Protein AF-A0A550BVY4-F1 (afdb_monomer)

Foldseek 3Di:
DDDDDDDDDDPPPDPDDDDDDDDDDDDDDDDDDDDPPPDDDDDFWPLVQFWDFPLVVDCCPAAHVVLVVVLCVDPLNQCVLQVVDDLLRSLVVSCVVSVHDSVSSVRSVLNRVLRIGGDVLSVVLVVVLVVQVDDDDDDPGSDDDDDDDDDPDPPPDPPPDPPDDDDDGGRRADDVVVLVVVQPDPPPDPAAAEDETQDPVSQVSSVVSVHNGDHPDDPVVVSVVSCVRRHDPVVVVVVVLQVCAQNPFDADPVGHTFAFAQVLLVVCVVPVDNRSHDHDDDLAADAGGPQADDPDHRPGFGWLQSRLSCCVGPPPHDPVRLVVNLVLQQVQADPQLATATGSDPVDRHHDLLSLLSNLLSCLVSVNNVSSVSNVVVNQVCQVVVVCPCHTPVGRHSLSSLLSNLSNVLRDVPDDHDDDPPDDDDPVSVVSRVVSVVSVVPDPPDDDPDPDDQDDDDDDPDDRDRDDDDDPDDPDDD

Radius of gyration: 32.65 Å; Cα contacts (8 Å, |Δi|>4): 492; chains: 1; bounding box: 69×61×94 Å

Organism: NCBI:txid97359

Nearest PDB structures (foldseek):
  7pkq-assembly1_P  TM=5.052E-01  e=8.723E-01  Chlamydomonas reinhardtii
  8iwd-assembly1_A  TM=4.712E-01  e=9.711E-01  Aspergillus niger
  3qwt-assembly1_A  TM=3.888E-01  e=5.101E-01  Salmonella enterica subsp. enterica serovar Paratyphi A

Solvent-accessible surface area (backbone atoms only — not comparable to full-atom values): 30159 Å² total; per-residue (Å²): 132,90,80,93,86,84,90,89,89,88,82,87,85,82,87,84,89,88,84,88,82,89,80,93,79,85,84,84,88,83,92,81,92,70,89,82,79,79,74,92,84,85,88,50,78,61,48,66,70,51,25,44,64,50,60,94,78,49,64,72,86,68,52,46,69,70,55,57,56,53,50,67,72,32,70,63,41,44,36,29,37,33,65,75,37,54,71,66,60,36,30,46,57,49,13,67,74,69,78,47,54,39,65,40,51,48,51,52,54,47,46,47,57,73,37,55,38,76,38,64,72,52,56,50,50,52,52,51,44,40,73,65,72,34,82,86,74,85,74,91,60,80,72,77,86,73,78,90,86,83,78,78,79,76,70,93,83,65,89,86,64,81,84,73,89,68,98,66,89,52,63,45,65,87,49,78,68,63,66,49,76,74,60,89,60,77,96,78,68,95,68,74,53,76,44,78,28,67,45,62,70,59,21,50,53,42,37,75,74,65,29,50,48,38,62,56,82,47,71,70,59,44,51,53,51,47,48,55,72,60,43,59,60,64,62,51,50,53,49,52,47,61,80,39,39,51,61,79,68,48,64,50,101,83,70,50,75,44,61,47,26,50,68,30,48,52,50,32,71,74,67,72,44,71,76,43,42,58,63,81,87,63,100,54,71,26,43,46,41,59,73,61,32,77,102,57,56,57,84,58,64,37,26,41,41,35,19,20,53,42,70,70,67,52,84,89,71,51,69,70,48,49,54,52,44,52,59,55,50,66,71,38,35,47,98,76,49,35,50,34,41,38,79,40,86,92,50,89,39,72,48,66,50,41,43,34,34,34,46,30,37,30,38,74,71,77,45,39,75,84,39,47,52,34,50,54,48,45,51,48,35,61,76,70,48,62,42,71,77,19,57,96,89,40,70,54,37,41,54,47,53,30,41,45,41,58,29,45,74,73,36,91,85,66,86,89,86,83,87,79,92,66,91,69,57,72,64,47,47,50,35,48,55,53,38,55,52,58,57,73,73,50,82,86,78,85,70,99,66,100,72,83,85,78,76,92,77,93,58,81,102,60,94,77,87,84,82,80,83,79,82,77,81,84,74,91,128

Sequence (477 aa):
SRTNVGTLCWRALRSHWKKRPFLNAQPKVLKDLSPKHKLPSHPFSSRGIMCSTNIDALIFDLVPPKTLHAILQTPTWFDYERGRLTEDEAYEAVASKFDLGAQDVAVAFQGARDSLSSRPFMVDLIRDLKRDGGRCLPCPTSLHQTGPSSAPSPPTGTSSMPCTRRRRRASASPTLASSGTSSRRPASTRHTPAFVDDKFDNVLAARSFGMKGVVYDEFSNVQRTLRNICGNPVARGFAFMHEHAGRHVSFTSTGHVIQENFAQLLILEALGDPALVDYTKYDGPFNFFRGGGQFTTRNFPFDADTSSIGLTIAEGITEETKHRVMDEMLRLRNTDGILQVYFDPSRPRVDPIVCVNALCFFYFNGRGDELSETLDWVEAVLRHRAYLHGTRYYEPAEAFLYFLCRLLAISERARAAWRVNMPGDALALAMRVISCRALVSMPLQICSGSWRCNRLTVAGTRMVLQIRLKRGLIANR

Mean predicted aligned error: 16.5 Å

pLDDT: mean 70.73, std 27.83, range [19.7, 98.56]

Secondary structure (DSSP, 8-state):
--------SS-SSSSS---------PPP----------------TTTTTTEE--GGGS-TTTS-HHHHHHHTTSHHHHHHHTTSS-HHHHHHHHHHHHT--HHHHHHHHHHHHHT-EE-HHHHHHHHHHHHTT---PPP--S-PPP-S--SPPPPTT-TT-----------SS--HHHHHTT--S-TT---PPEEEESSHHHHHHHHHTT-EEEE-S-HHHHHHHHHHHHS-HHHHHHHHHHHTTT---EE-TTS-EE-BSHHHHHHHHHH--GGG------SSSPPSBSSS-SSS-SSPPPBHHHHHHHHHH-TT--HHHHHHHHHHHHTTB-TTSPBPSBS-TT-----HHHHHHHHHHHHHTT-GGGGHHHHHHHHHHHHTTGGGG--SS---HHHHHHHHHHHHTT-TT-------S----HHHHHHHHHHHHHHHTS-----SSS---------TT----------------

Structure (mmCIF, N/CA/C/O backbone):
data_AF-A0A550BVY4-F1
#
_entry.id   AF-A0A550BVY4-F1
#
loop_
_atom_site.group_PDB
_atom_site.id
_atom_site.type_symbol
_atom_site.label_atom_id
_atom_site.label_alt_id
_atom_site.label_comp_id
_atom_site.label_asym_id
_atom_site.label_entity_id
_atom_site.label_seq_id
_atom_site.pdbx_PDB_ins_code
_atom_site.Cartn_x
_atom_site.Cartn_y
_atom_site.Cartn_z
_atom_site.occupancy
_atom_site.B_iso_or_equiv
_atom_site.auth_seq_id
_atom_site.auth_comp_id
_atom_site.auth_asym_id
_atom_site.auth_atom_id
_atom_site.pdbx_PDB_model_num
ATOM 1 N N . SER A 1 1 ? -32.177 -31.252 30.870 1.00 27.20 1 SER A N 1
ATOM 2 C CA . SER A 1 1 ? -31.039 -32.178 31.043 1.00 27.20 1 SER A CA 1
ATOM 3 C C . SER A 1 1 ? -30.477 -32.511 29.667 1.00 27.20 1 SER A C 1
ATOM 5 O O . SER A 1 1 ? -31.267 -32.832 28.798 1.00 27.20 1 SER A O 1
ATOM 7 N N . ARG A 1 2 ? -29.157 -32.314 29.478 1.00 22.20 2 ARG A N 1
ATOM 8 C CA . ARG A 1 2 ? -28.181 -33.109 28.679 1.00 22.20 2 ARG A CA 1
ATOM 9 C C . ARG A 1 2 ? -28.736 -33.932 27.486 1.00 22.20 2 ARG A C 1
ATOM 11 O O . ARG A 1 2 ? -29.654 -34.704 27.686 1.00 22.20 2 ARG A O 1
ATOM 18 N N . THR A 1 3 ? -28.194 -33.962 26.265 1.00 24.12 3 THR A N 1
ATOM 19 C CA . THR A 1 3 ? -26.861 -33.625 25.726 1.00 24.12 3 THR A CA 1
ATOM 20 C C . THR A 1 3 ? -26.874 -33.840 24.197 1.00 24.12 3 THR A C 1
ATOM 22 O O . THR A 1 3 ? -27.490 -34.786 23.724 1.00 24.12 3 THR A O 1
ATOM 25 N N . ASN A 1 4 ? -26.168 -32.963 23.476 1.00 21.67 4 ASN A N 1
ATOM 26 C CA . ASN A 1 4 ? -25.266 -33.160 22.321 1.00 21.67 4 ASN A CA 1
ATOM 27 C C . ASN A 1 4 ? -25.119 -34.535 21.617 1.00 21.67 4 ASN A C 1
ATOM 29 O O . ASN A 1 4 ? -24.937 -35.544 22.289 1.00 21.67 4 ASN A O 1
ATOM 33 N N . VAL A 1 5 ? -25.007 -34.470 20.271 1.00 22.42 5 VAL A N 1
ATOM 34 C CA . VAL A 1 5 ? -24.061 -35.106 19.294 1.00 22.42 5 VAL A CA 1
ATOM 35 C C . VAL A 1 5 ? -24.808 -35.167 17.937 1.00 22.42 5 VAL A C 1
ATOM 37 O O . VAL A 1 5 ? -25.896 -35.712 17.872 1.00 22.42 5 VAL A O 1
ATOM 40 N N . GLY A 1 6 ? -24.394 -34.596 16.802 1.00 19.70 6 GLY A N 1
ATOM 41 C CA . GLY A 1 6 ? -23.058 -34.305 16.296 1.00 19.70 6 GLY A CA 1
ATOM 42 C C . GLY A 1 6 ? -22.685 -35.307 15.191 1.00 19.70 6 GLY A C 1
ATOM 43 O O . GLY A 1 6 ? -22.454 -36.473 15.478 1.00 19.70 6 GLY A O 1
ATOM 44 N N . THR A 1 7 ? -22.481 -34.815 13.963 1.00 23.69 7 THR A N 1
ATOM 45 C CA . THR A 1 7 ? -21.581 -35.416 12.947 1.00 23.69 7 THR A CA 1
ATOM 46 C C . THR A 1 7 ? -22.113 -36.576 12.089 1.00 23.69 7 THR A C 1
ATOM 48 O O . THR A 1 7 ? -21.814 -37.724 12.377 1.00 23.69 7 THR A O 1
ATOM 51 N N . LEU A 1 8 ? -22.755 -36.298 10.941 1.00 23.33 8 LEU A N 1
ATOM 52 C CA . LEU A 1 8 ? -22.777 -37.222 9.782 1.00 23.33 8 LEU A CA 1
ATOM 53 C C . LEU A 1 8 ? -23.417 -36.572 8.538 1.00 23.33 8 LEU A C 1
ATOM 55 O O . LEU A 1 8 ? -24.593 -36.781 8.290 1.00 23.33 8 LEU A O 1
ATOM 59 N N . CYS A 1 9 ? -22.663 -35.779 7.754 1.00 23.94 9 CYS A N 1
ATOM 60 C CA . CYS A 1 9 ? -22.896 -35.677 6.292 1.00 23.94 9 CYS A CA 1
ATOM 61 C C . CYS A 1 9 ? -21.825 -34.909 5.479 1.00 23.94 9 CYS A C 1
ATOM 63 O O . CYS A 1 9 ? -22.145 -34.240 4.504 1.00 23.94 9 CYS A O 1
ATOM 65 N N . TRP A 1 10 ? -20.535 -35.002 5.827 1.00 23.66 10 TRP A N 1
ATOM 66 C CA . TRP A 1 10 ? -19.453 -34.433 4.988 1.00 23.66 10 TRP A CA 1
ATOM 67 C C . TRP A 1 10 ? -18.288 -35.408 4.742 1.00 23.66 10 TRP A C 1
ATOM 69 O O . TRP A 1 10 ? -17.129 -35.020 4.605 1.00 23.66 10 TRP A O 1
ATOM 79 N N . ARG A 1 11 ? -18.599 -36.712 4.671 1.00 23.84 11 ARG A N 1
ATOM 80 C CA . ARG A 1 11 ? -17.634 -37.799 4.404 1.00 23.84 11 ARG A CA 1
ATOM 81 C C . ARG A 1 11 ? -17.790 -38.502 3.044 1.00 23.84 11 ARG A C 1
ATOM 83 O O . ARG A 1 11 ? -17.105 -39.489 2.815 1.00 23.84 11 ARG A O 1
ATOM 90 N N . ALA A 1 12 ? -18.594 -37.976 2.115 1.00 25.41 12 ALA A N 1
ATOM 91 C CA . ALA A 1 12 ? -18.860 -38.639 0.828 1.00 25.41 12 ALA A CA 1
ATOM 92 C C . ALA A 1 12 ? -18.129 -38.070 -0.412 1.00 25.41 12 ALA A C 1
ATOM 94 O O . ALA A 1 12 ? -18.300 -38.612 -1.494 1.00 25.41 12 ALA A O 1
ATOM 95 N N . LEU A 1 13 ? -17.280 -37.036 -0.307 1.00 25.19 13 LEU A N 1
ATOM 96 C CA . LEU A 1 13 ? -16.656 -36.410 -1.498 1.00 25.19 13 LEU A CA 1
ATOM 97 C C . LEU A 1 13 ? -15.137 -36.171 -1.379 1.00 25.19 13 LEU A C 1
ATOM 99 O O . LEU A 1 13 ? -14.597 -35.217 -1.932 1.00 25.19 13 LEU A O 1
ATOM 103 N N . ARG A 1 14 ? -14.415 -37.042 -0.655 1.00 24.03 14 ARG A N 1
ATOM 104 C CA . ARG A 1 14 ? -12.946 -36.929 -0.490 1.00 24.03 14 ARG A CA 1
ATOM 105 C C . ARG A 1 14 ? -12.133 -38.210 -0.735 1.00 24.03 14 ARG A C 1
ATOM 107 O O . ARG A 1 14 ? -10.956 -38.230 -0.386 1.00 24.03 14 ARG A O 1
ATOM 114 N N . SER A 1 15 ? -12.705 -39.261 -1.333 1.00 25.41 15 SER A N 1
ATOM 115 C CA . SER A 1 15 ? -12.011 -40.557 -1.512 1.00 25.41 15 SER A CA 1
ATOM 116 C C . SER A 1 15 ? -11.623 -40.935 -2.946 1.00 25.41 15 SER A C 1
ATOM 118 O O . SER A 1 15 ? -11.041 -41.999 -3.152 1.00 25.41 15 SER A O 1
ATOM 120 N N . HIS A 1 16 ? -11.811 -40.068 -3.937 1.00 25.55 16 HIS A N 1
ATOM 121 C CA . HIS A 1 16 ? -11.241 -40.284 -5.265 1.00 25.55 16 HIS A CA 1
ATOM 122 C C . HIS A 1 16 ? -10.515 -39.029 -5.715 1.00 25.55 16 HIS A C 1
ATOM 124 O O . HIS A 1 16 ? -11.158 -38.057 -6.076 1.00 25.55 16 HIS A O 1
ATOM 130 N N . TRP A 1 17 ? -9.180 -39.063 -5.616 1.00 24.66 17 TRP A N 1
ATOM 131 C CA . TRP A 1 17 ? -8.205 -38.484 -6.559 1.00 24.66 17 TRP A CA 1
ATOM 132 C C . TRP A 1 17 ? -6.813 -38.403 -5.911 1.00 24.66 17 TRP A C 1
ATOM 134 O O . TRP A 1 17 ? -6.279 -37.336 -5.633 1.00 24.66 17 TRP A O 1
ATOM 144 N N . LYS A 1 18 ? -6.200 -39.565 -5.666 1.00 24.08 18 LYS A N 1
ATOM 145 C CA . LYS A 1 18 ? -4.738 -39.731 -5.644 1.00 24.08 18 LYS A CA 1
ATOM 146 C C . LYS A 1 18 ? -4.417 -41.168 -6.043 1.00 24.08 18 LYS A C 1
ATOM 148 O O . LYS A 1 18 ? -4.482 -42.046 -5.188 1.00 24.08 18 LYS A O 1
ATOM 153 N N . LYS A 1 19 ? -4.069 -41.384 -7.318 1.00 23.33 19 LYS A N 1
ATOM 154 C CA . LYS A 1 19 ? -2.972 -42.259 -7.792 1.00 23.33 19 LYS A CA 1
ATOM 155 C C . LYS A 1 19 ? -3.019 -42.426 -9.326 1.00 23.33 19 LYS A C 1
ATOM 157 O O . LYS A 1 19 ? -3.931 -43.056 -9.838 1.00 23.33 19 LYS A O 1
ATOM 162 N N . ARG A 1 20 ? -1.916 -41.995 -9.962 1.00 22.81 20 ARG A N 1
ATOM 163 C CA . ARG A 1 20 ? -1.284 -42.515 -11.203 1.00 22.81 20 ARG A CA 1
ATOM 164 C C . ARG A 1 20 ? -1.723 -41.949 -12.583 1.00 22.81 20 ARG A C 1
ATOM 166 O O . ARG A 1 20 ? -2.755 -41.299 -12.655 1.00 22.81 20 ARG A O 1
ATOM 173 N N . PRO A 1 21 ? -0.820 -42.013 -13.598 1.00 29.36 21 PRO A N 1
ATOM 174 C CA . PRO A 1 21 ? -0.331 -40.829 -14.323 1.00 29.36 21 PRO A CA 1
ATOM 175 C C . PRO A 1 21 ? -0.671 -40.797 -15.830 1.00 29.36 21 PRO A C 1
ATOM 177 O O . PRO A 1 21 ? -1.121 -41.797 -16.368 1.00 29.36 21 PRO A O 1
ATOM 180 N N . PHE A 1 22 ? -0.337 -39.667 -16.478 1.00 23.70 22 PHE A N 1
ATOM 181 C CA . PHE A 1 22 ? -0.217 -39.430 -17.932 1.00 23.70 22 PHE A CA 1
ATOM 182 C C . PHE A 1 22 ? -1.404 -39.845 -18.820 1.00 23.70 22 PHE A C 1
ATOM 184 O O . PHE A 1 22 ? -1.585 -41.023 -19.082 1.00 23.70 22 PHE A O 1
ATOM 191 N N . LEU A 1 23 ? -2.105 -38.865 -19.411 1.00 22.98 23 LEU A N 1
ATOM 192 C CA . LEU A 1 23 ? -2.301 -38.719 -20.868 1.00 22.98 23 LEU A CA 1
ATOM 193 C C . LEU A 1 23 ? -3.345 -37.640 -21.196 1.00 22.98 23 LEU A C 1
ATOM 195 O O . LEU A 1 23 ? -4.303 -37.409 -20.465 1.00 22.98 23 LEU A O 1
ATOM 199 N N . ASN A 1 24 ? -3.088 -36.973 -22.319 1.00 27.77 24 ASN A N 1
ATOM 200 C CA . ASN A 1 24 ? -3.888 -35.953 -22.987 1.00 27.77 24 ASN A CA 1
ATOM 201 C C . ASN A 1 24 ? -5.401 -36.227 -23.006 1.00 27.77 24 ASN A C 1
ATOM 203 O O . ASN A 1 24 ? -5.831 -37.218 -23.587 1.00 27.77 24 ASN A O 1
ATOM 207 N N . ALA A 1 25 ? -6.198 -35.260 -22.543 1.00 22.98 25 ALA A N 1
ATOM 208 C CA . ALA A 1 25 ? -7.537 -35.000 -23.072 1.00 22.98 25 ALA A CA 1
ATOM 209 C C . ALA A 1 25 ? -7.973 -33.562 -22.729 1.00 22.98 25 ALA A C 1
ATOM 211 O O . ALA A 1 25 ? -8.124 -33.194 -21.567 1.00 22.98 25 ALA A O 1
ATOM 212 N N . GLN A 1 26 ? -8.144 -32.740 -23.762 1.00 23.67 26 GLN A N 1
ATOM 213 C CA . GLN A 1 26 ? -8.767 -31.414 -23.715 1.00 23.67 26 GLN A CA 1
ATOM 214 C C . GLN A 1 26 ? -10.299 -31.542 -23.650 1.00 23.67 26 GLN A C 1
ATOM 216 O O . GLN A 1 26 ? -10.837 -32.371 -24.388 1.00 23.67 26 GLN A O 1
ATOM 221 N N . PRO A 1 27 ? -11.029 -30.665 -22.936 1.00 23.97 27 PRO A N 1
ATOM 222 C CA . PRO A 1 27 ? -12.423 -30.388 -23.249 1.00 23.97 27 PRO A CA 1
ATOM 223 C C . PRO A 1 27 ? -12.521 -29.181 -24.195 1.00 23.97 27 PRO A C 1
ATOM 225 O O . PRO A 1 27 ? -12.053 -28.083 -23.897 1.00 23.97 27 PRO A O 1
ATOM 228 N N . LYS A 1 28 ? -13.142 -29.418 -25.355 1.00 23.72 28 LYS A N 1
ATOM 229 C CA . LYS A 1 28 ? -13.679 -28.398 -26.269 1.00 23.72 28 LYS A CA 1
ATOM 230 C C . LYS A 1 28 ? -14.865 -27.664 -25.620 1.00 23.72 28 LYS A C 1
ATOM 232 O O . LYS A 1 28 ? -15.464 -28.201 -24.694 1.00 23.72 28 LYS A O 1
ATOM 237 N N . VAL A 1 29 ? -15.255 -26.551 -26.267 1.00 23.77 29 VAL A N 1
ATOM 238 C CA . VAL A 1 29 ? -16.454 -25.688 -26.090 1.00 23.77 29 VAL A CA 1
ATOM 239 C C . VAL A 1 29 ? -16.121 -24.408 -25.290 1.00 23.77 29 VAL A C 1
ATOM 241 O O . VAL A 1 29 ? -15.626 -24.507 -24.181 1.00 23.77 29 VAL A O 1
ATOM 244 N N . LEU A 1 30 ? -16.294 -23.166 -25.765 1.00 22.86 30 LEU A N 1
ATOM 245 C CA . LEU A 1 30 ? -16.989 -22.594 -26.926 1.00 22.86 30 LEU A CA 1
ATOM 246 C C . LEU A 1 30 ? -16.177 -21.383 -27.442 1.00 22.86 30 LEU A C 1
ATOM 248 O O . LEU A 1 30 ? -15.606 -20.623 -26.663 1.00 22.86 30 LEU A O 1
ATOM 252 N N . LYS A 1 31 ? -16.080 -21.274 -28.770 1.00 26.77 31 LYS A N 1
ATOM 253 C CA . LYS A 1 31 ? -15.386 -20.221 -29.516 1.00 26.77 31 LYS A CA 1
ATOM 254 C C . LYS A 1 31 ? -16.204 -18.933 -29.464 1.00 26.77 31 LYS A C 1
ATOM 256 O O . LYS A 1 31 ? -17.353 -18.969 -29.880 1.00 26.77 31 LYS A O 1
ATOM 261 N N . ASP A 1 32 ? -15.563 -17.832 -29.091 1.00 23.09 32 ASP A N 1
ATOM 262 C CA . ASP A 1 32 ? -15.871 -16.521 -29.654 1.00 23.09 32 ASP A CA 1
ATOM 263 C C . ASP A 1 32 ? -14.585 -15.718 -29.870 1.00 23.09 32 ASP A C 1
ATOM 265 O O . ASP A 1 32 ? -13.596 -15.839 -29.140 1.00 23.09 32 ASP A O 1
ATOM 269 N N . LEU A 1 33 ? -14.575 -15.020 -30.998 1.00 26.97 33 LEU A N 1
ATOM 270 C CA . LEU A 1 33 ? -13.409 -14.602 -31.764 1.00 26.97 33 LEU A CA 1
ATOM 271 C C . LEU A 1 33 ? -12.754 -13.337 -31.193 1.00 26.97 33 LEU A C 1
ATOM 273 O O . LEU A 1 33 ? -13.338 -12.261 -31.196 1.00 26.97 33 LEU A O 1
ATOM 277 N N . SER A 1 34 ? -11.482 -13.443 -30.812 1.00 23.06 34 SER A N 1
ATOM 278 C CA . SER A 1 34 ? -10.536 -12.321 -30.863 1.00 23.06 34 SER A CA 1
ATOM 279 C C . SER A 1 34 ? -9.158 -12.866 -31.265 1.00 23.06 34 SER A C 1
ATOM 281 O O . SER A 1 34 ? -8.708 -13.870 -30.697 1.00 23.06 34 SER A O 1
ATOM 283 N N . PRO A 1 35 ? -8.482 -12.300 -32.282 1.00 23.94 35 PRO A N 1
ATOM 284 C CA . PRO A 1 35 ? -7.235 -12.863 -32.774 1.00 23.94 35 PRO A CA 1
ATOM 285 C C . PRO A 1 35 ? -6.113 -12.575 -31.77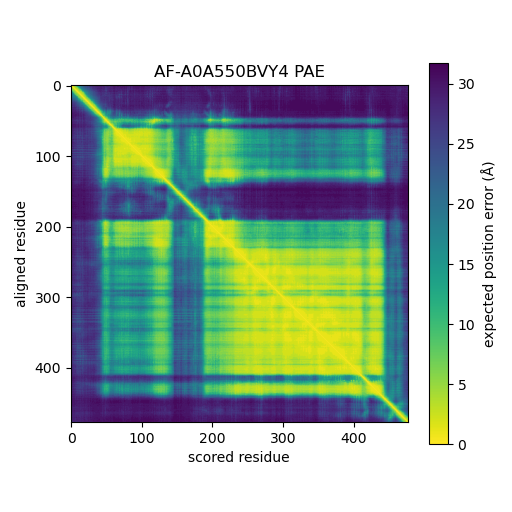3 1.00 23.94 35 PRO A C 1
ATOM 287 O O . PRO A 1 35 ? -5.536 -11.491 -31.728 1.00 23.94 35 PRO A O 1
ATOM 290 N N . LYS A 1 36 ? -5.772 -13.582 -30.962 1.00 24.34 36 LYS A N 1
ATOM 291 C 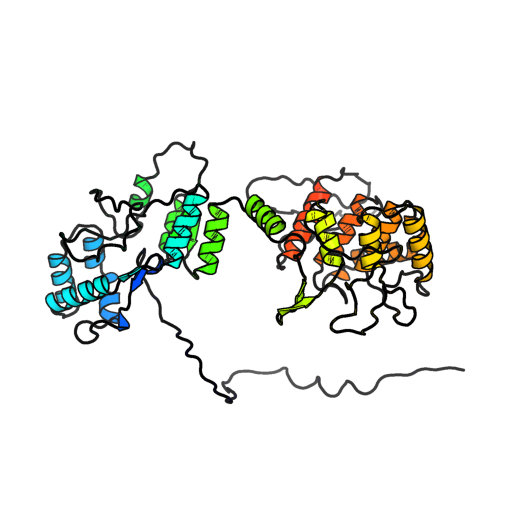CA . LYS A 1 36 ? -4.501 -13.629 -30.234 1.00 24.34 36 LYS A CA 1
ATOM 292 C C . LYS A 1 36 ? -3.374 -13.810 -31.250 1.00 24.34 36 LYS A C 1
ATOM 294 O O . LYS A 1 36 ? -2.967 -14.936 -31.533 1.00 24.34 36 LYS A O 1
ATOM 299 N N . HIS A 1 37 ? -2.857 -12.709 -31.784 1.00 25.08 37 HIS A N 1
ATOM 300 C CA . HIS A 1 37 ? -1.586 -12.710 -32.500 1.00 25.08 37 HIS A CA 1
ATOM 301 C C . HIS A 1 37 ? -0.450 -12.993 -31.506 1.00 25.08 37 HIS A C 1
ATOM 303 O O . HIS A 1 37 ? 0.125 -12.092 -30.904 1.00 25.08 37 HIS A O 1
ATOM 309 N N . LYS A 1 38 ? -0.124 -14.276 -31.320 1.00 24.00 38 LYS A N 1
ATOM 310 C CA . LYS A 1 38 ? 1.215 -14.682 -30.886 1.00 24.00 38 LYS A CA 1
ATOM 311 C C . LYS A 1 38 ? 2.142 -14.507 -32.086 1.00 24.00 38 LYS A C 1
ATOM 313 O O . LYS A 1 38 ? 2.183 -15.372 -32.955 1.00 24.00 38 LYS A O 1
ATOM 318 N N . LEU A 1 39 ? 2.846 -13.382 -32.144 1.00 25.00 39 LEU A N 1
ATOM 319 C CA . LEU A 1 39 ? 3.939 -13.183 -33.094 1.00 25.00 39 LEU A CA 1
ATOM 320 C C . LEU A 1 39 ? 5.186 -13.939 -32.598 1.00 25.00 39 LEU A C 1
ATOM 322 O O . LEU A 1 39 ? 5.543 -13.796 -31.426 1.00 25.00 39 LEU A O 1
ATOM 326 N N . PRO A 1 40 ? 5.856 -14.741 -33.441 1.00 22.67 40 PRO A N 1
ATOM 327 C CA . PRO A 1 40 ? 7.163 -15.296 -33.120 1.00 22.67 40 PRO A CA 1
ATOM 328 C C . PRO A 1 40 ? 8.224 -14.203 -33.318 1.00 22.67 40 PRO A C 1
ATOM 330 O O . PRO A 1 40 ? 8.506 -13.799 -34.439 1.00 22.67 40 PRO A O 1
ATOM 333 N N . SER A 1 41 ? 8.806 -13.689 -32.233 1.00 26.19 41 SER A N 1
ATOM 334 C CA . SER A 1 41 ? 9.795 -12.605 -32.286 1.00 26.19 41 SER A CA 1
ATOM 335 C C . SER A 1 41 ? 11.199 -13.076 -31.889 1.00 26.19 41 SER A C 1
ATOM 337 O O . SER A 1 41 ? 11.440 -13.363 -30.719 1.00 26.19 41 SER A O 1
ATOM 339 N N . HIS A 1 42 ? 12.135 -13.075 -32.842 1.00 23.52 42 HIS A N 1
ATOM 340 C CA . HIS A 1 42 ? 13.597 -13.080 -32.650 1.00 23.52 42 HIS A CA 1
ATOM 341 C C . HIS A 1 42 ? 14.254 -12.388 -33.874 1.00 23.52 42 HIS A C 1
ATOM 343 O O . HIS A 1 42 ? 13.692 -12.473 -34.962 1.00 23.52 42 HIS A O 1
ATOM 349 N N . PRO A 1 43 ? 15.491 -11.854 -33.818 1.00 30.77 43 PRO A N 1
ATOM 350 C CA . PRO A 1 43 ? 16.060 -10.936 -32.834 1.00 30.77 43 PRO A CA 1
ATOM 351 C C . PRO A 1 43 ? 16.824 -9.770 -33.524 1.00 30.77 43 PRO A C 1
ATOM 353 O O . PRO A 1 43 ? 17.645 -10.018 -34.403 1.00 30.77 43 PRO A O 1
ATOM 356 N N . PHE A 1 44 ? 16.676 -8.510 -33.095 1.00 33.44 44 PHE A N 1
ATOM 357 C CA . PHE A 1 44 ? 17.527 -7.417 -33.606 1.00 33.44 44 PHE A CA 1
ATOM 358 C C . PHE A 1 44 ? 17.676 -6.264 -32.603 1.00 33.44 44 PHE A C 1
ATOM 360 O O . PHE A 1 44 ? 16.737 -5.510 -32.340 1.00 33.44 44 PHE A O 1
ATOM 367 N N . SER A 1 45 ? 18.917 -6.064 -32.153 1.00 41.53 45 SER A N 1
ATOM 368 C CA . SER A 1 45 ? 19.328 -4.974 -31.265 1.00 41.53 45 SER A CA 1
ATOM 369 C C . SER A 1 45 ? 19.086 -3.614 -31.941 1.00 41.53 45 SER A C 1
ATOM 371 O O . SER A 1 45 ? 19.379 -3.413 -33.122 1.00 41.53 45 SER A O 1
ATOM 373 N N . SER A 1 46 ? 18.466 -2.695 -31.195 1.00 38.16 46 SER A N 1
ATOM 374 C CA . SER A 1 46 ? 17.774 -1.447 -31.591 1.00 38.16 46 SER A CA 1
ATOM 375 C C . SER A 1 46 ? 16.516 -1.566 -32.453 1.00 38.16 46 SER A C 1
ATOM 377 O O . SER A 1 46 ? 15.535 -0.883 -32.143 1.00 38.16 46 SER A O 1
ATOM 379 N N . ARG A 1 47 ? 16.495 -2.431 -33.479 1.00 48.53 47 ARG A N 1
ATOM 380 C CA . ARG A 1 47 ? 15.334 -2.565 -34.378 1.00 48.53 47 ARG A CA 1
ATOM 381 C C . ARG A 1 47 ? 14.129 -3.213 -33.709 1.00 48.53 47 ARG A C 1
ATOM 383 O O . ARG A 1 47 ? 13.034 -2.940 -34.162 1.00 48.53 47 ARG A O 1
ATOM 390 N N . GLY A 1 48 ? 14.308 -4.025 -32.665 1.00 53.50 48 GLY A N 1
ATOM 391 C CA . GLY A 1 48 ? 13.216 -4.608 -31.874 1.00 53.50 48 GLY A CA 1
ATOM 392 C C . GLY A 1 48 ? 12.705 -3.707 -30.743 1.00 53.50 48 GLY A C 1
ATOM 393 O O . GLY A 1 48 ? 11.615 -3.937 -30.224 1.00 53.50 48 GLY A O 1
ATOM 394 N N . ILE A 1 49 ? 13.472 -2.673 -30.372 1.00 60.59 49 ILE A N 1
ATOM 395 C CA . ILE A 1 49 ? 13.157 -1.772 -29.251 1.00 60.59 49 ILE A CA 1
ATOM 396 C C . ILE A 1 49 ? 12.546 -0.465 -29.742 1.00 60.59 49 ILE A C 1
ATOM 398 O O . ILE A 1 49 ? 11.486 -0.076 -29.268 1.00 60.59 49 ILE A O 1
ATOM 402 N N . MET A 1 50 ? 13.223 0.230 -30.661 1.00 61.66 50 MET A N 1
ATOM 403 C CA . MET A 1 50 ? 12.808 1.554 -31.147 1.00 61.66 50 MET A CA 1
ATOM 404 C C . MET A 1 50 ? 11.930 1.480 -32.391 1.00 61.66 50 MET A C 1
ATOM 406 O O . MET A 1 50 ? 11.159 2.406 -32.655 1.00 61.66 50 MET A O 1
ATOM 410 N N . CYS A 1 51 ? 12.041 0.382 -33.133 1.00 59.00 51 CYS A N 1
ATOM 411 C CA . CYS A 1 51 ? 11.299 0.156 -34.357 1.00 59.00 51 CYS A CA 1
ATOM 412 C C . CYS A 1 51 ? 10.558 -1.191 -34.309 1.00 59.00 51 CYS A C 1
ATOM 414 O O . CYS A 1 51 ? 10.692 -1.985 -33.379 1.00 59.00 51 CYS A O 1
ATOM 416 N N . SER A 1 52 ? 9.712 -1.433 -35.292 1.00 63.59 52 SER A N 1
ATOM 417 C CA . SER A 1 52 ? 9.222 -2.751 -35.678 1.00 63.59 52 SER A CA 1
ATOM 418 C C . SER A 1 52 ? 9.591 -2.975 -37.133 1.00 63.59 52 SER A C 1
ATOM 420 O O . SER A 1 52 ? 9.686 -2.027 -37.906 1.00 63.59 52 SER A O 1
ATOM 422 N N . THR A 1 53 ? 9.810 -4.231 -37.495 1.00 57.72 53 THR A N 1
ATOM 423 C CA . THR A 1 53 ? 9.929 -4.653 -38.892 1.00 57.72 53 THR A CA 1
ATOM 424 C C . THR A 1 53 ? 8.747 -5.547 -39.202 1.00 57.72 53 THR A C 1
ATOM 426 O O . THR A 1 53 ? 8.304 -6.298 -38.331 1.00 57.72 53 THR A O 1
ATOM 429 N N . ASN A 1 54 ? 8.232 -5.458 -40.421 1.00 55.50 54 ASN A N 1
ATOM 430 C CA . ASN A 1 54 ? 7.218 -6.376 -40.918 1.00 55.50 54 ASN A CA 1
ATOM 431 C C . ASN A 1 54 ? 7.852 -7.263 -41.990 1.00 55.50 54 ASN A C 1
ATOM 433 O O . ASN A 1 54 ? 7.582 -7.116 -43.178 1.00 55.50 54 ASN A O 1
ATOM 437 N N . ILE A 1 55 ? 8.771 -8.130 -41.557 1.00 50.03 55 ILE A N 1
ATOM 438 C CA . ILE A 1 55 ? 9.479 -9.055 -42.456 1.00 50.03 55 ILE A CA 1
ATOM 439 C C . ILE A 1 55 ? 8.489 -10.050 -43.081 1.00 50.03 55 ILE A C 1
ATOM 441 O O . ILE A 1 55 ? 8.682 -10.467 -44.214 1.00 50.03 55 ILE A O 1
ATOM 445 N N . ASP A 1 56 ? 7.378 -10.337 -42.398 1.00 48.41 56 ASP A N 1
ATOM 446 C CA . ASP A 1 56 ? 6.317 -11.206 -42.912 1.00 48.41 56 ASP A CA 1
ATOM 447 C C . ASP A 1 56 ? 5.451 -10.542 -44.002 1.00 48.41 56 ASP A C 1
ATOM 449 O O . ASP A 1 56 ? 4.595 -11.199 -44.584 1.00 48.41 56 ASP A O 1
ATOM 453 N N . ALA A 1 57 ? 5.633 -9.250 -44.294 1.00 48.94 57 ALA A N 1
ATOM 454 C CA . ALA A 1 57 ? 4.906 -8.558 -45.363 1.00 48.94 57 ALA A CA 1
ATOM 455 C C . ALA A 1 57 ? 5.760 -8.286 -46.611 1.00 48.94 57 ALA A C 1
ATOM 457 O O . ALA A 1 57 ? 5.249 -7.725 -47.579 1.00 48.94 57 ALA A O 1
ATOM 458 N N . LEU A 1 58 ? 7.043 -8.662 -46.610 1.00 49.81 58 LEU A N 1
ATOM 459 C CA . LEU A 1 58 ? 7.978 -8.334 -47.683 1.00 49.81 58 LEU A CA 1
ATOM 460 C C . LEU A 1 58 ? 8.625 -9.590 -48.263 1.00 49.81 58 LEU A C 1
ATOM 462 O O . LEU A 1 58 ? 9.503 -10.194 -47.661 1.00 49.81 58 LEU A O 1
ATOM 466 N N . ILE A 1 59 ? 8.172 -9.915 -49.476 1.00 55.12 59 ILE A N 1
ATOM 467 C CA . ILE A 1 59 ? 8.839 -10.743 -50.487 1.00 55.12 59 ILE A CA 1
ATOM 468 C C . ILE A 1 59 ? 9.349 -12.089 -49.939 1.00 55.12 59 ILE A C 1
ATOM 470 O O . ILE A 1 59 ? 10.549 -12.353 -49.880 1.00 55.12 59 ILE A O 1
ATOM 474 N N . PHE A 1 60 ? 8.414 -12.982 -49.590 1.00 57.34 60 PHE A N 1
ATOM 475 C CA . PHE A 1 60 ? 8.723 -14.393 -49.308 1.00 57.34 60 PHE A CA 1
ATOM 476 C C . PHE A 1 60 ? 9.280 -15.152 -50.522 1.00 57.34 60 PHE A C 1
ATOM 478 O O . PHE A 1 60 ? 9.824 -16.241 -50.352 1.00 57.34 60 PHE A O 1
ATOM 485 N N . ASP A 1 61 ? 9.149 -14.583 -51.721 1.00 60.53 61 ASP A N 1
ATOM 486 C CA . ASP A 1 61 ? 9.431 -15.281 -52.974 1.00 60.53 61 ASP A CA 1
ATOM 487 C C . ASP A 1 61 ? 10.926 -15.315 -53.339 1.00 60.53 61 ASP A C 1
ATOM 489 O O . ASP A 1 61 ? 11.326 -16.163 -54.129 1.00 60.53 61 ASP A O 1
ATOM 493 N N . LEU A 1 62 ? 11.762 -14.438 -52.758 1.00 73.56 62 LEU A N 1
ATOM 494 C CA . LEU A 1 62 ? 13.189 -14.325 -53.114 1.00 73.56 62 LEU A CA 1
ATOM 495 C C . LEU A 1 62 ? 14.135 -14.933 -52.070 1.00 73.56 62 LEU A C 1
ATOM 497 O O . LEU A 1 62 ? 15.032 -15.699 -52.412 1.00 73.56 62 LEU A O 1
ATOM 501 N N . VAL A 1 63 ? 13.948 -14.618 -50.782 1.00 81.06 63 VAL A N 1
ATOM 502 C CA . VAL A 1 63 ? 14.772 -15.170 -49.694 1.00 81.06 63 VAL A CA 1
ATOM 503 C C . VAL A 1 63 ? 13.876 -15.523 -48.506 1.00 81.06 63 VAL A C 1
ATOM 505 O O . VAL A 1 63 ? 13.308 -14.625 -47.881 1.00 81.06 63 VAL A O 1
ATOM 508 N N . PRO A 1 64 ? 13.769 -16.808 -48.119 1.00 82.38 64 PRO A N 1
A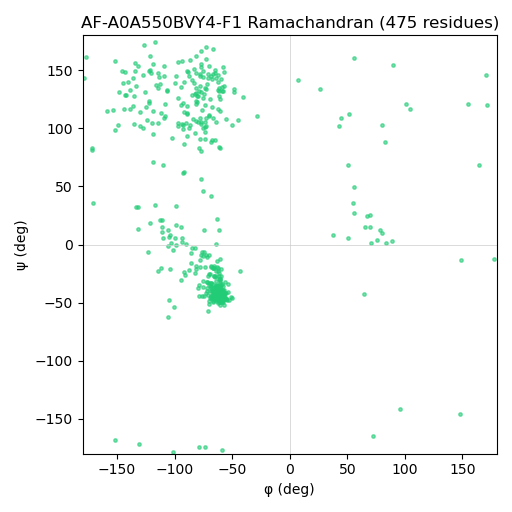TOM 509 C CA . PRO A 1 64 ? 12.956 -17.199 -46.975 1.00 82.38 64 PRO A CA 1
ATOM 510 C C . PRO A 1 64 ? 13.426 -16.520 -45.673 1.00 82.38 64 PRO A C 1
ATOM 512 O O . PRO A 1 64 ? 14.634 -16.463 -45.416 1.00 82.38 64 PRO A O 1
ATOM 515 N N . PRO A 1 65 ? 12.519 -16.109 -44.764 1.00 77.69 65 PRO A N 1
ATOM 516 C CA . PRO A 1 65 ? 12.892 -15.448 -43.507 1.00 77.69 65 PRO A CA 1
ATOM 517 C C . PRO A 1 65 ? 13.853 -16.259 -42.632 1.00 77.69 65 PRO A C 1
ATOM 519 O O . PRO A 1 65 ? 14.709 -15.700 -41.949 1.00 77.69 65 PRO A O 1
ATOM 522 N N . LYS A 1 66 ? 13.748 -17.595 -42.666 1.00 81.31 66 LYS A N 1
ATOM 523 C CA . LYS A 1 66 ? 14.682 -18.491 -41.965 1.00 81.31 66 LYS A CA 1
ATOM 524 C C . LYS A 1 66 ? 16.101 -18.387 -42.525 1.00 81.31 66 LYS A C 1
ATOM 526 O O . LYS A 1 66 ? 17.056 -18.408 -41.755 1.00 81.31 66 LYS A O 1
ATOM 531 N N . THR A 1 67 ? 16.228 -18.247 -43.840 1.00 84.44 67 THR A N 1
ATOM 532 C CA . THR A 1 67 ? 17.511 -18.070 -44.524 1.00 84.44 67 THR A CA 1
ATOM 533 C C . THR A 1 67 ? 18.085 -16.693 -44.223 1.00 84.44 67 THR A C 1
ATOM 535 O O . THR A 1 67 ? 19.243 -16.598 -43.830 1.00 84.44 67 THR A O 1
ATOM 538 N N . LEU A 1 68 ? 17.259 -15.642 -44.262 1.00 82.38 68 LEU A N 1
ATOM 539 C CA . LEU A 1 68 ? 17.663 -14.300 -43.835 1.00 82.38 68 LEU A CA 1
ATOM 540 C C . LEU A 1 68 ? 18.160 -14.303 -42.380 1.00 82.38 68 LEU A C 1
ATOM 542 O O . LEU A 1 68 ? 19.193 -13.718 -42.068 1.00 82.38 68 LEU A O 1
ATOM 546 N N . HIS A 1 69 ? 17.472 -15.028 -41.494 1.00 80.00 69 HIS A N 1
ATOM 547 C CA . HIS A 1 69 ? 17.893 -15.195 -40.107 1.00 80.00 69 HIS A CA 1
ATOM 548 C C . HIS A 1 69 ? 19.240 -15.922 -39.977 1.00 80.00 69 HIS A C 1
ATOM 550 O O . HIS A 1 69 ? 20.088 -15.508 -39.185 1.00 80.00 69 HIS A O 1
ATOM 556 N N . ALA A 1 70 ? 19.457 -16.973 -40.768 1.00 83.31 70 ALA A N 1
ATOM 557 C CA . ALA A 1 70 ? 20.710 -17.718 -40.789 1.00 83.31 70 ALA A CA 1
ATOM 558 C C . ALA A 1 70 ? 21.881 -16.881 -41.334 1.00 83.31 70 ALA A C 1
ATOM 560 O O . ALA A 1 70 ? 22.984 -16.960 -40.791 1.00 83.31 70 ALA A O 1
ATOM 561 N N . ILE A 1 71 ? 21.645 -16.035 -42.347 1.00 86.94 71 ILE A N 1
ATOM 562 C CA . ILE A 1 71 ? 22.648 -15.116 -42.909 1.00 86.94 71 ILE A CA 1
ATOM 563 C C . ILE A 1 71 ? 23.237 -14.218 -41.813 1.00 86.94 71 ILE A C 1
ATOM 565 O O . ILE A 1 71 ? 24.458 -14.122 -41.684 1.00 86.94 71 ILE A O 1
ATOM 569 N N . LEU A 1 72 ? 22.387 -13.635 -40.963 1.00 82.75 72 LEU A N 1
ATOM 570 C CA . LEU A 1 72 ? 22.788 -12.720 -39.882 1.00 82.75 72 LEU A CA 1
ATOM 571 C C . LEU A 1 72 ? 23.672 -13.359 -38.807 1.00 82.75 72 LEU A C 1
ATOM 573 O O . LEU A 1 72 ? 24.317 -12.654 -38.036 1.00 82.75 72 LEU A O 1
ATOM 577 N N . GLN A 1 73 ? 23.660 -14.687 -38.712 1.00 83.38 73 GLN A N 1
ATOM 578 C CA . GLN A 1 73 ? 24.449 -15.445 -37.744 1.00 83.38 73 GLN A CA 1
ATOM 579 C C . GLN A 1 73 ? 25.797 -15.896 -38.318 1.00 83.38 73 GLN A C 1
ATOM 581 O O . GLN A 1 73 ? 26.553 -16.603 -37.649 1.00 83.38 73 GLN A O 1
ATOM 586 N N . THR A 1 74 ? 26.115 -15.525 -39.562 1.00 87.62 74 THR A N 1
ATOM 587 C CA . THR A 1 74 ? 27.357 -15.953 -40.206 1.00 87.62 74 THR A CA 1
ATOM 588 C C . THR A 1 74 ? 28.560 -15.081 -39.839 1.00 87.62 74 THR A C 1
ATOM 590 O O . THR A 1 74 ? 28.417 -13.875 -39.634 1.00 87.62 74 THR A O 1
ATOM 593 N N . PRO A 1 75 ? 29.781 -15.655 -39.842 1.00 86.69 75 PRO A N 1
ATOM 594 C CA . PRO A 1 75 ? 31.023 -14.888 -39.723 1.00 86.69 75 PRO A CA 1
ATOM 595 C C . PRO A 1 75 ? 31.137 -13.759 -40.751 1.00 86.69 75 PRO A C 1
ATOM 597 O O . PRO A 1 75 ? 31.518 -12.653 -40.386 1.00 86.69 75 PRO A O 1
AT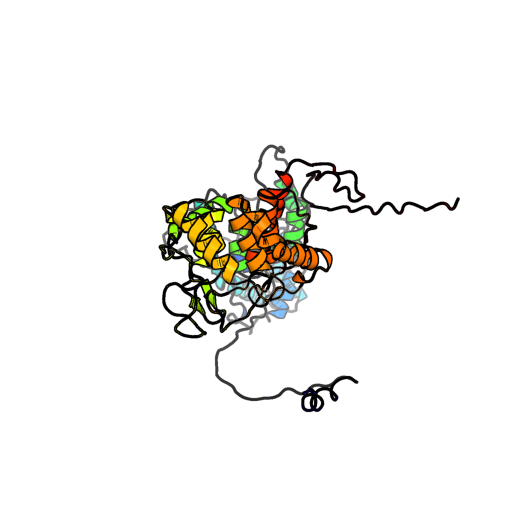OM 600 N N . THR A 1 76 ? 30.727 -14.020 -41.997 1.00 88.69 76 THR A N 1
ATOM 601 C CA . THR A 1 76 ? 30.664 -13.031 -43.081 1.00 88.69 76 THR A CA 1
ATOM 602 C C . THR A 1 76 ? 29.844 -11.813 -42.671 1.00 88.69 76 THR A C 1
ATOM 604 O O . THR A 1 76 ? 30.304 -10.680 -42.790 1.00 88.69 76 THR A O 1
ATOM 607 N N . TRP A 1 77 ? 28.656 -12.040 -42.105 1.00 86.88 77 TRP A N 1
ATOM 608 C CA . TRP A 1 77 ? 27.799 -10.954 -41.650 1.00 86.88 77 TRP A CA 1
ATOM 609 C C . TRP A 1 77 ? 28.378 -10.212 -40.441 1.00 86.88 77 TRP A C 1
ATOM 611 O O . TRP A 1 77 ? 28.321 -8.987 -40.383 1.00 86.88 77 TRP A O 1
ATOM 621 N N . PHE A 1 78 ? 29.017 -10.918 -39.503 1.00 81.69 78 PHE A N 1
ATOM 622 C CA . PHE A 1 78 ? 29.722 -10.271 -38.392 1.00 81.69 78 PHE A CA 1
ATOM 623 C C . PHE A 1 78 ? 30.912 -9.421 -38.854 1.00 81.69 78 PHE A C 1
ATOM 625 O O . PHE A 1 78 ? 31.198 -8.388 -38.247 1.00 81.69 78 PHE A O 1
ATOM 632 N N . ASP A 1 79 ? 31.626 -9.834 -39.901 1.00 81.06 79 ASP A N 1
ATOM 633 C CA . ASP A 1 79 ? 32.723 -9.058 -40.477 1.00 81.06 79 ASP A CA 1
ATOM 634 C C . ASP A 1 79 ? 32.210 -7.829 -41.239 1.00 81.06 79 ASP A C 1
ATOM 636 O O . ASP A 1 79 ? 32.780 -6.744 -41.082 1.00 81.06 79 ASP A O 1
ATOM 640 N N . TYR A 1 80 ? 31.079 -7.946 -41.939 1.00 82.44 80 TYR A N 1
ATOM 641 C CA . TYR A 1 80 ? 30.337 -6.799 -42.469 1.00 82.44 80 TYR A CA 1
ATOM 642 C C . TYR A 1 80 ? 29.912 -5.823 -41.358 1.00 82.44 80 TYR A C 1
ATOM 644 O O . TYR A 1 80 ? 30.238 -4.638 -41.415 1.00 82.44 80 TYR A O 1
ATOM 652 N N . GLU A 1 81 ? 29.297 -6.300 -40.271 1.00 76.94 81 GLU A N 1
ATOM 653 C CA . GLU A 1 81 ? 28.896 -5.450 -39.138 1.00 76.94 81 GLU A CA 1
ATOM 654 C C . GLU A 1 81 ? 30.097 -4.808 -38.402 1.00 76.94 81 GLU A C 1
ATOM 656 O O . GLU A 1 81 ? 29.949 -3.784 -37.730 1.00 76.94 81 GLU A O 1
ATOM 661 N N . ARG A 1 82 ? 31.302 -5.388 -38.513 1.00 77.81 82 ARG A N 1
ATOM 662 C CA . ARG A 1 82 ? 32.573 -4.808 -38.024 1.00 77.81 82 ARG A CA 1
ATOM 663 C C . ARG A 1 82 ? 33.186 -3.799 -39.001 1.00 77.81 82 ARG A C 1
ATOM 665 O O . ARG A 1 82 ? 34.229 -3.223 -38.686 1.00 77.81 82 ARG A O 1
ATOM 672 N N . GLY A 1 83 ? 32.582 -3.603 -40.173 1.00 80.38 83 GLY A N 1
ATOM 673 C CA . GLY A 1 83 ? 33.092 -2.753 -41.246 1.00 80.38 83 GLY A CA 1
ATOM 674 C C . GLY A 1 83 ? 34.348 -3.308 -41.923 1.00 80.38 83 GLY A C 1
ATOM 675 O O . GLY A 1 83 ? 35.167 -2.528 -42.401 1.00 80.38 83 GLY A O 1
ATOM 676 N N . ARG A 1 84 ? 34.548 -4.633 -41.894 1.00 83.25 84 ARG A N 1
ATOM 677 C CA . ARG A 1 84 ? 35.651 -5.316 -42.596 1.00 83.25 84 ARG A CA 1
ATOM 678 C C . ARG A 1 84 ? 35.297 -5.678 -44.035 1.00 83.25 84 ARG A C 1
ATOM 680 O O . ARG A 1 84 ? 36.211 -5.880 -44.820 1.00 83.25 84 ARG A O 1
ATOM 687 N N . LEU A 1 85 ? 34.004 -5.763 -44.336 1.00 86.25 85 LEU A N 1
ATOM 688 C CA . LEU A 1 85 ? 33.454 -5.973 -45.671 1.00 86.25 85 LEU A CA 1
ATOM 689 C C . LEU A 1 85 ? 32.552 -4.790 -46.026 1.00 86.25 85 LEU A C 1
ATOM 691 O O . LEU A 1 85 ? 31.904 -4.210 -45.147 1.00 86.25 85 LEU A O 1
ATOM 695 N N . THR A 1 86 ? 32.510 -4.444 -47.305 1.00 88.56 86 THR A N 1
ATOM 696 C CA . THR A 1 86 ? 31.481 -3.579 -47.887 1.00 88.56 86 THR A CA 1
ATOM 697 C C . THR A 1 86 ? 30.143 -4.317 -47.987 1.00 88.56 86 THR A C 1
ATOM 699 O O . THR A 1 86 ? 30.053 -5.517 -47.731 1.00 88.56 86 THR A O 1
ATOM 702 N N . GLU A 1 87 ? 29.074 -3.586 -48.305 1.00 84.62 87 GLU A N 1
ATOM 703 C CA . GLU A 1 87 ? 27.733 -4.161 -48.458 1.00 84.62 87 GLU A CA 1
ATOM 704 C C . GLU A 1 87 ? 27.659 -5.153 -49.622 1.00 84.62 87 GLU A C 1
ATOM 706 O O . GLU A 1 87 ? 27.178 -6.268 -49.431 1.00 84.62 87 GLU A O 1
ATOM 711 N N . ASP A 1 88 ? 28.229 -4.794 -50.771 1.00 88.44 88 ASP A N 1
ATOM 712 C CA . ASP A 1 88 ? 28.238 -5.648 -51.959 1.00 88.44 88 ASP A CA 1
ATOM 713 C C . ASP A 1 88 ? 29.080 -6.913 -51.726 1.00 88.44 88 ASP A C 1
ATOM 715 O O . ASP A 1 88 ? 28.605 -8.022 -51.963 1.00 88.44 88 ASP A O 1
ATOM 719 N N . GLU A 1 89 ? 30.274 -6.777 -51.130 1.00 90.62 89 GLU A N 1
ATOM 720 C CA . GLU A 1 89 ? 31.122 -7.922 -50.753 1.00 90.62 89 GLU A CA 1
ATOM 721 C C . GLU A 1 89 ? 30.420 -8.854 -49.754 1.00 90.62 89 GLU A C 1
ATOM 723 O O . GLU A 1 89 ? 30.560 -10.077 -49.819 1.00 90.62 89 GLU A O 1
ATOM 728 N N . ALA A 1 90 ? 29.655 -8.291 -48.814 1.00 89.75 90 ALA A N 1
ATOM 729 C CA . ALA A 1 90 ? 28.883 -9.077 -47.864 1.00 89.75 90 ALA A CA 1
ATOM 730 C C . ALA A 1 90 ? 27.740 -9.823 -48.558 1.00 89.75 90 ALA A C 1
ATOM 732 O O . ALA A 1 90 ? 27.544 -11.005 -48.273 1.00 89.75 90 ALA A O 1
ATOM 733 N N . TYR A 1 91 ? 27.010 -9.162 -49.464 1.00 92.31 91 TYR A N 1
ATOM 734 C CA . TYR A 1 91 ? 25.918 -9.760 -50.230 1.00 92.31 91 TYR A CA 1
ATOM 735 C C . TYR A 1 91 ? 26.401 -10.874 -51.150 1.00 92.31 91 TYR A C 1
ATOM 737 O O . TYR A 1 91 ? 25.824 -11.956 -51.107 1.00 92.31 91 TYR A O 1
ATOM 745 N N . GLU A 1 92 ? 27.486 -10.677 -51.894 1.00 91.62 92 GLU A N 1
ATOM 746 C CA . GLU A 1 92 ? 28.079 -11.717 -52.742 1.00 91.62 92 GLU A CA 1
ATOM 747 C C . GLU A 1 92 ? 28.548 -12.926 -51.921 1.00 91.62 92 GLU A C 1
ATOM 749 O O . GLU A 1 92 ? 28.242 -14.076 -52.251 1.00 91.62 92 GLU A O 1
ATOM 754 N N . ALA A 1 93 ? 29.234 -12.681 -50.801 1.00 90.31 93 ALA A N 1
ATOM 755 C CA . ALA A 1 93 ? 29.770 -13.747 -49.964 1.00 90.31 93 ALA A CA 1
ATOM 756 C C . ALA A 1 93 ? 28.676 -14.567 -49.259 1.00 90.31 93 ALA A C 1
ATOM 758 O O . ALA A 1 93 ? 28.828 -15.781 -49.090 1.00 90.31 93 ALA A O 1
ATOM 759 N N . VAL A 1 94 ? 27.566 -13.946 -48.840 1.00 92.25 94 VAL A N 1
ATOM 760 C CA . VAL A 1 94 ? 26.431 -14.696 -48.275 1.00 92.25 94 VAL A CA 1
ATOM 761 C C . VAL A 1 94 ? 25.580 -15.339 -49.368 1.00 92.25 94 VAL A C 1
ATOM 763 O O . VAL A 1 94 ? 25.132 -16.463 -49.177 1.00 92.25 94 VAL A O 1
ATOM 766 N N . ALA A 1 95 ? 25.418 -14.701 -50.527 1.00 91.12 95 ALA A N 1
ATOM 767 C CA . ALA A 1 95 ? 24.705 -15.264 -51.670 1.00 91.12 95 ALA A CA 1
ATOM 768 C C . ALA A 1 95 ? 25.343 -16.577 -52.138 1.00 91.12 95 ALA A C 1
ATOM 770 O O . ALA A 1 95 ? 24.666 -17.600 -52.199 1.00 91.12 95 ALA A O 1
ATOM 771 N N . SER A 1 96 ? 26.669 -16.591 -52.317 1.00 91.38 96 SER A N 1
ATOM 772 C CA . SER A 1 96 ? 27.418 -17.810 -52.648 1.00 91.38 96 SER A CA 1
ATOM 773 C C . SER A 1 96 ? 27.286 -18.897 -51.573 1.00 91.38 96 SER A C 1
ATOM 775 O O . SER A 1 96 ? 27.153 -20.076 -51.892 1.00 91.38 96 SER A O 1
ATOM 777 N N . LYS A 1 97 ? 27.278 -18.522 -50.287 1.00 91.75 97 LYS A N 1
ATOM 778 C CA . LYS A 1 97 ? 27.188 -19.476 -49.169 1.00 91.75 97 LYS A CA 1
ATOM 779 C C . LYS A 1 97 ? 25.806 -20.118 -49.010 1.00 91.75 97 LYS A C 1
ATOM 781 O O . LYS A 1 97 ? 25.722 -21.239 -48.511 1.00 91.75 97 LYS A O 1
ATOM 786 N N . PHE A 1 98 ? 24.744 -19.395 -49.350 1.00 89.88 98 PHE A N 1
ATOM 787 C CA . PHE A 1 98 ? 23.358 -19.840 -49.181 1.00 89.88 98 PHE A CA 1
ATOM 788 C C . PHE A 1 98 ? 22.687 -20.255 -50.496 1.00 89.88 98 PHE A C 1
ATOM 790 O O . PHE A 1 98 ? 21.500 -20.563 -50.466 1.00 89.88 98 PHE A O 1
ATOM 797 N N . ASP A 1 99 ? 23.442 -20.295 -51.600 1.00 90.38 99 ASP A N 1
ATOM 798 C CA . ASP A 1 99 ? 22.952 -20.615 -52.948 1.00 90.38 99 ASP A CA 1
ATOM 799 C C . ASP A 1 99 ? 21.799 -19.690 -53.385 1.00 90.38 99 ASP A C 1
ATOM 801 O O . ASP A 1 99 ? 20.717 -20.119 -53.776 1.00 90.38 99 ASP A O 1
ATOM 805 N N . LEU A 1 100 ? 22.021 -18.381 -53.230 1.00 90.06 100 LEU A N 1
ATOM 806 C CA . LEU A 1 100 ? 21.073 -17.313 -53.563 1.00 90.06 100 LEU A CA 1
ATOM 807 C C . LEU A 1 100 ? 21.679 -16.354 -54.595 1.00 90.06 100 LEU A C 1
ATOM 809 O O . LEU A 1 100 ? 22.899 -16.268 -54.733 1.00 90.06 100 LEU A O 1
ATOM 813 N N . GLY A 1 101 ? 20.843 -15.559 -55.267 1.00 90.19 101 GLY A N 1
ATOM 814 C CA . GLY A 1 101 ? 21.308 -14.405 -56.034 1.00 90.19 101 GLY A CA 1
ATOM 815 C C . GLY A 1 101 ? 21.739 -13.256 -55.114 1.00 90.19 101 GLY A C 1
ATOM 816 O O . GLY A 1 101 ? 21.014 -12.889 -54.190 1.00 90.19 101 GLY A O 1
ATOM 817 N N . ALA A 1 102 ? 22.894 -12.629 -55.372 1.00 88.94 102 ALA A N 1
ATOM 818 C CA . ALA A 1 102 ? 23.339 -11.448 -54.612 1.00 88.94 102 ALA A CA 1
ATOM 819 C C . ALA A 1 102 ? 22.322 -10.294 -54.687 1.00 88.94 102 ALA A C 1
ATOM 821 O O . ALA A 1 102 ? 22.073 -9.613 -53.691 1.00 88.94 102 ALA A O 1
ATOM 822 N N . GLN A 1 103 ? 21.662 -10.143 -55.840 1.00 88.00 103 GLN A N 1
ATOM 823 C CA . GLN A 1 103 ? 20.575 -9.186 -56.031 1.00 88.00 103 GLN A CA 1
ATOM 824 C C . GLN A 1 103 ? 19.352 -9.514 -55.160 1.00 88.00 103 GLN A C 1
ATOM 826 O O . GLN A 1 103 ? 18.756 -8.608 -54.581 1.00 88.00 103 GLN A O 1
ATOM 831 N N . ASP A 1 104 ? 19.007 -10.794 -55.013 1.00 87.19 104 ASP A N 1
ATOM 832 C CA . ASP A 1 104 ? 17.874 -11.240 -54.193 1.00 87.19 104 ASP A CA 1
ATOM 833 C C . ASP A 1 104 ? 18.133 -10.975 -52.708 1.00 87.19 104 ASP A C 1
ATOM 835 O O . ASP A 1 104 ? 17.255 -10.497 -51.987 1.00 87.19 104 ASP A O 1
ATOM 839 N N . VAL A 1 105 ? 19.373 -11.203 -52.261 1.00 86.94 105 VAL A N 1
ATOM 840 C CA . VAL A 1 105 ? 19.834 -10.849 -50.912 1.00 86.94 105 VAL A CA 1
ATOM 841 C C . VAL A 1 105 ? 19.740 -9.336 -50.692 1.00 86.94 105 VAL A C 1
ATOM 843 O O . VAL A 1 105 ? 19.187 -8.903 -49.678 1.00 86.94 105 VAL A O 1
ATOM 846 N N . ALA A 1 106 ? 20.224 -8.525 -51.636 1.00 86.25 106 ALA A N 1
ATOM 847 C CA . ALA A 1 106 ? 20.165 -7.067 -51.547 1.00 86.25 106 ALA A CA 1
ATOM 848 C C . ALA A 1 106 ? 18.717 -6.556 -51.455 1.00 86.25 106 ALA A C 1
ATOM 850 O O . ALA A 1 106 ? 18.392 -5.763 -50.568 1.00 86.25 106 ALA A O 1
ATOM 851 N N . VAL A 1 107 ? 17.824 -7.061 -52.314 1.00 84.75 107 VAL A N 1
ATOM 852 C CA . VAL A 1 107 ? 16.393 -6.719 -52.312 1.00 84.75 107 VAL A CA 1
ATOM 853 C C . VAL A 1 107 ? 15.729 -7.134 -50.998 1.00 84.75 107 VAL A C 1
ATOM 855 O O . VAL A 1 107 ? 14.995 -6.338 -50.414 1.00 84.75 107 VAL A O 1
ATOM 858 N N . ALA A 1 108 ? 16.021 -8.330 -50.479 1.00 83.81 108 ALA A N 1
ATOM 859 C CA . ALA A 1 108 ? 15.470 -8.799 -49.209 1.00 83.81 108 ALA A CA 1
ATOM 860 C C . ALA A 1 108 ? 15.909 -7.919 -48.022 1.00 83.81 108 ALA A C 1
ATOM 862 O O . ALA A 1 108 ? 15.088 -7.537 -47.181 1.00 83.81 108 ALA A O 1
ATOM 863 N N . PHE A 1 109 ? 17.190 -7.540 -47.954 1.00 83.06 109 PHE A N 1
ATOM 864 C CA . PHE A 1 109 ? 17.687 -6.646 -46.905 1.00 83.06 109 PHE A CA 1
ATOM 865 C C . PHE A 1 109 ? 17.181 -5.210 -47.056 1.00 83.06 109 PHE A C 1
ATOM 867 O O . PHE A 1 109 ? 16.913 -4.567 -46.035 1.00 83.06 109 PHE A O 1
ATOM 874 N N . GLN A 1 110 ? 17.015 -4.715 -48.285 1.00 82.06 110 GLN A N 1
ATOM 875 C CA . GLN A 1 110 ? 16.416 -3.408 -48.540 1.00 82.06 110 GLN A CA 1
ATOM 876 C C . GLN A 1 110 ? 14.940 -3.390 -48.139 1.00 82.06 110 GLN A C 1
ATOM 878 O O . GLN A 1 110 ? 14.546 -2.529 -47.359 1.00 82.06 110 GLN A O 1
ATOM 883 N N . GLY A 1 111 ? 14.161 -4.407 -48.517 1.00 76.75 111 GLY A N 1
ATOM 884 C CA . GLY A 1 111 ? 12.784 -4.571 -48.050 1.00 76.75 111 GLY A CA 1
ATOM 885 C C . GLY A 1 111 ? 12.705 -4.594 -46.521 1.00 76.75 111 GLY A C 1
ATOM 886 O O . GLY A 1 111 ? 11.937 -3.848 -45.917 1.00 76.75 111 GLY A O 1
ATOM 887 N N . ALA A 1 112 ? 13.578 -5.356 -45.853 1.00 76.06 112 ALA A N 1
ATOM 888 C CA . ALA A 1 112 ? 13.637 -5.367 -44.392 1.00 76.06 112 ALA A CA 1
ATOM 889 C C . ALA A 1 112 ? 13.937 -3.978 -43.787 1.00 76.06 112 ALA A C 1
ATOM 891 O O . ALA A 1 112 ? 13.409 -3.663 -42.715 1.00 76.06 112 ALA A O 1
ATOM 892 N N . ARG A 1 113 ? 14.758 -3.143 -44.445 1.00 78.50 113 ARG A N 1
ATOM 893 C CA . ARG A 1 113 ? 15.013 -1.745 -44.042 1.00 78.50 113 ARG A CA 1
ATOM 894 C C . ARG A 1 113 ? 13.785 -0.868 -44.261 1.00 78.50 113 ARG A C 1
ATOM 896 O O . ARG A 1 113 ? 13.414 -0.142 -43.345 1.00 78.50 113 ARG A O 1
ATOM 903 N N . ASP A 1 114 ? 13.140 -0.980 -45.413 1.00 76.62 114 ASP A N 1
ATOM 904 C CA . ASP A 1 114 ? 11.962 -0.185 -45.772 1.00 76.62 114 ASP A CA 1
ATOM 905 C C . ASP A 1 114 ? 10.758 -0.513 -44.871 1.00 76.62 114 ASP A C 1
ATOM 907 O O . ASP A 1 114 ? 9.928 0.345 -44.581 1.00 76.62 114 ASP A O 1
ATOM 911 N N . SER A 1 115 ? 10.709 -1.734 -44.327 1.00 75.19 115 SER A N 1
ATOM 912 C CA . SER A 1 115 ? 9.698 -2.178 -43.355 1.00 75.19 115 SER A CA 1
ATOM 913 C C . SER A 1 115 ? 9.810 -1.538 -41.964 1.00 75.19 115 SER A C 1
ATOM 915 O O . SER A 1 115 ? 8.952 -1.775 -41.104 1.00 75.19 115 SER A O 1
ATOM 917 N N . LEU A 1 116 ? 10.889 -0.791 -41.697 1.00 74.56 116 LEU A N 1
ATOM 918 C CA . LEU A 1 116 ? 11.159 -0.232 -40.378 1.00 74.56 116 LEU A CA 1
ATOM 919 C C . LEU A 1 116 ? 10.165 0.879 -40.040 1.00 74.56 116 LEU A C 1
ATOM 921 O O . LEU A 1 116 ? 10.229 1.991 -40.553 1.00 74.56 116 LEU A O 1
ATOM 925 N N . SER A 1 117 ? 9.299 0.598 -39.075 1.00 73.06 117 SER A N 1
ATOM 926 C CA . SER A 1 117 ? 8.368 1.562 -38.491 1.00 73.06 117 SER A CA 1
ATOM 927 C C . SER A 1 117 ? 8.830 1.951 -37.092 1.00 73.06 117 SER A C 1
ATOM 929 O O . SER A 1 117 ? 9.168 1.087 -36.289 1.00 73.06 117 SER A O 1
ATOM 931 N N . SER A 1 118 ? 8.859 3.246 -36.769 1.00 77.69 118 SER A N 1
ATOM 932 C CA . SER A 1 118 ? 9.148 3.693 -35.399 1.00 77.69 118 SER A CA 1
ATOM 933 C C . SER A 1 118 ? 8.009 3.308 -34.451 1.00 77.69 118 SER A C 1
ATOM 935 O O . SER A 1 118 ? 6.845 3.350 -34.839 1.00 77.69 118 SER A O 1
ATOM 937 N N . ARG A 1 119 ? 8.334 2.971 -33.196 1.00 79.50 119 ARG A N 1
ATOM 938 C CA . ARG A 1 119 ? 7.358 2.736 -32.121 1.00 79.50 119 ARG A CA 1
ATOM 939 C C . ARG A 1 119 ? 7.071 4.049 -31.375 1.00 79.50 119 ARG A C 1
ATOM 941 O O . ARG A 1 119 ? 7.905 4.447 -30.554 1.00 79.50 119 ARG A O 1
ATOM 948 N N . PRO A 1 120 ? 5.911 4.710 -31.580 1.00 83.44 120 PRO A N 1
ATOM 949 C CA . PRO A 1 120 ? 5.652 6.041 -31.014 1.00 83.44 120 PRO A CA 1
ATOM 950 C C . PRO A 1 120 ? 5.752 6.069 -29.485 1.00 83.44 120 PRO A C 1
ATOM 952 O O . PRO A 1 120 ? 6.408 6.936 -28.918 1.00 83.44 120 PRO A O 1
ATOM 955 N N . PHE A 1 121 ? 5.233 5.035 -28.819 1.00 85.56 121 PHE A N 1
ATOM 956 C CA . PHE A 1 121 ? 5.245 4.915 -27.360 1.00 85.56 121 PHE A CA 1
ATOM 957 C C . PHE A 1 121 ? 6.659 4.883 -26.743 1.00 85.56 121 PHE A C 1
ATOM 959 O O . PHE A 1 121 ? 6.864 5.374 -25.632 1.00 85.56 121 PHE A O 1
ATOM 966 N N . MET A 1 122 ? 7.662 4.348 -27.452 1.00 84.19 122 MET A N 1
ATOM 967 C CA . MET A 1 122 ? 9.061 4.373 -26.996 1.00 84.19 122 MET A CA 1
ATOM 968 C C . MET A 1 122 ? 9.686 5.752 -27.174 1.00 84.19 122 MET A C 1
ATOM 970 O O . MET A 1 122 ? 10.471 6.193 -26.332 1.00 84.19 122 MET A O 1
ATOM 974 N N . VAL A 1 123 ? 9.327 6.444 -28.256 1.00 84.50 123 VAL A N 1
ATOM 975 C CA . VAL A 1 123 ? 9.753 7.824 -28.503 1.00 84.50 123 VAL A CA 1
ATOM 976 C C . VAL A 1 123 ? 9.175 8.752 -27.436 1.00 84.50 123 VAL A C 1
ATOM 978 O O . VAL A 1 123 ? 9.914 9.570 -26.883 1.00 84.50 123 VAL A O 1
ATOM 981 N N . ASP A 1 124 ? 7.898 8.583 -27.096 1.00 86.31 124 ASP A N 1
ATOM 982 C CA . ASP A 1 124 ? 7.231 9.341 -26.037 1.00 86.31 124 ASP A CA 1
ATOM 983 C C . ASP A 1 124 ? 7.872 9.072 -24.674 1.00 86.31 124 ASP A C 1
ATOM 985 O O . ASP A 1 124 ? 8.240 10.015 -23.976 1.00 86.31 124 ASP A O 1
ATOM 989 N N . LEU A 1 125 ? 8.152 7.806 -24.343 1.00 86.00 125 LEU A N 1
ATOM 990 C CA . LEU A 1 125 ? 8.882 7.461 -23.123 1.00 86.00 125 LEU A CA 1
ATOM 991 C C . LEU A 1 125 ? 10.257 8.144 -23.052 1.00 86.00 125 LEU A C 1
ATOM 993 O O . LEU A 1 125 ? 10.629 8.678 -22.012 1.00 86.00 125 LEU A O 1
ATOM 997 N N . ILE A 1 126 ? 11.029 8.151 -24.140 1.00 84.19 126 ILE A N 1
ATOM 998 C CA . ILE A 1 126 ? 12.334 8.829 -24.163 1.00 84.19 126 ILE A CA 1
ATOM 999 C C . ILE A 1 126 ? 12.170 10.340 -23.981 1.00 84.19 126 ILE A C 1
ATOM 1001 O O . ILE A 1 126 ? 12.993 10.967 -23.310 1.00 84.19 126 ILE A O 1
ATOM 1005 N N . ARG A 1 127 ? 11.127 10.936 -24.568 1.00 85.00 127 ARG A N 1
ATOM 1006 C CA . ARG A 1 127 ? 10.825 12.363 -24.410 1.00 85.00 127 ARG A CA 1
ATOM 1007 C C . ARG A 1 127 ? 10.502 12.694 -22.952 1.00 85.00 127 ARG A C 1
ATOM 1009 O O . ARG A 1 127 ? 11.064 13.655 -22.429 1.00 85.00 127 ARG A O 1
ATOM 1016 N N . ASP A 1 128 ? 9.688 11.873 -22.296 1.00 84.38 128 ASP A N 1
ATOM 1017 C CA . ASP A 1 128 ? 9.356 12.008 -20.875 1.00 84.38 128 ASP A CA 1
ATOM 1018 C C . ASP A 1 128 ? 10.600 11.872 -19.995 1.00 84.38 128 ASP A C 1
ATOM 1020 O O . ASP A 1 128 ? 10.890 12.744 -19.182 1.00 84.38 128 ASP A O 1
ATOM 1024 N N . LEU A 1 129 ? 11.405 10.827 -20.213 1.00 83.50 129 LEU A N 1
ATOM 1025 C CA . LEU A 1 129 ? 12.634 10.603 -19.446 1.00 83.50 129 LEU A CA 1
ATOM 1026 C C . LEU A 1 129 ? 13.633 11.756 -19.601 1.00 83.50 129 LEU A C 1
ATOM 1028 O O . LEU A 1 129 ? 14.357 12.060 -18.655 1.00 83.50 129 LEU A O 1
ATOM 1032 N N . LYS A 1 130 ? 13.679 12.405 -20.772 1.00 81.62 130 LYS A N 1
ATOM 1033 C CA . LYS A 1 130 ? 14.489 13.612 -20.992 1.00 81.62 130 LYS A CA 1
ATOM 1034 C C . LYS A 1 130 ? 13.946 14.824 -20.235 1.00 81.62 130 LYS A C 1
ATOM 1036 O O . LYS A 1 130 ? 14.739 15.590 -19.694 1.00 81.62 130 LYS A O 1
ATOM 1041 N N . ARG A 1 131 ? 12.620 14.997 -20.193 1.00 79.88 131 ARG A N 1
ATOM 1042 C CA . ARG A 1 131 ? 11.959 16.076 -19.440 1.00 79.88 131 ARG A CA 1
ATOM 1043 C C . ARG A 1 131 ? 12.228 15.954 -17.941 1.00 79.88 131 ARG A C 1
ATOM 1045 O O . ARG A 1 131 ? 12.525 16.956 -17.303 1.00 79.88 131 ARG A O 1
ATOM 1052 N N . ASP A 1 132 ? 12.247 14.728 -17.426 1.00 71.81 132 ASP A N 1
ATOM 1053 C CA . ASP A 1 132 ? 12.513 14.413 -16.017 1.00 71.81 132 ASP A CA 1
ATOM 1054 C C . ASP A 1 132 ? 14.007 14.551 -15.624 1.00 71.81 132 ASP A C 1
ATOM 1056 O O . ASP A 1 132 ? 14.427 14.095 -14.560 1.00 71.81 132 ASP A O 1
ATOM 1060 N N . GLY A 1 133 ? 14.841 15.158 -16.480 1.00 68.25 133 GLY A N 1
ATOM 1061 C CA . GLY A 1 133 ? 16.271 15.390 -16.238 1.00 68.25 133 GLY A CA 1
ATOM 1062 C C . GLY A 1 133 ? 17.195 14.249 -16.681 1.00 68.25 133 GLY A C 1
ATOM 1063 O O . GLY A 1 133 ? 18.415 14.322 -16.497 1.00 68.25 133 GLY A O 1
ATOM 1064 N N . GLY A 1 134 ? 16.649 13.194 -17.293 1.00 66.56 134 GLY A N 1
ATOM 1065 C CA . GLY A 1 134 ? 17.420 12.101 -17.873 1.00 66.56 134 GLY A CA 1
ATOM 1066 C C . GLY A 1 134 ? 18.166 12.516 -19.143 1.00 66.56 134 GLY A C 1
ATOM 1067 O O . GLY A 1 134 ? 17.702 13.315 -19.954 1.00 66.56 134 GLY A O 1
ATOM 1068 N N . ARG A 1 135 ? 19.345 11.932 -19.368 1.00 66.19 135 ARG A N 1
ATOM 1069 C CA . ARG A 1 135 ? 20.057 12.045 -20.649 1.00 66.19 135 ARG A CA 1
ATOM 1070 C C . ARG A 1 135 ? 20.002 10.709 -21.371 1.00 66.19 135 ARG A C 1
ATOM 1072 O O . ARG A 1 135 ? 20.654 9.757 -20.956 1.00 66.19 135 ARG A O 1
ATOM 1079 N N . CYS A 1 136 ? 19.254 10.654 -22.467 1.00 64.38 136 CYS A N 1
ATOM 1080 C CA . CYS A 1 136 ? 19.262 9.508 -23.371 1.00 64.38 136 CYS A CA 1
ATOM 1081 C C . CYS A 1 136 ? 20.306 9.744 -24.462 1.00 64.38 136 CYS A C 1
ATOM 1083 O O . CYS A 1 136 ? 20.158 10.660 -25.274 1.00 64.38 136 CYS A O 1
ATOM 1085 N N . LEU A 1 137 ? 21.354 8.925 -24.469 1.00 58.34 137 LEU A N 1
ATOM 1086 C CA . LEU A 1 137 ? 22.329 8.887 -25.552 1.00 58.34 137 LEU A CA 1
ATOM 1087 C C . LEU A 1 137 ? 21.928 7.781 -26.537 1.00 58.34 137 LEU A C 1
ATOM 1089 O O . LEU A 1 137 ? 21.596 6.683 -26.085 1.00 58.34 137 LEU A O 1
ATOM 1093 N N . PRO A 1 138 ? 21.967 8.034 -27.856 1.00 53.75 138 PRO A N 1
ATOM 1094 C CA . PRO A 1 138 ? 21.858 6.967 -28.840 1.00 53.75 138 PRO A CA 1
ATOM 1095 C C . PRO A 1 138 ? 22.981 5.951 -28.612 1.00 53.75 138 PRO A C 1
ATOM 1097 O O . PRO A 1 138 ? 24.143 6.335 -28.455 1.00 53.75 138 PRO A O 1
ATOM 1100 N N . CYS A 1 139 ? 22.647 4.662 -28.583 1.00 52.03 139 CYS A N 1
ATOM 1101 C CA . CYS A 1 139 ? 23.665 3.621 -28.604 1.00 52.03 139 CYS A CA 1
ATOM 1102 C C . CYS A 1 139 ? 24.182 3.470 -30.046 1.00 52.03 139 CYS A C 1
ATOM 1104 O O . CYS A 1 139 ? 23.358 3.480 -30.963 1.00 52.03 139 CYS A O 1
ATOM 1106 N N . PRO A 1 140 ? 25.501 3.340 -30.284 1.00 45.12 140 PRO A N 1
ATOM 1107 C CA . PRO A 1 140 ? 26.012 2.948 -31.589 1.00 45.12 140 PRO A CA 1
ATOM 1108 C C . PRO A 1 140 ? 25.525 1.531 -31.886 1.00 45.12 140 PRO A C 1
ATOM 1110 O O . PRO A 1 140 ? 25.979 0.555 -31.298 1.00 45.12 140 PRO A O 1
ATOM 1113 N N . THR A 1 141 ? 24.548 1.435 -32.765 1.00 46.94 141 THR A N 1
ATOM 1114 C CA . THR A 1 141 ? 24.039 0.180 -33.311 1.00 46.94 141 THR A CA 1
ATOM 1115 C C . THR A 1 141 ? 24.944 -0.284 -34.444 1.00 46.94 141 THR A C 1
ATOM 1117 O O . THR A 1 141 ? 25.663 0.538 -35.015 1.00 46.94 141 THR A O 1
ATOM 1120 N N . SER A 1 142 ? 24.880 -1.560 -34.833 1.00 41.56 142 SER A N 1
ATOM 1121 C CA . SER A 1 142 ? 25.521 -2.100 -36.048 1.00 41.56 142 SER A CA 1
ATOM 1122 C C . SER A 1 142 ? 24.880 -1.568 -37.348 1.00 41.56 142 SER A C 1
ATOM 1124 O O . SER A 1 142 ? 24.653 -2.291 -38.309 1.00 41.56 142 SER A O 1
ATOM 1126 N N . LEU A 1 143 ? 24.557 -0.274 -37.385 1.00 39.00 143 LEU A N 1
ATOM 1127 C CA . LEU A 1 143 ? 24.088 0.453 -38.555 1.00 39.00 143 LEU A CA 1
ATOM 1128 C C . LEU A 1 143 ? 25.295 1.158 -39.177 1.00 39.00 143 LEU A C 1
ATOM 1130 O O . LEU A 1 143 ? 25.738 2.199 -38.687 1.00 39.00 143 LEU A O 1
ATOM 1134 N N . HIS A 1 144 ? 25.827 0.586 -40.256 1.00 39.19 144 HIS A N 1
ATOM 1135 C CA . HIS A 1 144 ? 26.743 1.297 -41.139 1.00 39.19 144 HIS A CA 1
ATOM 1136 C C . HIS A 1 144 ? 25.985 2.055 -42.235 1.00 39.19 144 HIS A C 1
ATOM 1138 O O . HIS A 1 144 ? 24.882 1.691 -42.631 1.00 39.19 144 HIS A O 1
ATOM 1144 N N . GLN A 1 145 ? 26.580 3.180 -42.639 1.00 29.81 145 GLN A N 1
ATOM 1145 C CA . GLN A 1 145 ? 26.047 4.155 -43.588 1.00 29.81 145 GLN A CA 1
ATOM 1146 C C . GLN A 1 145 ? 25.960 3.559 -44.993 1.00 29.81 145 GLN A C 1
ATOM 1148 O O . GLN A 1 145 ? 26.997 3.298 -45.597 1.00 29.81 145 GLN A O 1
ATOM 1153 N N . THR A 1 146 ? 24.755 3.469 -45.542 1.00 31.17 146 THR A N 1
ATOM 1154 C CA . THR A 1 146 ? 24.552 3.571 -46.989 1.00 31.17 146 THR A CA 1
ATOM 1155 C C . THR A 1 146 ? 24.403 5.058 -47.367 1.00 31.17 146 THR A C 1
ATOM 1157 O O . THR A 1 146 ? 24.198 5.916 -46.498 1.00 31.17 146 THR A O 1
ATOM 1160 N N . GLY A 1 147 ? 24.647 5.397 -48.637 1.00 25.72 147 GLY A N 1
ATOM 1161 C CA . GLY A 1 147 ? 24.652 6.764 -49.189 1.00 25.72 147 GLY A CA 1
ATOM 1162 C C . GLY A 1 147 ? 23.329 7.541 -49.029 1.00 25.72 147 GLY A C 1
ATOM 1163 O O . GLY A 1 147 ? 22.407 7.079 -48.360 1.00 25.72 147 GLY A O 1
ATOM 1164 N N . PRO A 1 148 ? 23.225 8.779 -49.557 1.00 29.17 148 PRO A N 1
ATOM 1165 C CA . PRO A 1 148 ? 22.058 9.626 -49.324 1.00 29.17 148 PRO A CA 1
ATOM 1166 C C . PRO A 1 148 ? 20.811 8.999 -49.964 1.00 29.17 148 PRO A C 1
ATOM 1168 O O . PRO A 1 148 ? 20.920 8.404 -51.027 1.00 29.17 148 PRO A O 1
ATOM 1171 N N . SER A 1 149 ? 19.646 9.209 -49.341 1.00 30.02 149 SER A N 1
ATOM 1172 C CA . SER A 1 149 ? 18.284 8.800 -49.751 1.00 30.02 149 SER A CA 1
ATOM 1173 C C . SER A 1 149 ? 17.867 7.344 -49.470 1.00 30.02 149 SER A C 1
ATOM 1175 O O . SER A 1 149 ? 18.249 6.423 -50.176 1.00 30.02 149 SER A O 1
ATOM 1177 N N . SER A 1 150 ? 17.054 7.146 -48.419 1.00 33.53 150 SER A N 1
ATOM 1178 C CA . SER A 1 150 ? 16.052 6.051 -48.311 1.00 33.53 150 SER A CA 1
ATOM 1179 C C . SER A 1 150 ? 15.297 6.023 -46.971 1.00 33.53 150 SER A C 1
ATOM 1181 O O . SER A 1 150 ? 14.262 5.378 -46.882 1.00 33.53 150 SER A O 1
ATOM 1183 N N . ALA A 1 151 ? 15.719 6.754 -45.931 1.00 30.55 151 ALA A N 1
ATOM 1184 C CA . ALA A 1 151 ? 14.861 6.955 -44.757 1.00 30.55 151 ALA A CA 1
ATOM 1185 C C . ALA A 1 151 ? 13.818 8.058 -45.046 1.00 30.55 151 ALA A C 1
ATOM 1187 O O . ALA A 1 151 ? 14.229 9.157 -45.436 1.00 30.55 151 ALA A O 1
ATOM 1188 N N . PRO A 1 152 ? 12.505 7.826 -44.840 1.00 28.05 152 PRO A N 1
ATOM 1189 C CA . PRO A 1 152 ? 11.509 8.887 -44.917 1.00 28.05 152 PRO A CA 1
ATOM 1190 C C . PRO A 1 152 ? 11.852 9.981 -43.906 1.00 28.05 152 PRO A C 1
ATOM 1192 O O . PRO A 1 152 ? 12.206 9.692 -42.759 1.00 28.05 152 PRO A O 1
ATOM 1195 N N . SER A 1 153 ? 11.753 11.239 -44.333 1.00 26.61 153 SER A N 1
ATOM 1196 C CA . SER A 1 153 ? 11.887 12.405 -43.462 1.00 26.61 153 SER A CA 1
ATOM 1197 C C . SER A 1 153 ? 11.019 12.217 -42.215 1.00 26.61 153 SER A C 1
ATOM 1199 O O . SER A 1 153 ? 9.841 11.872 -42.352 1.00 26.61 153 SER A O 1
ATOM 1201 N N . PRO A 1 154 ? 11.546 12.434 -40.999 1.00 29.84 154 PRO A N 1
ATOM 1202 C CA . PRO A 1 154 ? 10.708 12.346 -39.822 1.00 29.84 154 PRO A CA 1
ATOM 1203 C C . PRO A 1 154 ? 9.625 13.439 -39.877 1.00 29.84 154 PRO A C 1
ATOM 1205 O O . PRO A 1 154 ? 9.911 14.552 -40.334 1.00 29.84 154 PRO A O 1
ATOM 1208 N N . PRO A 1 155 ? 8.394 13.154 -39.417 1.00 27.84 155 PRO A N 1
ATOM 1209 C CA . PRO A 1 155 ? 7.339 14.152 -39.359 1.00 27.84 155 PRO A CA 1
ATOM 1210 C C . PRO A 1 155 ? 7.798 15.345 -38.515 1.00 27.84 155 PRO A C 1
ATOM 1212 O O . PRO A 1 155 ? 8.434 15.202 -37.465 1.00 27.84 155 PRO A O 1
ATOM 1215 N N . THR A 1 156 ? 7.506 16.533 -39.030 1.00 29.95 156 THR A N 1
ATOM 1216 C CA . THR A 1 156 ? 7.850 17.853 -38.503 1.00 29.95 156 THR A CA 1
ATOM 1217 C C . THR A 1 156 ? 7.590 17.926 -36.993 1.00 29.95 156 THR A C 1
ATOM 1219 O O . THR A 1 156 ? 6.449 17.941 -36.544 1.00 29.95 156 THR A O 1
ATOM 1222 N N . GLY A 1 157 ? 8.669 17.928 -36.196 1.00 28.97 157 GLY A N 1
ATOM 1223 C CA . GLY A 1 157 ? 8.612 17.986 -34.725 1.00 28.97 157 GLY A CA 1
ATOM 1224 C C . GLY A 1 157 ? 9.748 17.264 -33.979 1.00 28.97 157 GLY A C 1
ATOM 1225 O O . GLY A 1 157 ? 9.960 17.506 -32.793 1.00 28.97 157 GLY A O 1
ATOM 1226 N N . THR A 1 158 ? 10.540 16.415 -34.644 1.00 29.06 158 THR A N 1
ATOM 1227 C CA . THR A 1 158 ? 11.617 15.609 -34.020 1.00 29.06 158 THR A CA 1
ATOM 1228 C C . THR A 1 158 ? 13.030 16.191 -34.182 1.00 29.06 158 THR A C 1
ATOM 1230 O O . THR A 1 158 ? 14.009 15.448 -34.256 1.00 29.06 158 THR A O 1
ATOM 1233 N N . SER A 1 159 ? 13.181 17.519 -34.197 1.00 23.72 159 SER A N 1
ATOM 1234 C CA . SER A 1 159 ? 14.485 18.198 -34.357 1.00 23.72 159 SER A CA 1
ATOM 1235 C C . SER A 1 159 ? 15.492 17.956 -33.207 1.00 23.72 159 SER A C 1
ATOM 1237 O O . SER A 1 159 ? 16.600 18.486 -33.236 1.00 23.72 159 SER A O 1
ATOM 1239 N N . SER A 1 160 ? 15.152 17.175 -32.176 1.00 24.47 160 SER A N 1
ATOM 1240 C CA . SER A 1 160 ? 15.971 17.005 -30.962 1.00 24.47 160 SER A CA 1
ATOM 1241 C C . SER A 1 160 ? 16.705 15.660 -30.847 1.00 24.47 160 SER A C 1
ATOM 1243 O O . SER A 1 160 ? 17.258 15.339 -29.789 1.00 24.47 160 SER A O 1
ATOM 1245 N N . MET A 1 161 ? 16.760 14.869 -31.921 1.00 26.28 161 MET A N 1
ATOM 1246 C CA . MET A 1 161 ? 17.708 13.758 -32.033 1.00 26.28 161 MET A CA 1
ATOM 1247 C C . MET A 1 161 ? 18.633 13.977 -33.229 1.00 26.28 161 MET A C 1
ATOM 1249 O O . MET A 1 161 ? 18.290 13.594 -34.345 1.00 26.28 161 MET A O 1
ATOM 1253 N N . PRO A 1 162 ? 19.830 14.549 -33.028 1.00 23.95 162 PRO A N 1
ATOM 1254 C CA . PRO A 1 162 ? 20.842 14.476 -34.056 1.00 23.95 162 PRO A CA 1
ATOM 1255 C C . PRO A 1 162 ? 21.356 13.029 -34.077 1.00 23.95 162 PRO A C 1
ATOM 1257 O O . PRO A 1 162 ? 22.149 12.621 -33.225 1.00 23.95 162 PRO A O 1
ATOM 1260 N N . CYS A 1 163 ? 20.902 12.238 -35.053 1.00 25.95 163 CYS A N 1
ATOM 1261 C CA . CYS A 1 163 ? 21.643 11.070 -35.529 1.00 25.95 163 CYS A CA 1
ATOM 1262 C C . CYS A 1 163 ? 22.977 11.590 -36.080 1.00 25.95 163 CYS A C 1
ATOM 1264 O O . CYS A 1 163 ? 23.114 11.904 -37.260 1.00 25.95 163 CYS A O 1
ATOM 1266 N N . THR A 1 164 ? 23.955 11.794 -35.198 1.00 24.39 164 THR A N 1
ATOM 1267 C CA . THR A 1 164 ? 25.254 12.327 -35.597 1.00 24.39 164 THR A CA 1
ATOM 1268 C C . THR A 1 164 ? 26.025 11.252 -36.354 1.00 24.39 164 THR A C 1
ATOM 1270 O O . THR A 1 164 ? 26.522 10.281 -35.788 1.00 24.39 164 THR A O 1
ATOM 1273 N N . ARG A 1 165 ? 26.152 11.466 -37.669 1.00 27.83 165 ARG A N 1
ATOM 1274 C CA . ARG A 1 165 ? 27.215 10.914 -38.515 1.00 27.83 165 ARG A CA 1
ATOM 1275 C C . ARG A 1 165 ? 28.563 11.202 -37.849 1.00 27.83 165 ARG A C 1
ATOM 1277 O O . ARG A 1 165 ? 29.069 12.318 -37.926 1.00 27.83 165 ARG A O 1
ATOM 1284 N N . ARG A 1 166 ? 29.181 10.208 -37.209 1.00 22.36 166 ARG A N 1
ATOM 1285 C CA . ARG A 1 166 ? 30.596 10.297 -36.830 1.00 22.36 166 ARG A CA 1
ATOM 1286 C C . ARG A 1 166 ? 31.263 8.931 -36.954 1.00 22.36 166 ARG A C 1
ATOM 1288 O O . ARG A 1 166 ? 30.896 7.989 -36.263 1.00 22.36 166 ARG A O 1
ATOM 1295 N N . ARG A 1 167 ? 32.246 8.840 -37.859 1.00 27.73 167 ARG A N 1
ATOM 1296 C CA . ARG A 1 167 ? 33.122 7.673 -38.049 1.00 27.73 167 ARG A CA 1
ATOM 1297 C C . ARG A 1 167 ? 33.811 7.322 -36.723 1.00 27.73 167 ARG A C 1
ATOM 1299 O O . ARG A 1 167 ? 34.725 8.031 -36.311 1.00 27.73 167 ARG A O 1
ATOM 1306 N N . ARG A 1 168 ? 33.423 6.220 -36.078 1.00 27.30 168 ARG A N 1
ATOM 1307 C CA . ARG A 1 168 ? 34.278 5.465 -35.145 1.00 27.30 168 ARG A CA 1
ATOM 1308 C C . ARG A 1 168 ? 34.056 3.975 -35.395 1.00 27.30 168 ARG A C 1
ATOM 1310 O O . ARG A 1 168 ? 32.916 3.552 -35.528 1.00 27.30 168 ARG A O 1
ATOM 1317 N N . ARG A 1 169 ? 35.171 3.240 -35.500 1.00 29.02 169 ARG A N 1
ATOM 1318 C CA . ARG A 1 169 ? 35.303 1.779 -35.669 1.00 29.02 169 ARG A CA 1
ATOM 1319 C C . ARG A 1 169 ? 34.116 1.020 -35.059 1.00 29.02 169 ARG A C 1
ATOM 1321 O O . ARG A 1 169 ? 33.988 0.988 -33.835 1.00 29.02 169 ARG A O 1
ATOM 1328 N N . ALA A 1 170 ? 33.280 0.419 -35.902 1.00 31.48 170 ALA A N 1
ATOM 1329 C CA . ALA A 1 170 ? 32.256 -0.499 -35.439 1.00 31.48 170 ALA A CA 1
ATOM 1330 C C . ALA A 1 170 ? 32.909 -1.802 -34.984 1.00 31.48 170 ALA A C 1
ATOM 1332 O O . ALA A 1 170 ? 33.840 -2.320 -35.595 1.00 31.48 170 ALA A O 1
ATOM 1333 N N . SER A 1 171 ? 32.425 -2.319 -33.868 1.00 29.69 171 SER A N 1
ATOM 1334 C CA . SER A 1 171 ? 32.633 -3.706 -33.471 1.00 29.69 171 SER A CA 1
ATOM 1335 C C . SER A 1 171 ? 31.239 -4.313 -33.407 1.00 29.69 171 SER A C 1
ATOM 1337 O O . SER A 1 171 ? 30.412 -3.851 -32.625 1.00 29.69 171 SER A O 1
ATOM 1339 N N . ALA A 1 172 ? 30.960 -5.274 -34.289 1.00 33.97 172 ALA A N 1
ATOM 1340 C CA . ALA A 1 172 ? 29.713 -6.031 -34.298 1.00 33.97 172 ALA A CA 1
ATOM 1341 C C . ALA A 1 172 ? 29.548 -6.794 -32.986 1.00 33.97 172 ALA A C 1
ATOM 1343 O O . ALA A 1 172 ? 30.447 -7.566 -32.626 1.00 33.97 172 ALA A O 1
ATOM 1344 N N . SER A 1 173 ? 28.410 -6.583 -32.313 1.00 34.38 173 SER A N 1
ATOM 1345 C CA . SER A 1 173 ? 28.055 -7.173 -31.012 1.00 34.38 173 SER A CA 1
ATOM 1346 C C . SER A 1 173 ? 29.088 -6.907 -29.892 1.00 34.38 173 SER A C 1
ATOM 1348 O O . SER A 1 173 ? 30.220 -6.496 -30.158 1.00 34.38 173 SER A O 1
ATOM 1350 N N . PRO A 1 174 ? 28.738 -7.038 -28.595 1.00 36.31 174 PRO A N 1
ATOM 1351 C CA . PRO A 1 174 ? 29.600 -6.539 -27.534 1.00 36.31 174 PRO A CA 1
ATOM 1352 C C . PRO A 1 174 ? 30.746 -7.523 -27.299 1.00 36.31 174 PRO A C 1
ATOM 1354 O O . PRO A 1 174 ? 30.727 -8.354 -26.401 1.00 36.31 174 PRO A O 1
ATOM 1357 N N . THR A 1 175 ? 31.792 -7.413 -28.107 1.00 34.00 175 THR A N 1
ATOM 1358 C CA . THR A 1 175 ? 33.128 -7.771 -27.641 1.00 34.00 175 THR A CA 1
ATOM 1359 C C . THR A 1 175 ? 33.531 -6.751 -26.577 1.00 34.00 175 THR A C 1
ATOM 1361 O O . THR A 1 175 ? 33.231 -5.565 -26.721 1.00 34.00 175 THR A O 1
ATOM 1364 N N . LEU A 1 176 ? 34.226 -7.197 -25.519 1.00 37.41 176 LEU A N 1
ATOM 1365 C CA . LEU A 1 176 ? 34.713 -6.371 -24.393 1.00 37.41 176 LEU A CA 1
ATOM 1366 C C . LEU A 1 176 ? 35.347 -5.021 -24.814 1.00 37.41 176 LEU A C 1
ATOM 1368 O O . LEU A 1 176 ? 35.420 -4.084 -24.021 1.00 37.41 176 LEU A O 1
ATOM 1372 N N . ALA A 1 177 ? 35.824 -4.925 -26.057 1.00 35.91 177 ALA A N 1
ATOM 1373 C CA . ALA A 1 177 ? 36.447 -3.750 -26.643 1.00 35.91 177 ALA A CA 1
ATOM 1374 C C . ALA A 1 177 ? 35.483 -2.575 -26.922 1.00 35.91 177 ALA A C 1
ATOM 1376 O O . ALA A 1 177 ? 35.904 -1.422 -26.807 1.00 35.91 177 ALA A O 1
ATOM 1377 N N . SER A 1 178 ? 34.212 -2.815 -27.270 1.00 38.47 178 SER A N 1
ATOM 1378 C CA . SER A 1 178 ? 33.283 -1.745 -27.684 1.00 38.47 178 SER A CA 1
ATOM 1379 C C . SER A 1 178 ? 32.815 -0.897 -26.497 1.00 38.47 178 SER A C 1
ATOM 1381 O O . SER A 1 178 ? 32.878 0.335 -26.525 1.00 38.47 178 SER A O 1
ATOM 1383 N N . SER A 1 179 ? 32.471 -1.560 -25.398 1.00 33.53 179 SER A N 1
ATOM 1384 C CA . SER A 1 179 ? 32.130 -0.981 -24.096 1.00 33.53 179 SER A CA 1
ATOM 1385 C C . SER A 1 179 ? 33.341 -0.388 -23.362 1.00 33.53 179 SER A C 1
ATOM 1387 O O . SER A 1 179 ? 33.197 0.586 -22.619 1.00 33.53 179 SER A O 1
ATOM 1389 N N . GLY A 1 180 ? 34.552 -0.891 -23.625 1.00 32.03 180 GLY A N 1
ATOM 1390 C CA . GLY A 1 180 ? 35.800 -0.357 -23.069 1.00 32.03 180 GLY A CA 1
ATOM 1391 C C . GLY A 1 180 ? 36.138 1.072 -23.524 1.00 32.03 180 GLY A C 1
ATOM 1392 O O . GLY A 1 180 ? 36.753 1.831 -22.774 1.00 32.03 180 GLY A O 1
ATOM 1393 N N . THR A 1 181 ? 35.689 1.500 -24.711 1.00 36.78 181 THR A N 1
ATOM 1394 C CA . THR A 1 181 ? 36.037 2.834 -25.250 1.00 36.78 181 THR A CA 1
ATOM 1395 C C . THR A 1 181 ? 35.269 4.010 -24.632 1.00 36.78 181 THR A C 1
ATOM 1397 O O . THR A 1 181 ? 35.657 5.161 -24.846 1.00 36.78 181 THR A O 1
ATOM 1400 N N . SER A 1 182 ? 34.246 3.743 -23.812 1.00 39.19 182 SER A N 1
ATOM 1401 C CA . SER A 1 182 ? 33.531 4.750 -23.008 1.00 39.19 182 SER A CA 1
ATOM 1402 C C . SER A 1 182 ? 33.953 4.766 -21.527 1.00 39.19 182 SER A C 1
ATOM 1404 O O . SER A 1 182 ? 33.518 5.643 -20.782 1.00 39.19 182 SER A O 1
ATOM 1406 N N . SER A 1 183 ? 34.817 3.837 -21.087 1.00 36.72 183 SER A N 1
ATOM 1407 C CA . SER A 1 183 ? 35.047 3.547 -19.658 1.00 36.72 183 SER A CA 1
ATOM 1408 C C . SER A 1 183 ? 36.346 4.106 -19.046 1.00 36.72 183 SER A C 1
ATOM 1410 O O . SER A 1 183 ? 36.631 3.831 -17.883 1.00 36.72 183 SER A O 1
ATOM 1412 N N . ARG A 1 184 ? 37.123 4.949 -19.739 1.00 34.53 184 ARG A N 1
ATOM 1413 C CA . ARG A 1 184 ? 38.149 5.791 -19.078 1.00 34.53 184 ARG A CA 1
ATOM 1414 C C . ARG A 1 184 ? 37.565 7.162 -18.733 1.00 34.53 184 ARG A C 1
ATOM 1416 O O . ARG A 1 184 ? 38.019 8.186 -19.230 1.00 34.53 184 ARG A O 1
ATOM 1423 N N . ARG A 1 185 ? 36.529 7.194 -17.890 1.00 38.00 185 ARG A N 1
ATOM 1424 C CA . ARG A 1 185 ? 36.129 8.421 -17.182 1.00 38.00 185 ARG A CA 1
ATOM 1425 C C . ARG A 1 185 ? 36.383 8.236 -15.688 1.00 38.00 185 ARG A C 1
ATOM 1427 O O . ARG A 1 185 ? 36.111 7.154 -15.173 1.00 38.00 185 ARG A O 1
ATOM 1434 N N . PRO A 1 186 ? 36.921 9.259 -15.002 1.00 33.28 186 PRO A N 1
ATOM 1435 C CA . PRO A 1 186 ? 37.170 9.191 -13.569 1.00 33.28 186 PRO A CA 1
ATOM 1436 C C . PRO A 1 186 ? 35.874 8.871 -12.816 1.00 33.28 186 PRO A C 1
ATOM 1438 O O . PRO A 1 186 ? 34.784 9.274 -13.232 1.00 33.28 186 PRO A O 1
ATOM 1441 N N . ALA A 1 187 ? 36.015 8.165 -11.693 1.00 37.81 187 ALA A N 1
ATOM 1442 C CA . ALA A 1 187 ? 34.960 7.648 -10.817 1.00 37.81 187 ALA A CA 1
ATOM 1443 C C . ALA A 1 187 ? 34.075 8.725 -10.136 1.00 37.81 187 ALA A C 1
ATOM 1445 O O . ALA A 1 187 ? 33.462 8.472 -9.104 1.00 37.81 187 ALA A O 1
ATOM 1446 N N . SER A 1 188 ? 33.996 9.939 -10.690 1.00 38.97 188 SER A N 1
ATOM 1447 C CA . SER A 1 188 ? 33.305 11.095 -10.111 1.00 38.97 188 SER A CA 1
ATOM 1448 C C . SER A 1 188 ? 31.897 11.346 -10.666 1.00 38.97 188 SER A C 1
ATOM 1450 O O . SER A 1 188 ? 31.216 12.265 -10.212 1.00 38.97 188 SER A O 1
ATOM 1452 N N . THR A 1 189 ? 31.401 10.540 -11.613 1.00 42.56 189 THR A N 1
ATOM 1453 C CA . THR A 1 189 ? 30.013 10.676 -12.091 1.00 42.56 189 THR A CA 1
ATOM 1454 C C . THR A 1 189 ? 29.080 9.753 -11.308 1.00 42.56 189 THR A C 1
ATOM 1456 O O . THR A 1 189 ? 29.005 8.560 -11.569 1.00 42.56 189 THR A O 1
ATOM 1459 N N . ARG A 1 190 ? 28.320 10.324 -10.359 1.00 50.19 190 ARG A N 1
ATOM 1460 C CA . ARG A 1 190 ? 27.296 9.653 -9.519 1.00 50.19 190 ARG A CA 1
ATOM 1461 C C . ARG A 1 190 ? 26.110 9.041 -10.295 1.00 50.19 190 ARG A C 1
ATOM 1463 O O . ARG A 1 190 ? 25.102 8.685 -9.694 1.00 50.19 190 ARG A O 1
ATOM 1470 N N . HIS A 1 191 ? 26.194 8.931 -11.619 1.00 61.94 191 HIS A N 1
ATOM 1471 C CA . HIS A 1 191 ? 25.103 8.469 -12.470 1.00 61.94 191 HIS A CA 1
ATOM 1472 C C . HIS A 1 191 ? 25.521 7.213 -13.227 1.00 61.94 191 HIS A C 1
ATOM 1474 O O . HIS A 1 191 ? 26.264 7.278 -14.204 1.00 61.94 191 HIS A O 1
ATOM 1480 N N . THR A 1 192 ? 25.009 6.068 -12.781 1.00 69.12 192 THR A N 1
ATOM 1481 C CA . THR A 1 192 ? 25.136 4.801 -13.500 1.00 69.12 192 THR A CA 1
ATOM 1482 C C . THR A 1 192 ? 24.216 4.813 -14.727 1.00 69.12 192 THR A C 1
ATOM 1484 O O . THR A 1 192 ? 23.001 4.946 -14.551 1.00 69.12 192 THR A O 1
ATOM 1487 N N . PRO A 1 193 ? 24.738 4.674 -15.958 1.00 81.56 193 PRO A N 1
ATOM 1488 C CA . PRO A 1 193 ? 23.913 4.688 -17.162 1.00 81.56 193 PRO A CA 1
ATOM 1489 C C . PRO A 1 193 ? 22.991 3.461 -17.223 1.00 81.56 193 PRO A C 1
ATOM 1491 O O . PRO A 1 193 ? 23.363 2.372 -16.779 1.00 81.56 193 PRO A O 1
ATOM 1494 N N . ALA A 1 194 ? 21.797 3.640 -17.791 1.00 85.19 194 ALA A N 1
ATOM 1495 C CA . ALA A 1 194 ? 20.880 2.552 -18.113 1.00 85.19 194 ALA A CA 1
ATOM 1496 C C . ALA A 1 194 ? 21.119 2.062 -19.547 1.00 85.19 194 ALA A C 1
ATOM 1498 O O . ALA A 1 194 ? 21.343 2.874 -20.445 1.00 85.19 194 ALA A O 1
ATOM 1499 N N . PHE A 1 195 ? 21.060 0.750 -19.758 1.00 86.56 195 PHE A N 1
ATOM 1500 C CA . PHE A 1 195 ? 21.180 0.121 -21.073 1.00 86.56 195 PHE A CA 1
ATOM 1501 C C . PHE A 1 195 ? 19.972 -0.782 -21.308 1.00 86.56 195 PHE A C 1
ATOM 1503 O O . PHE A 1 195 ? 19.635 -1.568 -20.426 1.00 86.56 195 PHE A O 1
ATOM 1510 N N . VAL A 1 196 ? 19.324 -0.662 -22.466 1.00 85.62 196 VAL A N 1
ATOM 1511 C CA . VAL A 1 196 ? 18.130 -1.439 -22.820 1.00 85.62 196 VAL A CA 1
ATOM 1512 C C . VAL A 1 196 ? 18.420 -2.205 -24.098 1.00 85.62 196 VAL A C 1
ATOM 1514 O O . VAL A 1 196 ? 18.768 -1.585 -25.101 1.00 85.62 196 VAL A O 1
ATOM 1517 N N . ASP A 1 197 ? 18.274 -3.526 -24.061 1.00 85.06 197 ASP A N 1
ATOM 1518 C CA . ASP A 1 197 ? 18.439 -4.397 -25.228 1.00 85.06 197 ASP A CA 1
ATOM 1519 C C . ASP A 1 197 ? 17.456 -5.576 -25.149 1.00 85.06 197 ASP A C 1
ATOM 1521 O O . ASP A 1 197 ? 17.060 -5.980 -24.057 1.00 85.06 197 ASP A O 1
ATOM 1525 N N . ASP A 1 198 ? 17.009 -6.096 -26.289 1.00 82.19 198 ASP A N 1
ATOM 1526 C CA . ASP A 1 198 ? 16.095 -7.241 -26.367 1.00 82.19 198 ASP A CA 1
ATOM 1527 C C . ASP A 1 198 ? 16.838 -8.567 -26.138 1.00 82.19 198 ASP A C 1
ATOM 1529 O O . ASP A 1 198 ? 16.232 -9.567 -25.751 1.00 82.19 198 ASP A O 1
ATOM 1533 N N . LYS A 1 199 ? 18.167 -8.580 -26.307 1.00 80.81 199 LYS A N 1
ATOM 1534 C CA . LYS A 1 199 ? 19.017 -9.748 -26.069 1.00 80.81 199 LYS A CA 1
ATOM 1535 C C . LYS A 1 199 ? 19.650 -9.711 -24.686 1.00 80.81 199 LYS A C 1
ATOM 1537 O O . LYS A 1 199 ? 20.393 -8.793 -24.329 1.00 80.81 199 LYS A O 1
ATOM 1542 N N . PHE A 1 200 ? 19.453 -10.792 -23.936 1.00 84.25 200 PHE A N 1
ATOM 1543 C CA . PHE A 1 200 ? 20.051 -10.961 -22.614 1.00 84.25 200 PHE A CA 1
ATOM 1544 C C . PHE A 1 200 ? 21.582 -10.837 -22.629 1.00 84.25 200 PHE A C 1
ATOM 1546 O O . PHE A 1 200 ? 22.127 -10.163 -21.761 1.00 84.25 200 PHE A O 1
ATOM 1553 N N . ASP A 1 201 ? 22.272 -11.405 -23.622 1.00 84.31 201 ASP A N 1
ATOM 1554 C CA . ASP A 1 201 ? 23.742 -11.366 -23.697 1.00 84.31 201 ASP A CA 1
ATOM 1555 C C . ASP A 1 201 ? 24.287 -9.937 -23.819 1.00 84.31 201 ASP A C 1
ATOM 1557 O O . ASP A 1 201 ? 25.282 -9.583 -23.182 1.00 84.31 201 ASP A O 1
ATOM 1561 N N . ASN A 1 202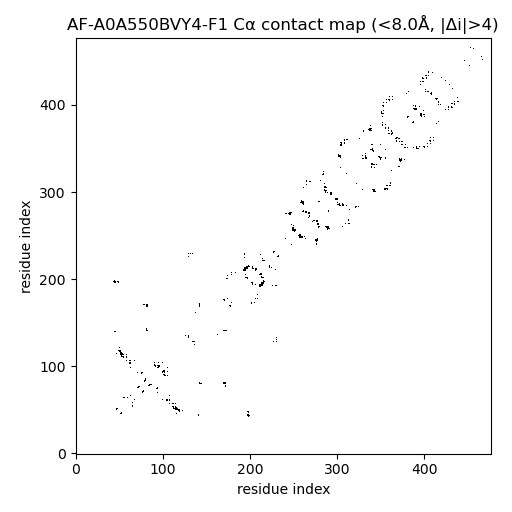 ? 23.586 -9.074 -24.560 1.00 81.69 202 ASN A N 1
ATOM 1562 C CA . ASN A 1 202 ? 23.933 -7.659 -24.675 1.00 81.69 202 ASN A CA 1
ATOM 1563 C C . ASN A 1 202 ? 23.748 -6.937 -23.336 1.00 81.69 202 ASN A C 1
ATOM 1565 O O . ASN A 1 202 ? 24.598 -6.154 -22.908 1.00 81.69 202 ASN A O 1
ATOM 1569 N N . VAL A 1 203 ? 22.647 -7.233 -22.643 1.00 84.06 203 VAL A N 1
ATOM 1570 C CA . VAL A 1 203 ? 22.366 -6.693 -21.309 1.00 84.06 203 VAL A CA 1
ATOM 1571 C C . VAL A 1 203 ? 23.383 -7.189 -20.279 1.00 84.06 203 VAL A C 1
ATOM 1573 O O . VAL A 1 203 ? 23.813 -6.410 -19.425 1.00 84.06 203 VAL A O 1
ATOM 1576 N N . LEU A 1 204 ? 23.789 -8.457 -20.350 1.00 83.00 204 LEU A N 1
ATOM 1577 C CA . LEU A 1 204 ? 24.803 -9.051 -19.484 1.00 83.00 204 LEU A CA 1
ATOM 1578 C C . LEU A 1 204 ? 26.156 -8.367 -19.681 1.00 83.00 204 LEU A C 1
ATOM 1580 O O . LEU A 1 204 ? 26.777 -7.968 -18.695 1.00 83.00 204 LEU A O 1
ATOM 1584 N N . ALA A 1 205 ? 26.567 -8.157 -20.934 1.00 81.62 205 ALA A N 1
ATOM 1585 C CA . ALA A 1 205 ? 27.769 -7.399 -21.250 1.00 81.62 205 ALA A CA 1
ATOM 1586 C C . ALA A 1 205 ? 27.683 -5.976 -20.680 1.00 81.62 205 ALA A C 1
ATOM 1588 O O . ALA A 1 205 ? 28.569 -5.553 -19.952 1.00 81.62 205 ALA A O 1
ATOM 1589 N N . ALA A 1 206 ? 26.587 -5.243 -20.894 1.00 80.31 206 ALA A N 1
ATOM 1590 C CA . ALA A 1 206 ? 26.435 -3.903 -20.319 1.00 80.31 206 ALA A CA 1
ATOM 1591 C C . ALA A 1 206 ? 26.538 -3.898 -18.779 1.00 80.31 206 ALA A C 1
ATOM 1593 O O . ALA A 1 206 ? 27.205 -3.042 -18.190 1.00 80.31 206 ALA A O 1
ATOM 1594 N N . ARG A 1 207 ? 25.928 -4.887 -18.113 1.00 85.06 207 ARG A N 1
ATOM 1595 C CA . ARG A 1 207 ? 26.020 -5.061 -16.654 1.00 85.06 207 ARG A CA 1
ATOM 1596 C C . ARG A 1 207 ? 27.449 -5.341 -16.189 1.00 85.06 207 ARG A C 1
ATOM 1598 O O . ARG A 1 207 ? 27.826 -4.830 -15.136 1.00 85.06 207 ARG A O 1
ATOM 1605 N N . SER A 1 208 ? 28.262 -6.075 -16.955 1.00 81.44 208 SER A N 1
ATOM 1606 C CA . SER A 1 208 ? 29.666 -6.332 -16.594 1.00 81.44 208 SER A CA 1
ATOM 1607 C C . SER A 1 208 ? 30.533 -5.066 -16.596 1.00 81.44 208 SER A C 1
ATOM 1609 O O . SER A 1 208 ? 31.561 -5.040 -15.929 1.00 81.44 208 SER A O 1
ATOM 1611 N N . PHE A 1 209 ? 30.106 -3.999 -17.283 1.00 82.38 209 PHE A N 1
ATOM 1612 C CA . PHE A 1 209 ? 30.734 -2.667 -17.242 1.00 82.38 209 PHE A CA 1
ATOM 1613 C C . PHE A 1 209 ? 30.077 -1.718 -16.225 1.00 82.38 209 PHE A C 1
ATOM 1615 O O . PHE A 1 209 ? 30.287 -0.507 -16.263 1.00 82.38 209 PHE A O 1
ATOM 1622 N N . GLY A 1 210 ? 29.261 -2.253 -15.311 1.00 80.31 210 GLY A N 1
ATOM 1623 C CA . GLY A 1 210 ? 28.622 -1.489 -14.244 1.00 80.31 210 GLY A CA 1
ATOM 1624 C C . GLY A 1 210 ? 27.378 -0.711 -14.671 1.00 80.31 210 GLY A C 1
ATOM 1625 O O . GLY A 1 210 ? 26.895 0.090 -13.881 1.00 80.31 210 GLY A O 1
ATOM 1626 N N . MET A 1 211 ? 26.835 -0.920 -15.878 1.00 85.50 211 MET A N 1
ATOM 1627 C CA . MET A 1 211 ? 25.593 -0.272 -16.323 1.00 85.50 211 MET A CA 1
ATOM 1628 C C . MET A 1 211 ? 24.352 -0.940 -15.705 1.00 85.50 211 MET A C 1
ATOM 1630 O O . MET A 1 211 ? 24.327 -2.146 -15.445 1.00 85.50 211 MET A O 1
ATOM 1634 N N . LYS A 1 212 ? 23.263 -0.180 -15.540 1.00 87.31 212 LYS A N 1
ATOM 1635 C CA . LYS A 1 212 ? 21.943 -0.730 -15.199 1.00 87.31 212 LYS A CA 1
ATOM 1636 C C . LYS A 1 212 ? 21.298 -1.325 -16.454 1.00 87.31 212 LYS A C 1
ATOM 1638 O O . LYS A 1 212 ? 20.629 -0.625 -17.208 1.00 87.31 212 LYS A O 1
ATOM 1643 N N . GLY A 1 213 ? 21.534 -2.610 -16.691 1.00 87.56 213 GLY A N 1
ATOM 1644 C CA . GLY A 1 213 ? 20.980 -3.321 -17.844 1.00 87.56 213 GLY A CA 1
ATOM 1645 C C . GLY A 1 213 ? 19.512 -3.739 -17.664 1.00 87.56 213 GLY A C 1
ATOM 1646 O O . GLY A 1 213 ? 19.176 -4.354 -16.647 1.00 87.56 213 GLY A O 1
ATOM 1647 N N . VAL A 1 214 ? 18.671 -3.462 -18.662 1.00 88.81 214 VAL A N 1
ATOM 1648 C CA . VAL A 1 214 ? 17.238 -3.787 -18.750 1.00 88.81 214 VAL A CA 1
ATOM 1649 C C . VAL A 1 214 ? 17.010 -4.627 -20.005 1.00 88.81 214 VAL A C 1
ATOM 1651 O O . VAL A 1 214 ? 17.339 -4.190 -21.104 1.00 88.81 214 VAL A O 1
ATOM 1654 N N . VAL A 1 215 ? 16.460 -5.830 -19.843 1.00 89.75 215 VAL A N 1
ATOM 1655 C CA . VAL A 1 215 ? 16.046 -6.652 -20.989 1.00 89.75 215 VAL A CA 1
ATOM 1656 C C . VAL A 1 215 ? 14.686 -6.155 -21.455 1.00 89.75 215 VAL A C 1
ATOM 1658 O O . VAL A 1 215 ? 13.799 -5.973 -20.622 1.00 89.75 215 VAL A O 1
ATOM 1661 N N . TYR A 1 216 ? 14.528 -5.912 -22.752 1.00 87.56 216 TYR A N 1
ATOM 1662 C CA . TYR A 1 216 ? 13.234 -5.559 -23.321 1.00 87.56 216 TYR A CA 1
ATOM 1663 C C . TYR A 1 216 ? 12.361 -6.810 -23.453 1.00 87.56 216 TYR A C 1
ATOM 1665 O O . TYR A 1 216 ? 12.583 -7.628 -24.341 1.00 87.56 216 TYR A O 1
ATOM 1673 N N . ASP A 1 217 ? 11.374 -6.947 -22.571 1.00 85.31 217 ASP A N 1
ATOM 1674 C CA . ASP A 1 217 ? 10.370 -8.014 -22.572 1.00 85.31 217 ASP A CA 1
ATOM 1675 C C . ASP A 1 217 ? 9.004 -7.487 -23.045 1.00 85.31 217 ASP A C 1
ATOM 1677 O O . ASP A 1 217 ? 8.501 -7.868 -24.099 1.00 85.31 217 ASP A O 1
ATOM 1681 N N . GLU A 1 218 ? 8.440 -6.543 -22.299 1.00 88.12 218 GLU A N 1
ATOM 1682 C CA . GLU A 1 218 ? 7.172 -5.878 -22.547 1.00 88.12 218 GLU A CA 1
ATOM 1683 C C . GLU A 1 218 ? 7.349 -4.379 -22.290 1.00 88.12 218 GLU A C 1
ATOM 1685 O O . GLU A 1 218 ? 8.055 -3.958 -21.367 1.00 88.12 218 GLU A O 1
ATOM 1690 N N . PHE A 1 219 ? 6.682 -3.542 -23.087 1.00 88.06 219 PHE A N 1
ATOM 1691 C CA . PHE A 1 219 ? 6.806 -2.094 -22.953 1.00 88.06 219 PHE A CA 1
ATOM 1692 C C . PHE A 1 219 ? 6.474 -1.594 -21.538 1.00 88.06 219 PHE A C 1
ATOM 1694 O O . PHE A 1 219 ? 7.211 -0.767 -21.005 1.00 88.06 219 PHE A O 1
ATOM 1701 N N . SER A 1 220 ? 5.423 -2.124 -20.905 1.00 87.38 220 SER A N 1
ATOM 1702 C CA . SER A 1 220 ? 4.991 -1.737 -19.554 1.00 87.38 220 SER A CA 1
ATOM 1703 C C . SER A 1 220 ? 6.092 -1.965 -18.502 1.00 87.38 220 SER A C 1
ATOM 1705 O O . SER A 1 220 ? 6.387 -1.086 -17.682 1.00 87.38 220 SER A O 1
ATOM 1707 N N . ASN A 1 221 ? 6.777 -3.110 -18.570 1.00 85.69 221 ASN A N 1
ATOM 1708 C CA . ASN A 1 221 ? 7.884 -3.469 -17.687 1.00 85.69 221 ASN A CA 1
ATOM 1709 C C . ASN A 1 221 ? 9.110 -2.589 -17.913 1.00 85.69 221 ASN A C 1
ATOM 1711 O O . ASN A 1 221 ? 9.684 -2.068 -16.947 1.00 85.69 221 ASN A O 1
ATOM 1715 N N . VAL A 1 222 ? 9.489 -2.379 -19.173 1.00 88.31 222 VAL A N 1
ATOM 1716 C CA . VAL A 1 222 ? 10.624 -1.526 -19.545 1.00 88.31 222 VAL A CA 1
ATOM 1717 C C . VAL A 1 222 ? 10.365 -0.081 -19.135 1.00 88.31 222 VAL A C 1
ATOM 1719 O O . VAL A 1 222 ? 11.216 0.535 -18.494 1.00 88.31 222 VAL A O 1
ATOM 1722 N N . GLN A 1 223 ? 9.173 0.443 -19.421 1.00 89.62 223 GLN A N 1
ATOM 1723 C CA . GLN A 1 223 ? 8.752 1.786 -19.041 1.00 89.62 223 GLN A CA 1
ATOM 1724 C C . GLN A 1 223 ? 8.849 1.991 -17.530 1.00 89.62 223 GLN A C 1
ATOM 1726 O O . GLN A 1 223 ? 9.505 2.930 -17.071 1.00 89.62 223 GLN A O 1
ATOM 1731 N N . ARG A 1 224 ? 8.247 1.091 -16.747 1.00 86.69 224 ARG A N 1
ATOM 1732 C CA . ARG A 1 224 ? 8.305 1.125 -15.282 1.00 86.69 224 ARG A CA 1
ATOM 1733 C C . ARG A 1 224 ? 9.747 1.087 -14.776 1.00 86.69 224 ARG A C 1
ATOM 1735 O O . ARG A 1 224 ? 10.127 1.890 -13.925 1.00 86.69 224 ARG A O 1
ATOM 1742 N N . THR A 1 225 ? 10.561 0.185 -15.319 1.00 87.69 225 THR A N 1
ATOM 1743 C CA . THR A 1 225 ? 11.962 0.011 -14.914 1.00 87.69 225 THR A CA 1
ATOM 1744 C C . THR A 1 225 ? 12.787 1.258 -15.215 1.00 87.69 225 THR A C 1
ATOM 1746 O O . THR A 1 225 ? 13.505 1.745 -14.345 1.00 87.69 225 THR A O 1
ATOM 1749 N N . LEU A 1 226 ? 12.642 1.833 -16.408 1.00 87.44 226 LEU A N 1
ATOM 1750 C CA . LEU A 1 226 ? 13.348 3.051 -16.794 1.00 87.44 226 LEU A CA 1
ATOM 1751 C C . LEU A 1 226 ? 12.918 4.256 -15.962 1.00 87.44 226 LEU A C 1
ATOM 1753 O O . LEU A 1 226 ? 13.783 4.989 -15.488 1.00 87.44 226 LEU A O 1
ATOM 1757 N N . ARG A 1 227 ? 11.618 4.434 -15.693 1.00 86.38 227 ARG A N 1
ATOM 1758 C CA . ARG A 1 227 ? 11.151 5.491 -14.782 1.00 86.38 227 ARG A CA 1
ATOM 1759 C C . ARG A 1 227 ? 11.737 5.312 -13.375 1.00 86.38 227 ARG A C 1
ATOM 1761 O O . ARG A 1 227 ? 12.152 6.292 -12.757 1.00 86.38 227 ARG A O 1
ATOM 1768 N N . ASN A 1 228 ? 11.846 4.081 -12.875 1.00 83.38 228 ASN A N 1
ATOM 1769 C CA . ASN A 1 228 ? 12.472 3.789 -11.578 1.00 83.38 228 ASN A CA 1
ATOM 1770 C C . ASN A 1 228 ? 13.987 4.031 -11.556 1.00 83.38 228 ASN A C 1
ATOM 1772 O O . ASN A 1 228 ? 14.521 4.422 -10.522 1.00 83.38 228 ASN A O 1
ATOM 1776 N N . ILE A 1 229 ? 14.681 3.804 -12.671 1.00 82.75 229 ILE A N 1
ATOM 1777 C CA . ILE A 1 229 ? 16.129 4.010 -12.773 1.00 82.75 229 ILE A CA 1
ATOM 1778 C C . ILE A 1 229 ? 16.485 5.488 -12.946 1.00 82.75 229 ILE A C 1
ATOM 1780 O O . ILE A 1 229 ? 17.454 5.945 -12.337 1.00 82.75 229 ILE A O 1
ATOM 1784 N N . 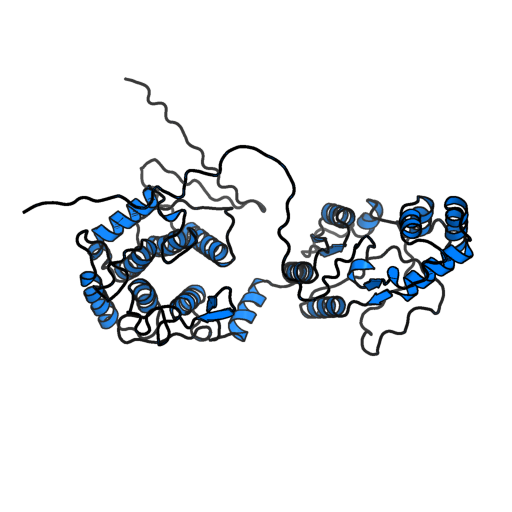CYS A 1 230 ? 15.751 6.186 -13.811 1.00 81.44 230 CYS A N 1
ATOM 1785 C CA . CYS A 1 230 ? 16.094 7.524 -14.283 1.00 81.44 230 CYS A CA 1
ATOM 1786 C C . CYS A 1 230 ? 15.422 8.641 -13.481 1.00 81.44 230 CYS A C 1
ATOM 1788 O O . CYS A 1 230 ? 15.988 9.723 -13.388 1.00 81.44 230 CYS A O 1
ATOM 1790 N N . GLY A 1 231 ? 14.230 8.401 -12.930 1.00 79.12 231 GLY A N 1
ATOM 1791 C CA . GLY A 1 231 ? 13.487 9.407 -12.171 1.00 79.12 231 GLY A CA 1
ATOM 1792 C C . GLY A 1 231 ? 13.590 9.218 -10.656 1.00 79.12 231 GLY A C 1
ATOM 1793 O O . GLY A 1 231 ? 14.212 8.278 -10.167 1.00 79.12 231 GLY A O 1
ATOM 1794 N N . ASN A 1 232 ? 12.904 10.083 -9.907 1.00 81.31 232 ASN A N 1
ATOM 1795 C CA . ASN A 1 232 ? 12.768 9.965 -8.456 1.00 81.31 232 ASN A CA 1
ATOM 1796 C C . ASN A 1 232 ? 11.473 9.201 -8.091 1.00 81.31 232 ASN A C 1
ATOM 1798 O O . ASN A 1 232 ? 10.390 9.781 -8.190 1.00 81.31 232 ASN A O 1
ATOM 1802 N N . PRO A 1 233 ? 11.541 7.916 -7.681 1.00 82.19 233 PRO A N 1
ATOM 1803 C CA . PRO A 1 233 ? 10.349 7.129 -7.359 1.00 82.19 233 PRO A CA 1
ATOM 1804 C C . PRO A 1 233 ? 9.565 7.671 -6.166 1.00 82.19 233 PRO A C 1
ATOM 1806 O O . PRO A 1 233 ? 8.345 7.556 -6.160 1.00 82.19 233 PRO A O 1
ATOM 1809 N N . VAL A 1 234 ? 10.242 8.294 -5.198 1.00 86.31 234 VAL A N 1
ATOM 1810 C CA . VAL A 1 234 ? 9.595 8.882 -4.020 1.00 86.31 234 VAL A CA 1
ATOM 1811 C C . VAL A 1 234 ? 8.799 10.117 -4.429 1.00 86.31 234 VAL A C 1
ATOM 1813 O O . VAL A 1 234 ? 7.606 10.184 -4.159 1.00 86.31 234 VAL A O 1
ATOM 1816 N N . ALA A 1 235 ? 9.421 11.049 -5.159 1.00 87.62 235 ALA A N 1
ATOM 1817 C CA . ALA A 1 235 ? 8.735 12.255 -5.631 1.00 87.62 235 ALA A CA 1
ATOM 1818 C C . ALA A 1 235 ? 7.541 11.927 -6.540 1.00 87.62 235 ALA A C 1
ATOM 1820 O O . ALA A 1 235 ? 6.490 12.541 -6.405 1.00 87.62 235 ALA A O 1
ATOM 1821 N N . ARG A 1 236 ? 7.665 10.920 -7.418 1.00 88.06 236 ARG A N 1
ATOM 1822 C CA . ARG A 1 236 ? 6.530 10.444 -8.227 1.00 88.06 236 ARG A CA 1
ATOM 1823 C C . ARG A 1 236 ? 5.410 9.846 -7.381 1.00 88.06 236 ARG A C 1
ATOM 1825 O O . ARG A 1 236 ? 4.251 10.051 -7.710 1.00 88.06 236 ARG A O 1
ATOM 1832 N N . GLY A 1 237 ? 5.751 9.101 -6.329 1.00 89.81 237 GLY A N 1
ATOM 1833 C CA . GLY A 1 237 ? 4.767 8.565 -5.390 1.00 89.81 237 GLY A CA 1
ATOM 1834 C C . GLY A 1 237 ? 3.971 9.683 -4.723 1.00 89.81 237 GLY A C 1
ATOM 1835 O O . GLY A 1 237 ? 2.749 9.667 -4.776 1.00 89.81 237 GLY A O 1
ATOM 1836 N N . PHE A 1 238 ? 4.651 10.699 -4.185 1.00 92.88 238 PHE A N 1
ATOM 1837 C CA . PHE A 1 238 ? 3.984 11.864 -3.594 1.00 92.88 238 PHE A CA 1
ATOM 1838 C C . PHE A 1 238 ? 3.162 12.660 -4.614 1.00 92.88 238 PHE A C 1
ATOM 1840 O O . PHE A 1 238 ? 2.020 13.001 -4.327 1.00 92.88 238 PHE A O 1
ATOM 1847 N N . ALA A 1 239 ? 3.689 12.900 -5.819 1.00 92.62 239 ALA A N 1
ATOM 1848 C CA . ALA A 1 239 ? 2.934 13.552 -6.891 1.00 92.62 239 ALA A CA 1
ATOM 1849 C C . ALA A 1 239 ? 1.642 12.789 -7.216 1.00 92.62 239 ALA A C 1
ATOM 1851 O O . ALA A 1 239 ? 0.575 13.391 -7.251 1.00 92.62 239 ALA A O 1
ATOM 1852 N N . PHE A 1 240 ? 1.717 11.459 -7.342 1.00 93.56 240 PHE A N 1
ATOM 1853 C CA . PHE A 1 240 ? 0.536 10.620 -7.540 1.00 93.56 240 PHE A CA 1
ATOM 1854 C C . PHE A 1 240 ? -0.478 10.785 -6.400 1.00 93.56 240 PHE A C 1
ATOM 1856 O O . PHE A 1 240 ? -1.668 10.942 -6.676 1.00 93.56 240 PHE A O 1
ATOM 1863 N N . MET A 1 241 ? -0.018 10.790 -5.141 1.00 96.00 241 MET A N 1
ATOM 1864 C CA . MET A 1 241 ? -0.897 10.974 -3.982 1.00 96.00 241 MET A CA 1
ATOM 1865 C C . MET A 1 241 ? -1.643 12.310 -4.035 1.00 96.00 241 MET A C 1
ATOM 1867 O O . MET A 1 241 ? -2.854 12.320 -3.826 1.00 96.00 241 MET A O 1
ATOM 1871 N N . HIS A 1 242 ? -0.953 13.408 -4.361 1.00 95.88 242 HIS A N 1
ATOM 1872 C CA . HIS A 1 242 ? -1.556 14.742 -4.445 1.00 95.88 242 HIS A CA 1
ATOM 1873 C C . HIS A 1 242 ? -2.465 14.919 -5.671 1.00 95.88 242 HIS A C 1
ATOM 1875 O O . HIS A 1 242 ? -3.555 15.468 -5.546 1.00 95.88 242 HIS A O 1
ATOM 1881 N N . GLU A 1 243 ? -2.077 14.418 -6.848 1.00 96.62 243 GLU A N 1
ATOM 1882 C CA . GLU A 1 243 ? -2.909 14.472 -8.065 1.00 96.62 243 GLU A CA 1
ATOM 1883 C C . GLU A 1 243 ? -4.239 13.710 -7.904 1.00 96.62 243 GLU A C 1
ATOM 1885 O O . GLU A 1 243 ? -5.249 14.028 -8.543 1.00 96.62 243 GLU A O 1
ATOM 1890 N N . HIS A 1 244 ? -4.254 12.703 -7.028 1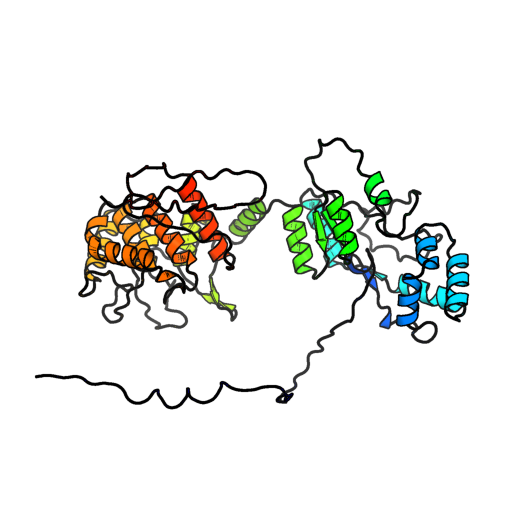.00 95.94 244 HIS A N 1
ATOM 1891 C CA . HIS A 1 244 ? -5.412 11.855 -6.744 1.00 95.94 244 HIS A CA 1
ATOM 1892 C C . HIS A 1 244 ? -5.961 12.056 -5.325 1.00 95.94 244 HIS A C 1
ATOM 1894 O O . HIS A 1 244 ? -6.680 11.195 -4.824 1.00 95.94 244 HIS A O 1
ATOM 1900 N N . ALA A 1 245 ? -5.656 13.193 -4.695 1.00 96.69 245 ALA A N 1
ATOM 1901 C CA . ALA A 1 245 ? -6.165 13.566 -3.380 1.00 96.69 245 ALA A CA 1
ATOM 1902 C C . ALA A 1 245 ? -7.692 13.371 -3.277 1.00 96.69 245 ALA A C 1
ATOM 1904 O O . ALA A 1 245 ? -8.439 13.704 -4.203 1.00 96.69 245 ALA A O 1
ATOM 1905 N N . GLY A 1 246 ? -8.142 12.753 -2.180 1.00 93.75 246 GLY A N 1
ATOM 1906 C CA . GLY A 1 246 ? -9.545 12.407 -1.921 1.00 93.75 246 GLY A CA 1
ATOM 1907 C C . GLY A 1 246 ? -10.113 11.278 -2.793 1.00 93.75 246 GLY A C 1
ATOM 1908 O O . GLY A 1 246 ? -11.285 10.934 -2.668 1.00 93.75 246 GLY A O 1
ATOM 1909 N N . ARG A 1 247 ? -9.316 10.683 -3.695 1.00 94.06 247 ARG A N 1
ATOM 1910 C CA . ARG A 1 247 ? -9.764 9.661 -4.665 1.00 94.06 247 ARG A CA 1
ATOM 1911 C C . ARG A 1 247 ? -9.012 8.333 -4.548 1.00 94.06 247 ARG A C 1
ATOM 1913 O O . ARG A 1 247 ? -9.072 7.515 -5.467 1.00 94.06 247 ARG A O 1
ATOM 1920 N N . HIS A 1 248 ? -8.349 8.083 -3.419 1.00 93.88 248 HIS A N 1
ATOM 1921 C CA . HIS A 1 248 ? -7.621 6.837 -3.129 1.00 93.88 248 HIS A CA 1
ATOM 1922 C C . HIS A 1 248 ? -8.563 5.687 -2.753 1.00 93.88 248 HIS A C 1
ATOM 1924 O O . HIS A 1 248 ? -8.467 5.132 -1.665 1.00 93.88 248 HIS A O 1
ATOM 1930 N N . VAL A 1 249 ? -9.520 5.358 -3.620 1.00 92.44 249 VAL A N 1
ATOM 1931 C CA . VAL A 1 249 ? -10.576 4.378 -3.328 1.00 92.44 249 VAL A CA 1
ATOM 1932 C C . VAL A 1 249 ? -10.095 2.929 -3.436 1.00 92.44 249 VAL A C 1
ATOM 1934 O O . VAL A 1 249 ? -9.287 2.578 -4.297 1.00 92.44 249 VAL A O 1
ATOM 1937 N N . SER A 1 250 ? -10.662 2.067 -2.594 1.00 92.88 250 SER A N 1
ATOM 1938 C CA . SER A 1 250 ? -10.474 0.619 -2.663 1.00 92.88 250 SER A CA 1
ATOM 1939 C C . SER A 1 250 ? -11.287 0.018 -3.818 1.00 92.88 250 SER A C 1
ATOM 1941 O O . SER A 1 250 ? -12.358 0.517 -4.165 1.00 92.88 250 SER A O 1
ATOM 1943 N N . PHE A 1 251 ? -10.816 -1.074 -4.424 1.00 93.12 251 PHE A N 1
ATOM 1944 C CA . PHE A 1 251 ? -11.539 -1.773 -5.492 1.00 93.12 251 PHE A CA 1
ATOM 1945 C C . PHE A 1 251 ? -11.375 -3.290 -5.404 1.00 93.12 251 PHE A C 1
ATOM 1947 O O . PHE A 1 251 ? -10.346 -3.813 -4.981 1.00 93.12 251 PHE A O 1
ATOM 1954 N N . THR A 1 252 ? -12.410 -4.012 -5.825 1.00 90.81 252 THR A N 1
ATOM 1955 C CA . THR A 1 252 ? -12.372 -5.475 -5.945 1.00 90.81 252 THR A CA 1
ATOM 1956 C C . THR A 1 252 ? -11.609 -5.906 -7.202 1.00 90.81 252 THR A C 1
ATOM 1958 O O . THR A 1 252 ? -11.430 -5.129 -8.140 1.00 90.81 252 THR A O 1
ATOM 1961 N N . SER A 1 253 ? -11.258 -7.191 -7.295 1.00 87.56 253 SER A N 1
ATOM 1962 C CA . SER A 1 253 ? -10.664 -7.792 -8.504 1.00 87.56 253 SER A CA 1
ATOM 1963 C C . SER A 1 253 ? -11.552 -7.713 -9.755 1.00 87.56 253 SER A C 1
ATOM 1965 O O . SER A 1 253 ? -11.077 -7.956 -10.861 1.00 87.56 253 SER A O 1
ATOM 1967 N N . THR A 1 254 ? -12.831 -7.363 -9.591 1.00 91.56 254 THR A N 1
ATOM 1968 C CA . THR A 1 254 ? -13.801 -7.171 -10.682 1.00 91.56 254 THR A CA 1
ATOM 1969 C C . THR A 1 254 ? -14.011 -5.698 -11.046 1.00 91.56 254 THR A C 1
ATOM 1971 O O . THR A 1 254 ? -14.871 -5.387 -11.861 1.00 91.56 254 THR A O 1
ATOM 1974 N N . GLY A 1 255 ? -13.242 -4.782 -10.447 1.00 92.06 255 GLY A N 1
ATOM 1975 C CA . GLY A 1 255 ? -13.314 -3.347 -10.728 1.00 92.06 255 GLY A CA 1
ATOM 1976 C C . GLY A 1 255 ? -14.410 -2.595 -9.967 1.00 92.06 255 GLY A C 1
ATOM 1977 O O . GLY A 1 255 ? -14.531 -1.385 -10.131 1.00 92.06 255 GLY A O 1
ATOM 1978 N N . HIS A 1 256 ? -15.189 -3.266 -9.110 1.00 93.19 256 HIS A N 1
ATOM 1979 C CA . HIS A 1 256 ? -16.151 -2.575 -8.248 1.00 93.19 256 HIS A CA 1
ATOM 1980 C C . HIS A 1 256 ? -15.427 -1.751 -7.188 1.00 93.19 256 HIS A C 1
ATOM 1982 O O . HIS A 1 256 ? -14.620 -2.297 -6.432 1.00 93.19 256 HIS A O 1
ATOM 1988 N N . VAL A 1 257 ? -15.751 -0.463 -7.131 1.00 94.56 257 VAL A N 1
ATOM 1989 C CA . VAL A 1 257 ? -15.232 0.478 -6.138 1.00 94.56 257 VAL A CA 1
ATOM 1990 C C . VAL A 1 257 ? -15.889 0.214 -4.788 1.00 94.56 257 VAL A C 1
ATOM 1992 O O . VAL A 1 257 ? -17.105 0.079 -4.717 1.00 94.56 257 VAL A O 1
ATOM 1995 N N . ILE A 1 258 ? -15.084 0.181 -3.729 1.00 94.56 258 ILE A N 1
ATOM 1996 C CA . ILE A 1 258 ? -15.514 0.077 -2.338 1.00 94.56 258 ILE A CA 1
ATOM 1997 C C . ILE A 1 258 ? -15.268 1.423 -1.663 1.00 94.56 258 ILE A C 1
ATOM 1999 O O . ILE A 1 258 ? -14.142 1.914 -1.614 1.00 94.56 258 ILE A O 1
ATOM 2003 N N . GLN A 1 259 ? -16.340 2.014 -1.142 1.00 94.81 259 GLN A N 1
ATOM 2004 C CA . GLN A 1 259 ? -16.283 3.269 -0.398 1.00 94.81 259 GLN A CA 1
ATOM 2005 C C . GLN A 1 259 ? -16.146 2.939 1.084 1.00 94.81 259 GLN A C 1
ATOM 2007 O O . GLN A 1 259 ? -17.125 2.585 1.741 1.00 94.81 259 GLN A O 1
ATOM 2012 N N . GLU A 1 260 ? -14.924 3.018 1.595 1.00 95.56 260 GLU A N 1
ATOM 2013 C CA . GLU A 1 260 ? -14.586 2.639 2.966 1.00 95.56 260 GLU A CA 1
ATOM 2014 C C . GLU A 1 260 ? -13.699 3.691 3.643 1.00 95.56 260 GLU A C 1
ATOM 2016 O O . GLU A 1 260 ? -13.086 4.520 2.971 1.00 95.56 260 GLU A O 1
ATOM 2021 N N . ASN A 1 261 ? -13.732 3.714 4.975 1.00 97.06 261 ASN A N 1
ATOM 2022 C CA . ASN A 1 261 ? -13.000 4.658 5.816 1.00 97.06 261 ASN A CA 1
ATOM 2023 C C . ASN A 1 261 ? -11.617 4.129 6.211 1.00 97.06 261 ASN A C 1
ATOM 2025 O O . ASN A 1 261 ? -10.716 4.911 6.487 1.00 97.06 261 ASN A O 1
ATOM 2029 N N . PHE A 1 262 ? -11.433 2.813 6.262 1.00 96.12 262 PHE A N 1
ATOM 2030 C CA . PHE A 1 262 ? -10.279 2.190 6.898 1.00 96.12 262 PHE A CA 1
ATOM 2031 C C . PHE A 1 262 ? -8.959 2.477 6.170 1.00 96.12 262 PHE A C 1
ATOM 2033 O O . PHE A 1 262 ? -7.995 2.924 6.791 1.00 96.12 262 PHE A O 1
ATOM 2040 N N . ALA A 1 263 ? -8.899 2.291 4.851 1.00 95.00 263 ALA A N 1
ATOM 2041 C CA . ALA A 1 263 ? -7.702 2.590 4.073 1.00 95.00 263 ALA A CA 1
ATOM 2042 C C . ALA A 1 263 ? -7.430 4.098 4.013 1.00 95.00 263 ALA A C 1
ATOM 2044 O O . ALA A 1 263 ? -6.271 4.503 4.029 1.00 95.00 263 ALA A O 1
ATOM 2045 N N . GLN A 1 264 ? -8.477 4.931 4.012 1.00 96.50 264 GLN A N 1
ATOM 2046 C CA . GLN A 1 264 ? -8.332 6.390 4.103 1.00 96.50 264 GLN A CA 1
ATOM 2047 C C . GLN A 1 264 ? -7.639 6.778 5.408 1.00 96.50 264 GLN A C 1
ATOM 2049 O O . GLN A 1 264 ? -6.699 7.567 5.405 1.00 96.50 264 GLN A O 1
ATOM 2054 N N . LEU A 1 265 ? -8.046 6.160 6.516 1.00 96.62 265 LEU A N 1
ATOM 2055 C CA . LEU A 1 265 ? -7.428 6.369 7.818 1.00 96.62 265 LEU A CA 1
ATOM 2056 C C . LEU A 1 265 ? -5.972 5.859 7.838 1.00 96.62 265 LEU A C 1
ATOM 2058 O O . LEU A 1 265 ? -5.086 6.562 8.311 1.00 96.62 265 LEU A O 1
ATOM 2062 N N . LEU A 1 266 ? -5.666 4.709 7.231 1.00 94.94 266 LEU A N 1
ATOM 2063 C CA . LEU A 1 266 ? -4.273 4.247 7.103 1.00 94.94 266 LEU A CA 1
ATOM 2064 C C . LEU A 1 266 ? -3.396 5.190 6.261 1.00 94.94 266 LEU A C 1
ATOM 2066 O O . LEU A 1 266 ? -2.225 5.390 6.583 1.00 94.94 266 LEU A O 1
ATOM 2070 N N . ILE A 1 267 ? -3.939 5.783 5.192 1.00 95.38 267 ILE A N 1
ATOM 2071 C CA . ILE A 1 267 ? -3.228 6.791 4.389 1.00 95.38 267 ILE A CA 1
ATOM 2072 C C . ILE A 1 267 ? -2.959 8.040 5.233 1.00 95.38 267 ILE A C 1
ATOM 2074 O O . ILE A 1 267 ? -1.837 8.551 5.215 1.00 95.38 267 ILE A O 1
ATOM 2078 N N . LEU A 1 268 ? -3.958 8.501 5.993 1.00 96.12 268 LEU A N 1
ATOM 2079 C CA . LEU A 1 268 ? -3.827 9.651 6.885 1.00 96.12 268 LEU A CA 1
ATOM 2080 C C . LEU A 1 268 ? -2.756 9.411 7.951 1.00 96.12 268 LEU A C 1
ATOM 2082 O O . LEU A 1 268 ? -1.896 10.262 8.145 1.00 96.12 268 LEU A O 1
ATOM 2086 N N . GLU A 1 269 ? -2.755 8.242 8.592 1.00 93.81 269 GLU A N 1
ATOM 2087 C CA . GLU A 1 269 ? -1.735 7.879 9.579 1.00 93.81 269 GLU A CA 1
ATOM 2088 C C . GLU A 1 269 ? -0.330 7.848 8.959 1.00 93.81 269 GLU A C 1
ATOM 2090 O O . GLU A 1 269 ? 0.632 8.336 9.551 1.00 93.81 269 GLU A O 1
ATOM 2095 N N . ALA A 1 270 ? -0.197 7.281 7.757 1.00 91.56 270 ALA A N 1
ATOM 2096 C CA . ALA A 1 270 ? 1.100 7.109 7.114 1.00 91.56 270 ALA A CA 1
ATOM 2097 C C . ALA A 1 270 ? 1.710 8.423 6.597 1.00 91.56 270 ALA A C 1
ATOM 2099 O O . ALA A 1 270 ? 2.938 8.538 6.554 1.00 91.56 270 ALA A O 1
ATOM 2100 N N . LEU A 1 271 ? 0.881 9.377 6.159 1.00 93.06 271 LEU A N 1
ATOM 2101 C CA . LEU A 1 271 ? 1.334 10.600 5.484 1.00 93.06 271 LEU A CA 1
ATOM 2102 C C . LEU A 1 271 ? 1.120 11.880 6.297 1.00 93.06 271 LEU A C 1
ATOM 2104 O O . LEU A 1 271 ? 1.794 12.870 6.024 1.00 93.06 271 LEU A O 1
ATOM 2108 N N . GLY A 1 272 ? 0.223 11.870 7.285 1.00 93.62 272 GLY A N 1
ATOM 2109 C CA . GLY A 1 272 ? -0.085 13.027 8.129 1.00 93.62 272 GLY A CA 1
ATOM 2110 C C . GLY A 1 272 ? -0.725 14.203 7.386 1.00 93.62 272 GLY A C 1
ATOM 2111 O O . GLY A 1 272 ? -0.732 15.310 7.913 1.00 93.62 272 GLY A O 1
ATOM 2112 N N . ASP A 1 273 ? -1.224 13.985 6.165 1.00 95.56 273 ASP A N 1
ATOM 2113 C CA . ASP A 1 273 ? -1.812 15.027 5.323 1.00 95.56 273 ASP A CA 1
ATOM 2114 C C . ASP A 1 273 ? -3.318 14.771 5.119 1.00 95.56 273 ASP A C 1
ATOM 2116 O O . ASP A 1 273 ? -3.692 13.884 4.337 1.00 95.56 273 ASP A O 1
ATOM 2120 N N . PRO A 1 274 ? -4.200 15.532 5.797 1.00 94.88 274 PRO A N 1
ATOM 2121 C CA . PRO A 1 274 ? -5.646 15.375 5.674 1.00 94.88 274 PRO A CA 1
ATOM 2122 C C . PRO A 1 274 ? -6.174 15.755 4.287 1.00 94.88 274 PRO A C 1
ATOM 2124 O O . PRO A 1 274 ? -7.246 15.287 3.913 1.00 94.88 274 PRO A O 1
ATOM 2127 N N . ALA A 1 275 ? -5.437 16.539 3.489 1.00 95.94 275 ALA A N 1
ATOM 2128 C CA . ALA A 1 275 ? -5.865 16.900 2.139 1.00 95.94 275 ALA A CA 1
ATOM 2129 C C . ALA A 1 275 ? -5.858 15.699 1.180 1.00 95.94 275 ALA A C 1
ATOM 2131 O O . ALA A 1 275 ? -6.501 15.746 0.133 1.00 95.94 275 ALA A O 1
ATOM 2132 N N . LEU A 1 276 ? -5.142 14.621 1.516 1.00 96.75 276 LEU A N 1
ATOM 2133 C CA . LEU A 1 276 ? -5.029 13.437 0.666 1.00 96.75 276 LEU A CA 1
ATOM 2134 C C . LEU A 1 276 ? -6.220 12.487 0.774 1.00 96.75 276 LEU A C 1
ATOM 2136 O O . LEU A 1 276 ? -6.417 11.682 -0.136 1.00 96.75 276 LEU A O 1
ATOM 2140 N N . VAL A 1 277 ? -6.991 12.544 1.855 1.00 96.56 277 VAL A N 1
ATOM 2141 C CA . VAL A 1 277 ? -7.949 11.495 2.225 1.00 96.56 277 VAL A CA 1
ATOM 2142 C C . VAL A 1 277 ? -9.376 12.018 2.258 1.00 96.56 277 VAL A C 1
ATOM 2144 O O . VAL A 1 277 ? -9.618 13.202 2.465 1.00 96.56 277 VAL A O 1
ATOM 2147 N N . ASP A 1 278 ? -10.333 11.114 2.083 1.00 95.44 278 ASP A N 1
ATOM 2148 C CA . ASP A 1 278 ? -11.756 11.428 2.200 1.00 95.44 278 ASP A CA 1
ATOM 2149 C C . ASP A 1 278 ? -12.454 10.337 3.023 1.00 95.44 278 ASP A C 1
ATOM 2151 O O . ASP A 1 278 ? -12.684 9.231 2.539 1.00 95.44 278 ASP A O 1
ATOM 2155 N N . TYR A 1 279 ? -12.775 10.631 4.285 1.00 95.62 279 TYR A N 1
ATOM 2156 C CA . TYR A 1 279 ? -13.440 9.703 5.203 1.00 95.62 279 TYR A CA 1
ATOM 2157 C C . TYR A 1 279 ? -14.627 10.364 5.913 1.00 95.62 279 TYR A C 1
ATOM 2159 O O . TYR A 1 279 ? -14.677 11.579 6.107 1.00 95.62 279 TYR A O 1
ATOM 2167 N N . THR A 1 280 ? -15.604 9.553 6.317 1.00 95.06 280 THR A N 1
ATOM 2168 C CA . THR A 1 280 ? -16.768 10.010 7.079 1.00 95.06 280 THR A CA 1
ATOM 2169 C C . THR A 1 280 ? -16.372 10.273 8.527 1.00 95.06 280 THR A C 1
ATOM 2171 O O . THR A 1 280 ? -15.834 9.394 9.200 1.00 95.06 280 THR A O 1
ATOM 2174 N N . LYS A 1 281 ? -16.665 11.480 9.016 1.00 92.00 281 LYS A N 1
ATOM 2175 C CA . LYS A 1 281 ? -16.494 11.844 10.425 1.00 92.00 281 LYS A CA 1
ATOM 2176 C C . LYS A 1 281 ? -17.708 11.386 11.231 1.00 92.00 281 LYS A C 1
ATOM 2178 O O . LYS A 1 281 ? -18.842 11.542 10.779 1.00 92.00 281 LYS A O 1
ATOM 2183 N N . TYR A 1 282 ? -17.460 10.858 12.423 1.00 90.88 282 TYR A N 1
ATOM 2184 C CA . TYR A 1 282 ? -18.484 10.375 13.346 1.00 90.88 282 TYR A CA 1
ATOM 2185 C C . TYR A 1 282 ? -18.294 11.015 14.724 1.00 90.88 282 TYR A C 1
ATOM 2187 O O . TYR A 1 282 ? -17.162 11.228 15.153 1.00 90.88 282 TYR A O 1
ATOM 2195 N N . ASP A 1 283 ? -19.398 11.270 15.429 1.00 90.88 283 ASP A N 1
ATOM 2196 C CA . ASP A 1 283 ? -19.409 11.627 16.856 1.00 90.88 283 ASP A CA 1
ATOM 2197 C C . ASP A 1 283 ? -19.557 10.354 17.717 1.00 90.88 283 ASP A C 1
ATOM 2199 O O . ASP A 1 283 ? -20.568 10.099 18.382 1.00 90.88 283 ASP A O 1
ATOM 2203 N N . GLY A 1 284 ? -18.572 9.460 17.611 1.00 95.31 284 GLY A N 1
ATOM 2204 C CA . GLY A 1 284 ? -18.593 8.150 18.260 1.00 95.31 284 GLY A CA 1
ATOM 2205 C C . GLY A 1 284 ? -17.864 7.072 17.451 1.00 95.31 284 GLY A C 1
ATOM 2206 O O . GLY A 1 284 ? -16.848 7.375 16.821 1.00 95.31 284 GLY A O 1
ATOM 2207 N N . PRO A 1 285 ? -18.333 5.809 17.483 1.00 97.19 285 PRO A N 1
ATOM 2208 C CA . PRO A 1 285 ? -17.664 4.717 16.785 1.00 97.19 285 PRO A CA 1
ATOM 2209 C C . PRO A 1 285 ? -17.697 4.909 15.261 1.00 97.19 285 PRO A C 1
ATOM 2211 O O . PRO A 1 285 ? -18.626 5.494 14.704 1.00 97.19 285 PRO A O 1
ATOM 2214 N N . PHE A 1 286 ? -16.669 4.399 14.579 1.00 97.62 286 PHE A N 1
ATOM 2215 C CA . PHE A 1 286 ? -16.509 4.505 13.129 1.00 97.62 286 PHE A CA 1
ATOM 2216 C C . PHE A 1 286 ? -16.965 3.229 12.428 1.00 97.62 286 PHE A C 1
ATOM 2218 O O . PHE A 1 286 ? -16.847 2.114 12.942 1.00 97.62 286 PHE A O 1
ATOM 2225 N N . ASN A 1 287 ? -17.535 3.412 11.238 1.00 96.94 287 ASN A N 1
ATOM 2226 C CA . ASN A 1 287 ? -17.973 2.320 10.381 1.00 96.94 287 ASN A CA 1
ATOM 2227 C C . ASN A 1 287 ? -16.925 2.069 9.305 1.00 96.94 287 ASN A C 1
ATOM 2229 O O . ASN A 1 287 ? -16.436 3.034 8.713 1.00 96.94 287 ASN A O 1
ATOM 2233 N N . PHE A 1 288 ? -16.642 0.805 8.991 1.00 96.81 288 PHE A N 1
ATOM 2234 C CA . PHE A 1 288 ? -15.813 0.455 7.841 1.00 96.81 288 PHE A CA 1
ATOM 2235 C C . PHE A 1 288 ? -16.286 1.127 6.542 1.00 96.81 288 PHE A C 1
ATOM 2237 O O . PHE A 1 288 ? -15.471 1.686 5.816 1.00 96.81 288 PHE A O 1
ATOM 2244 N N . PHE A 1 289 ? -17.589 1.122 6.243 1.00 96.50 289 PHE A N 1
ATOM 2245 C CA . PHE A 1 289 ? -18.121 1.688 5.001 1.00 96.50 289 PHE A CA 1
ATOM 2246 C C . PHE A 1 289 ? -18.471 3.175 5.123 1.00 96.50 289 PHE A C 1
ATOM 2248 O O . PHE A 1 289 ? -18.913 3.669 6.162 1.00 96.50 289 PHE A O 1
ATOM 2255 N N . ARG A 1 290 ? -18.345 3.883 3.998 1.00 93.69 290 ARG A N 1
ATOM 2256 C CA . ARG A 1 290 ? -18.915 5.217 3.792 1.00 93.69 290 ARG A CA 1
ATOM 2257 C C . ARG A 1 290 ? -20.321 5.054 3.226 1.00 93.69 290 ARG A C 1
ATOM 2259 O O . ARG A 1 290 ? -20.504 4.881 2.022 1.00 93.69 290 ARG A O 1
ATOM 2266 N N . GLY A 1 291 ? -21.310 5.046 4.116 1.00 88.62 291 GLY A N 1
ATOM 2267 C CA . GLY A 1 291 ? -22.708 4.771 3.783 1.00 88.62 291 GLY A CA 1
ATOM 2268 C C . GLY A 1 291 ? -23.094 3.306 4.002 1.00 88.62 291 GLY A C 1
ATOM 2269 O O . GLY A 1 291 ? -22.704 2.691 4.989 1.00 88.62 291 GLY A O 1
ATOM 2270 N N . GLY A 1 292 ? -23.919 2.754 3.110 1.00 89.69 292 GLY A N 1
ATOM 2271 C CA . GLY A 1 292 ? -24.412 1.379 3.236 1.00 89.69 292 GLY A CA 1
ATOM 2272 C C . GLY A 1 292 ? -23.332 0.320 2.992 1.00 89.69 292 GLY A C 1
ATOM 2273 O O . GLY A 1 292 ? -22.386 0.539 2.236 1.00 89.69 292 GLY A O 1
ATOM 2274 N N . GLY A 1 293 ? -23.513 -0.859 3.591 1.00 91.00 293 GLY A N 1
ATOM 2275 C CA . GLY A 1 293 ? -22.619 -1.996 3.381 1.00 91.00 293 GLY A CA 1
ATOM 2276 C C . GLY A 1 293 ? -22.586 -2.452 1.920 1.00 91.00 293 GLY A C 1
ATOM 2277 O O . GLY A 1 293 ? -23.635 -2.613 1.292 1.00 91.00 293 GLY A O 1
ATOM 2278 N N . GLN A 1 294 ? -21.385 -2.698 1.389 1.00 91.81 294 GLN A N 1
ATOM 2279 C CA . GLN A 1 294 ? -21.173 -3.158 0.011 1.00 91.81 294 GLN A CA 1
ATOM 2280 C C . GLN A 1 294 ? -20.769 -4.634 -0.005 1.00 91.81 294 GLN A C 1
ATOM 2282 O O . GLN A 1 294 ? -19.902 -5.046 0.761 1.00 91.81 294 GLN A O 1
ATOM 2287 N N . PHE A 1 295 ? -21.414 -5.441 -0.857 1.00 90.00 295 PHE A N 1
ATOM 2288 C CA . PHE A 1 295 ? -21.247 -6.908 -0.899 1.00 90.00 295 PHE A CA 1
ATOM 2289 C C . PHE A 1 295 ? -21.513 -7.608 0.449 1.00 90.00 295 PHE A C 1
ATOM 2291 O O . PHE A 1 295 ? -20.974 -8.673 0.746 1.00 90.00 295 PHE A O 1
ATOM 2298 N N . THR A 1 296 ? -22.356 -6.997 1.281 1.00 90.12 296 THR A N 1
ATOM 2299 C CA . THR A 1 296 ? -22.716 -7.466 2.620 1.00 90.12 296 THR A CA 1
ATOM 2300 C C . THR A 1 296 ? -24.123 -6.975 2.976 1.00 90.12 296 THR A C 1
ATOM 2302 O O . THR A 1 296 ? -24.865 -6.492 2.121 1.00 90.12 296 THR A O 1
ATOM 2305 N N . THR A 1 297 ? -24.524 -7.107 4.236 1.00 87.62 297 THR A N 1
ATOM 2306 C CA . THR A 1 297 ? -25.779 -6.548 4.742 1.00 87.62 297 THR A CA 1
ATOM 2307 C C . THR A 1 297 ? -25.822 -5.033 4.558 1.00 87.62 297 THR A C 1
ATOM 2309 O O . THR A 1 297 ? -24.893 -4.346 4.979 1.00 87.62 297 THR A O 1
ATOM 2312 N N . ARG A 1 298 ? -26.934 -4.513 4.021 1.00 88.00 298 ARG A N 1
ATOM 2313 C CA . ARG A 1 298 ? -27.149 -3.072 3.788 1.00 88.00 298 ARG A CA 1
ATOM 2314 C C . ARG A 1 298 ? -26.842 -2.219 5.024 1.00 88.00 298 ARG A C 1
ATOM 2316 O O . ARG A 1 298 ? -26.136 -1.222 4.912 1.00 88.00 298 ARG A O 1
ATOM 2323 N N . ASN A 1 299 ? -27.333 -2.648 6.186 1.00 90.06 299 ASN A N 1
ATOM 2324 C CA . ASN A 1 299 ? -27.025 -2.039 7.478 1.00 90.06 299 ASN A CA 1
ATOM 2325 C C . ASN A 1 299 ? -25.810 -2.758 8.068 1.00 90.06 299 ASN A C 1
ATOM 2327 O O . ASN A 1 299 ? -25.949 -3.763 8.767 1.00 90.06 299 ASN A O 1
ATOM 2331 N N . PHE A 1 300 ? -24.617 -2.301 7.698 1.00 93.75 300 PHE A N 1
ATOM 2332 C CA . PHE A 1 300 ? -23.374 -2.827 8.247 1.00 93.75 300 PHE A CA 1
ATOM 2333 C C . PHE A 1 300 ? -23.065 -2.112 9.570 1.00 93.75 300 PHE A C 1
ATOM 2335 O O . PHE A 1 300 ? -23.122 -0.882 9.596 1.00 93.75 300 PHE A O 1
ATOM 2342 N N . PRO A 1 301 ? -22.791 -2.837 10.668 1.00 95.56 301 PRO A N 1
ATOM 2343 C CA . PRO A 1 301 ? -22.573 -2.214 11.968 1.00 95.56 301 PRO A CA 1
ATOM 2344 C C . PRO A 1 301 ? -21.223 -1.499 12.034 1.00 95.56 301 PRO A C 1
ATOM 2346 O O . PRO A 1 301 ? -20.303 -1.820 11.282 1.00 95.56 301 PRO A O 1
ATOM 2349 N N . PHE A 1 302 ? -21.108 -0.566 12.978 1.00 97.50 302 PHE A N 1
ATOM 2350 C CA . PHE A 1 302 ? -19.816 -0.039 13.406 1.00 97.50 302 PHE A CA 1
ATOM 2351 C C . PHE A 1 302 ? -18.925 -1.175 13.919 1.00 97.50 302 PHE A C 1
ATOM 2353 O O . PHE A 1 302 ? -19.418 -2.194 14.424 1.00 97.50 302 PHE A O 1
ATOM 2360 N N . ASP A 1 303 ? -17.614 -1.001 13.811 1.00 97.81 303 ASP A N 1
ATOM 2361 C CA . ASP A 1 303 ? -16.648 -2.025 14.188 1.00 97.81 303 ASP A CA 1
ATOM 2362 C C . ASP A 1 303 ? -15.494 -1.451 15.011 1.00 97.81 303 ASP A C 1
ATOM 2364 O O . ASP A 1 303 ? -15.106 -0.289 14.874 1.00 97.81 303 ASP A O 1
ATOM 2368 N N . ALA A 1 304 ? -14.963 -2.285 15.900 1.00 98.00 304 ALA A N 1
ATOM 2369 C CA . ALA A 1 304 ? -13.856 -1.965 16.782 1.00 98.00 304 ALA A CA 1
ATOM 2370 C C . ALA A 1 304 ? -12.587 -1.610 16.000 1.00 98.00 304 ALA A C 1
ATOM 2372 O O . ALA A 1 304 ? -11.803 -0.803 16.481 1.00 98.00 304 ALA A O 1
ATOM 2373 N N . ASP A 1 305 ? -12.383 -2.160 14.802 1.00 97.62 305 ASP A N 1
ATOM 2374 C CA . ASP A 1 305 ? -11.157 -1.960 14.026 1.00 97.62 305 ASP A CA 1
ATOM 2375 C C . ASP A 1 305 ? -11.074 -0.528 13.485 1.00 97.62 305 ASP A C 1
ATOM 2377 O O . ASP A 1 305 ? -10.170 0.242 13.817 1.00 97.62 305 ASP A O 1
ATOM 2381 N N . THR A 1 306 ? -12.091 -0.135 12.721 1.00 98.00 306 THR A N 1
ATOM 2382 C CA . THR A 1 306 ? -12.216 1.199 12.136 1.00 98.00 306 THR A CA 1
ATOM 2383 C C . THR A 1 306 ? -12.383 2.255 13.221 1.00 98.00 306 THR A C 1
ATOM 2385 O O . THR A 1 306 ? -11.791 3.328 13.115 1.00 98.00 306 THR A O 1
ATOM 2388 N N . SER A 1 307 ? -13.121 1.947 14.296 1.00 98.31 307 SER A N 1
ATOM 2389 C CA . SER A 1 307 ? -13.246 2.843 15.456 1.00 98.31 307 SER A CA 1
ATOM 2390 C C . SER A 1 307 ? -11.903 3.099 16.121 1.00 98.31 307 SER A C 1
ATOM 2392 O O . SER A 1 307 ? -11.584 4.250 16.395 1.00 98.31 307 SER A O 1
ATOM 2394 N N . SER A 1 308 ? -11.092 2.060 16.332 1.00 98.00 308 SER A N 1
ATOM 2395 C CA . SER A 1 308 ? -9.806 2.204 17.018 1.00 98.00 308 SER A CA 1
ATOM 2396 C C . SER A 1 308 ? -8.847 3.095 16.243 1.00 98.00 308 SER A C 1
ATOM 2398 O O . SER A 1 308 ? -8.289 4.026 16.810 1.00 98.00 308 SER A O 1
ATOM 2400 N N . ILE A 1 309 ? -8.688 2.868 14.934 1.00 96.62 309 ILE A N 1
ATOM 2401 C CA . ILE A 1 309 ? -7.823 3.738 14.130 1.00 96.62 309 ILE A CA 1
ATOM 2402 C C . ILE A 1 309 ? -8.421 5.142 13.984 1.00 96.62 309 ILE A C 1
ATOM 2404 O O . ILE A 1 309 ? -7.707 6.118 14.196 1.00 96.62 309 ILE A O 1
ATOM 2408 N N . GLY A 1 310 ? -9.722 5.255 13.699 1.00 96.81 310 GLY A N 1
ATOM 2409 C CA . GLY A 1 310 ? -10.412 6.533 13.522 1.00 96.81 310 GLY A CA 1
ATOM 2410 C C . GLY A 1 310 ? -10.304 7.433 14.747 1.00 96.81 310 GLY A C 1
ATOM 2411 O O . GLY A 1 310 ? -9.920 8.589 14.623 1.00 96.81 310 GLY A O 1
ATOM 2412 N N . LEU A 1 311 ? -10.545 6.896 15.941 1.00 97.06 311 LEU A N 1
ATOM 2413 C CA . LEU A 1 311 ? -10.476 7.655 17.192 1.00 97.06 311 LEU A CA 1
ATOM 2414 C C . LEU A 1 311 ? -9.041 7.972 17.635 1.00 97.06 311 LEU A C 1
ATOM 2416 O O . LEU A 1 311 ? -8.846 8.890 18.432 1.00 97.06 311 LEU A O 1
ATOM 2420 N N . THR A 1 312 ? -8.037 7.250 17.128 1.00 94.12 312 THR A N 1
ATOM 2421 C CA . THR A 1 312 ? -6.625 7.582 17.359 1.00 94.12 312 THR A CA 1
ATOM 2422 C C . THR A 1 312 ? -6.136 8.709 16.449 1.00 94.12 312 THR A C 1
ATOM 2424 O O . THR A 1 312 ? -5.345 9.530 16.907 1.00 94.12 312 THR A O 1
ATOM 2427 N N . ILE A 1 313 ? -6.574 8.765 15.184 1.00 92.88 313 ILE A N 1
ATOM 2428 C CA . ILE A 1 313 ? -5.947 9.645 14.179 1.00 92.88 313 ILE A CA 1
ATOM 2429 C C . ILE A 1 313 ? -6.836 10.777 13.650 1.00 92.88 313 ILE A C 1
ATOM 2431 O O . ILE A 1 313 ? -6.309 11.734 13.086 1.00 92.88 313 ILE A O 1
ATOM 2435 N N . ALA A 1 314 ? -8.164 10.657 13.735 1.00 93.12 314 ALA A N 1
ATOM 2436 C CA . ALA A 1 314 ? -9.065 11.632 13.131 1.00 93.12 314 ALA A CA 1
ATOM 2437 C C . ALA A 1 314 ? -9.033 12.962 13.893 1.00 93.12 314 ALA A C 1
ATOM 2439 O O . ALA A 1 314 ? -8.952 13.013 15.121 1.00 93.12 314 ALA A O 1
ATOM 2440 N N . GLU A 1 315 ? -9.135 14.059 13.147 1.00 90.56 315 GLU A N 1
ATOM 2441 C CA . GLU A 1 315 ? -9.113 15.405 13.712 1.00 90.56 315 GLU A CA 1
ATOM 2442 C C . GLU A 1 315 ? -10.438 15.758 14.395 1.00 90.56 315 GLU A C 1
ATOM 2444 O O . GLU A 1 315 ? -11.520 15.436 13.895 1.00 90.56 315 GLU A O 1
ATOM 2449 N N . GLY A 1 316 ? -10.353 16.509 15.495 1.00 89.94 316 GLY A N 1
ATOM 2450 C CA . GLY A 1 316 ? -11.523 17.075 16.174 1.00 89.94 316 GLY A CA 1
ATOM 2451 C C . GLY A 1 316 ? -12.303 16.092 17.050 1.00 89.94 316 GLY A C 1
ATOM 2452 O O . GLY A 1 316 ? -13.407 16.420 17.474 1.00 89.94 316 GLY A O 1
ATOM 2453 N N . ILE A 1 317 ? -11.750 14.911 17.338 1.00 94.12 317 ILE A N 1
ATOM 2454 C CA . ILE A 1 317 ? -12.331 13.970 18.301 1.00 94.12 317 ILE A CA 1
ATOM 2455 C C . ILE A 1 317 ? -11.937 14.390 19.719 1.00 94.12 317 ILE A C 1
ATOM 2457 O O . ILE A 1 317 ? -10.749 14.487 20.032 1.00 94.12 317 ILE A O 1
ATOM 2461 N N . THR A 1 318 ? -12.928 14.619 20.582 1.00 95.31 318 THR A N 1
ATOM 2462 C CA . THR A 1 318 ? -12.685 14.994 21.981 1.00 95.31 318 THR A CA 1
ATOM 2463 C C . THR A 1 318 ? -12.275 13.789 22.827 1.00 95.31 318 THR A C 1
ATOM 2465 O O . THR A 1 318 ? -12.637 12.648 22.521 1.00 95.31 318 THR A O 1
ATOM 2468 N N . GLU A 1 319 ? -11.553 14.029 23.923 1.00 95.56 319 GLU A N 1
ATOM 2469 C CA . GLU A 1 319 ? -11.182 12.969 24.869 1.00 95.56 319 GLU A CA 1
ATOM 2470 C C . GLU A 1 319 ? -12.430 12.291 25.450 1.00 95.56 319 GLU A C 1
ATOM 2472 O O . GLU A 1 319 ? -12.503 11.066 25.503 1.00 95.56 319 GLU A O 1
ATOM 2477 N N . GLU A 1 320 ? -13.476 13.054 25.771 1.00 96.88 320 GLU A N 1
ATOM 2478 C CA . GLU A 1 320 ? -14.743 12.513 26.278 1.00 96.88 320 GLU A CA 1
ATOM 2479 C C . GLU A 1 320 ? -15.357 11.512 25.293 1.00 96.88 320 GLU A C 1
ATOM 2481 O O . GLU A 1 320 ? -15.861 10.465 25.699 1.00 96.88 320 GLU A O 1
ATOM 2486 N N . THR A 1 321 ? -15.267 11.795 23.991 1.00 97.50 321 THR A N 1
ATOM 2487 C CA . THR A 1 321 ? -15.744 10.892 22.938 1.00 97.50 321 THR A CA 1
ATOM 2488 C C . THR A 1 321 ? -14.912 9.617 22.887 1.00 97.50 321 THR A C 1
ATOM 2490 O O . THR A 1 321 ? -15.479 8.524 22.842 1.00 97.50 321 THR A O 1
ATOM 2493 N N . LYS A 1 322 ? -13.578 9.724 22.958 1.00 97.69 322 LYS A N 1
ATOM 2494 C CA . LYS A 1 322 ? -12.690 8.551 23.001 1.00 97.69 322 LYS A CA 1
ATOM 2495 C C . LYS A 1 322 ? -13.006 7.668 24.204 1.00 97.69 322 LYS A C 1
ATOM 2497 O O . LYS A 1 322 ? -13.199 6.464 24.045 1.00 97.69 322 LYS A O 1
ATOM 2502 N N . HIS A 1 323 ? -13.107 8.261 25.393 1.00 98.00 323 HIS A N 1
ATOM 2503 C CA . HIS A 1 323 ? -13.388 7.540 26.633 1.00 98.00 323 HIS A CA 1
ATOM 2504 C C . HIS A 1 323 ? -14.769 6.888 26.633 1.00 98.00 323 HIS A C 1
ATOM 2506 O O . HIS A 1 323 ? -14.876 5.712 26.982 1.00 98.00 323 HIS A O 1
ATOM 2512 N N . ARG A 1 324 ? -15.791 7.591 26.136 1.00 98.19 324 ARG A N 1
ATOM 2513 C CA . ARG A 1 324 ? -17.132 7.033 25.947 1.00 98.19 324 ARG A CA 1
ATOM 2514 C C . ARG A 1 324 ? -17.124 5.818 25.018 1.00 98.19 324 ARG A C 1
ATOM 2516 O O . ARG A 1 324 ? -17.705 4.792 25.363 1.00 98.19 324 ARG A O 1
ATOM 2523 N N . VAL A 1 325 ? -16.444 5.890 23.870 1.00 98.38 325 VAL A N 1
ATOM 2524 C CA . VAL A 1 325 ? -16.375 4.746 22.943 1.00 98.38 325 VAL A CA 1
ATOM 2525 C C . VAL A 1 325 ? -15.565 3.589 23.533 1.00 98.38 325 VAL A C 1
ATOM 2527 O O . VAL A 1 325 ? -15.958 2.439 23.355 1.00 98.38 325 VAL A O 1
ATOM 2530 N N . MET A 1 326 ? -14.489 3.849 24.285 1.00 98.56 326 MET A N 1
ATOM 2531 C CA . MET A 1 326 ? -13.776 2.792 25.021 1.00 98.56 326 MET A CA 1
ATOM 2532 C C . MET A 1 326 ? -14.708 2.061 25.999 1.00 98.56 326 MET A C 1
ATOM 2534 O O . MET A 1 326 ? -14.721 0.830 26.026 1.00 98.56 326 MET A O 1
ATOM 2538 N N . ASP A 1 327 ? -15.551 2.788 26.736 1.00 98.50 327 ASP A N 1
ATOM 2539 C CA . ASP A 1 327 ? -16.527 2.183 27.652 1.00 98.50 327 ASP A CA 1
ATOM 2540 C C . ASP A 1 327 ? -17.572 1.334 26.912 1.00 98.50 327 ASP A C 1
ATOM 2542 O O . ASP A 1 327 ? -17.978 0.272 27.393 1.00 98.50 327 ASP A O 1
ATOM 2546 N N . GLU A 1 328 ? -17.996 1.767 25.722 1.00 98.12 328 GLU A N 1
ATOM 2547 C CA . GLU A 1 328 ? -18.864 0.982 24.841 1.00 98.12 328 GLU A CA 1
ATOM 2548 C C . GLU A 1 328 ? -18.153 -0.285 24.329 1.00 98.12 328 GLU A C 1
ATOM 2550 O O . GLU A 1 328 ? -18.736 -1.370 24.370 1.00 98.12 328 GLU A O 1
ATOM 2555 N N . MET A 1 329 ? -16.880 -0.188 23.926 1.00 98.38 329 MET A N 1
ATOM 2556 C CA . MET A 1 329 ? -16.070 -1.324 23.465 1.00 98.38 329 MET A CA 1
ATOM 2557 C C . MET A 1 329 ? -15.890 -2.388 24.554 1.00 98.38 329 MET A C 1
ATOM 2559 O O . MET A 1 329 ? -15.974 -3.580 24.263 1.00 98.38 329 MET A O 1
ATOM 2563 N N . LEU A 1 330 ? -15.729 -1.999 25.822 1.00 98.25 330 LEU A N 1
ATOM 2564 C CA . LEU A 1 330 ? -15.604 -2.949 26.937 1.00 98.25 330 LEU A CA 1
ATOM 2565 C C . LEU A 1 330 ? -16.838 -3.845 27.117 1.00 98.25 330 LEU A C 1
ATOM 2567 O O . LEU A 1 330 ? -16.714 -4.956 27.644 1.00 98.25 330 LEU A O 1
ATOM 2571 N N . ARG A 1 331 ? -18.013 -3.396 26.659 1.00 97.00 331 ARG A N 1
ATOM 2572 C CA . ARG A 1 331 ? -19.261 -4.181 26.662 1.00 97.00 331 ARG A CA 1
ATOM 2573 C C . ARG A 1 331 ? -19.319 -5.206 25.529 1.00 97.00 331 ARG A C 1
ATOM 2575 O O . ARG A 1 331 ? -20.167 -6.091 25.566 1.00 97.00 331 ARG A O 1
ATOM 2582 N N . LEU A 1 332 ? -18.427 -5.109 24.542 1.00 97.12 332 LEU A N 1
ATOM 2583 C CA . LEU A 1 332 ? -18.346 -6.034 23.409 1.00 97.12 332 LEU A CA 1
ATOM 2584 C C . LEU A 1 332 ? -17.522 -7.289 23.723 1.00 97.12 332 LEU A C 1
ATOM 2586 O O . LEU A 1 332 ? -17.403 -8.163 22.866 1.00 97.12 332 LEU A O 1
ATOM 2590 N N . ARG A 1 333 ? -16.931 -7.406 24.916 1.00 97.31 333 ARG A N 1
ATOM 2591 C CA . ARG A 1 333 ? -16.158 -8.593 25.304 1.00 97.31 333 ARG A CA 1
ATOM 2592 C C . ARG A 1 333 ? -17.039 -9.842 25.330 1.00 97.31 333 ARG A C 1
ATOM 2594 O O . ARG A 1 333 ? -18.193 -9.801 25.751 1.00 97.31 333 ARG A O 1
ATOM 2601 N N . ASN A 1 334 ? -16.492 -10.953 24.851 1.00 96.62 334 ASN A N 1
ATOM 2602 C CA . ASN A 1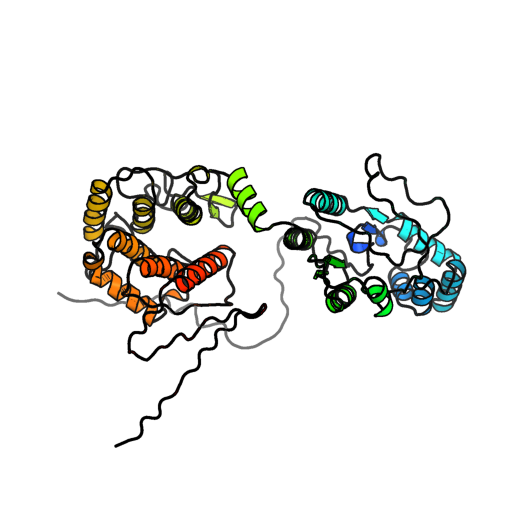 334 ? -17.144 -12.253 24.950 1.00 96.62 334 ASN A CA 1
ATOM 2603 C C . ASN A 1 334 ? -16.973 -12.852 26.365 1.00 96.62 334 ASN A C 1
ATOM 2605 O O . ASN A 1 334 ? -16.423 -12.223 27.268 1.00 96.62 334 ASN A O 1
ATOM 2609 N N . THR A 1 335 ? -17.424 -14.093 26.557 1.00 96.62 335 THR A N 1
ATOM 2610 C CA . THR A 1 335 ? -17.306 -14.817 27.837 1.00 96.62 335 THR A CA 1
ATOM 2611 C C . THR A 1 335 ? -15.868 -15.068 28.288 1.00 96.62 335 THR A C 1
ATOM 2613 O O . THR A 1 335 ? -15.651 -15.302 29.471 1.00 96.62 335 THR A O 1
ATOM 2616 N N . ASP A 1 336 ? -14.905 -15.012 27.369 1.00 97.06 336 ASP A N 1
ATOM 2617 C CA . ASP A 1 336 ? -13.477 -15.196 27.642 1.00 97.06 336 ASP A CA 1
ATOM 2618 C C . ASP A 1 336 ? -12.759 -13.855 27.889 1.00 97.06 336 ASP A C 1
ATOM 2620 O O . ASP A 1 336 ? -11.536 -13.816 27.975 1.00 97.06 336 ASP A O 1
ATOM 2624 N N . GLY A 1 337 ? -13.497 -12.737 27.940 1.00 97.25 337 GLY A N 1
ATOM 2625 C CA . GLY A 1 337 ? -12.926 -11.392 28.070 1.00 97.25 337 GLY A CA 1
ATOM 2626 C C . GLY A 1 337 ? -12.308 -10.838 26.778 1.00 97.25 337 GLY A C 1
ATOM 2627 O O . GLY A 1 337 ? -11.767 -9.733 26.779 1.00 97.25 337 GLY A O 1
ATOM 2628 N N . ILE A 1 338 ? -12.409 -11.560 25.657 1.00 98.19 338 ILE A N 1
ATOM 2629 C CA . ILE A 1 338 ? -11.832 -11.154 24.371 1.00 98.19 338 ILE A CA 1
ATOM 2630 C C . ILE A 1 338 ? -12.775 -10.178 23.668 1.00 98.19 338 ILE A C 1
ATOM 2632 O O . ILE A 1 338 ? -13.968 -10.452 23.496 1.00 98.19 338 ILE A O 1
ATOM 2636 N N . LEU A 1 339 ? -12.231 -9.043 23.231 1.00 98.00 339 LEU A N 1
ATOM 2637 C CA . LEU A 1 339 ? -12.972 -8.031 22.491 1.00 98.00 339 LEU A CA 1
ATOM 2638 C C . LEU A 1 339 ? -13.505 -8.573 21.152 1.00 98.00 339 LEU A C 1
ATOM 2640 O O . LEU A 1 339 ? -12.780 -9.190 20.368 1.00 98.00 339 LEU A O 1
ATOM 2644 N N . GLN A 1 340 ? -14.782 -8.309 20.871 1.00 98.12 340 GLN A N 1
ATOM 2645 C CA . GLN A 1 340 ? -15.417 -8.671 19.605 1.00 98.12 340 GLN A CA 1
ATOM 2646 C C . GLN A 1 340 ? -15.363 -7.528 18.585 1.00 98.12 340 GLN A C 1
ATOM 2648 O O . GLN A 1 340 ? -15.224 -6.358 18.926 1.00 98.12 340 GLN A O 1
ATOM 2653 N N . VAL A 1 341 ? -15.478 -7.887 17.306 1.00 97.69 341 VAL A N 1
ATOM 2654 C CA . VAL A 1 341 ? -15.259 -6.982 16.170 1.00 97.69 341 VAL A CA 1
ATOM 2655 C C . VAL A 1 341 ? -16.366 -5.945 16.011 1.00 97.69 341 VAL A C 1
ATOM 2657 O O . VAL A 1 341 ? -16.067 -4.811 15.668 1.00 97.69 341 VAL A O 1
ATOM 2660 N N . TYR A 1 342 ? -17.632 -6.309 16.207 1.00 97.94 342 TYR A N 1
ATOM 2661 C CA . TYR A 1 342 ? -18.761 -5.450 15.840 1.00 97.94 342 TYR A CA 1
ATOM 2662 C C . TYR A 1 342 ? -19.471 -4.875 17.062 1.00 97.94 342 TYR A C 1
ATOM 2664 O O . TYR A 1 342 ? -19.694 -5.587 18.040 1.00 97.94 342 TYR A O 1
ATOM 2672 N N . PHE A 1 343 ? -19.960 -3.639 16.939 1.00 96.94 343 PHE A N 1
ATOM 2673 C CA . PHE A 1 343 ? -20.958 -3.046 17.839 1.00 96.94 343 PHE A CA 1
ATOM 2674 C C . PHE A 1 343 ? -22.361 -3.627 17.555 1.00 96.94 343 PHE A C 1
ATOM 2676 O O . PHE A 1 343 ? -23.346 -2.913 17.394 1.00 96.94 343 PHE A O 1
ATOM 2683 N N . ASP A 1 344 ? -22.432 -4.951 17.418 1.00 94.88 344 ASP A N 1
ATOM 2684 C CA . ASP A 1 344 ? -23.629 -5.724 17.099 1.00 94.88 344 ASP A CA 1
ATOM 2685 C C . ASP A 1 344 ? -23.507 -7.107 17.764 1.00 94.88 344 ASP A C 1
ATOM 2687 O O . ASP A 1 344 ? -22.797 -7.981 17.248 1.00 94.88 344 ASP A O 1
ATOM 2691 N N . PRO A 1 345 ? -24.202 -7.339 18.895 1.00 89.44 345 PRO A N 1
ATOM 2692 C CA . PRO A 1 345 ? -24.154 -8.609 19.619 1.00 89.44 345 PRO A CA 1
ATOM 2693 C C . PRO A 1 345 ? -24.605 -9.818 18.789 1.00 89.44 345 PRO A C 1
ATOM 2695 O O . PRO A 1 345 ? -24.241 -10.950 19.105 1.00 89.44 345 PRO A O 1
ATOM 2698 N N . SER A 1 346 ? -25.371 -9.609 17.710 1.00 92.00 346 SER A N 1
ATOM 2699 C CA . SER A 1 346 ? -25.787 -10.693 16.812 1.00 92.00 346 SER A CA 1
ATOM 2700 C C . SER A 1 346 ? -24.642 -11.225 15.938 1.00 92.00 346 SER A C 1
ATOM 2702 O O . SER A 1 346 ? -24.780 -12.268 15.293 1.00 92.00 346 SER A O 1
ATOM 2704 N N . ARG A 1 347 ? -23.482 -10.549 15.935 1.00 92.94 347 ARG A N 1
ATOM 2705 C CA . ARG A 1 347 ? -22.291 -10.916 15.158 1.00 92.94 347 ARG A CA 1
ATOM 2706 C C . ARG A 1 347 ? -21.090 -11.200 16.065 1.00 92.94 347 ARG A C 1
ATOM 2708 O O . ARG A 1 347 ? -20.116 -10.445 16.035 1.00 92.94 347 ARG A O 1
ATOM 2715 N N . PRO A 1 348 ? -21.091 -12.322 16.805 1.00 94.19 348 PRO A N 1
ATOM 2716 C CA . PRO A 1 348 ? -20.050 -12.611 17.779 1.00 94.19 348 PRO A CA 1
ATOM 2717 C C . PRO A 1 348 ? -18.762 -13.094 17.100 1.00 94.19 348 PRO A C 1
ATOM 2719 O O . PRO A 1 348 ? -18.514 -14.293 16.934 1.00 94.19 348 PRO A O 1
ATOM 2722 N N . ARG A 1 349 ? -17.967 -12.154 16.590 1.00 96.25 349 ARG A N 1
ATOM 2723 C CA . ARG A 1 349 ? -16.718 -12.421 15.870 1.00 96.25 349 ARG A CA 1
ATOM 2724 C C . ARG A 1 349 ? -15.554 -11.835 16.644 1.00 96.25 349 ARG A C 1
ATOM 2726 O O . ARG A 1 349 ? -15.628 -10.694 17.076 1.00 96.25 349 ARG A O 1
ATOM 2733 N N . VAL A 1 350 ? -14.476 -12.602 16.734 1.00 97.00 350 VAL A N 1
ATOM 2734 C CA . VAL A 1 350 ? -13.169 -12.149 17.215 1.00 97.00 350 VAL A CA 1
ATOM 2735 C C . VAL A 1 350 ? -12.179 -12.208 16.060 1.00 97.00 350 VAL A C 1
ATOM 2737 O O . VAL A 1 350 ? -12.290 -13.068 15.180 1.00 97.00 350 VAL A O 1
ATOM 2740 N N . ASP A 1 351 ? -11.224 -11.290 16.055 1.00 98.19 351 ASP A N 1
ATOM 2741 C CA . ASP A 1 351 ? -10.135 -11.258 15.088 1.00 98.19 351 ASP A CA 1
ATOM 2742 C C . ASP A 1 351 ? -8.887 -10.674 15.762 1.00 98.19 351 ASP A C 1
ATOM 2744 O O . ASP A 1 351 ? -8.991 -9.641 16.430 1.00 98.19 351 ASP A O 1
ATOM 2748 N N . PRO A 1 352 ? -7.716 -11.320 15.638 1.00 97.25 352 PRO A N 1
ATOM 2749 C CA . PRO A 1 352 ? -6.533 -10.888 16.367 1.00 97.25 352 PRO A CA 1
ATOM 2750 C C . PRO A 1 352 ? -5.974 -9.556 15.870 1.00 97.25 352 PRO A C 1
ATOM 2752 O O . PRO A 1 352 ? -5.341 -8.856 16.648 1.00 97.25 352 PRO A O 1
ATOM 2755 N N . ILE A 1 353 ? -6.205 -9.175 14.614 1.00 97.06 353 ILE A N 1
ATOM 2756 C CA . ILE A 1 353 ? -5.725 -7.901 14.068 1.00 97.06 353 ILE A CA 1
ATOM 2757 C C . ILE A 1 353 ? -6.601 -6.763 14.581 1.00 97.06 353 ILE A C 1
ATOM 2759 O O . ILE A 1 353 ? -6.074 -5.775 15.089 1.00 97.06 353 ILE A O 1
ATOM 2763 N N . VAL A 1 354 ? -7.923 -6.961 14.564 1.00 98.00 354 VAL A N 1
ATOM 2764 C CA . VAL A 1 354 ? -8.887 -6.029 15.171 1.00 98.00 354 VAL A CA 1
ATOM 2765 C C . VAL A 1 354 ? -8.580 -5.825 16.656 1.00 98.00 354 VAL A C 1
ATOM 2767 O O . VAL A 1 354 ? -8.540 -4.696 17.139 1.00 98.00 354 VAL A O 1
ATOM 2770 N N . CYS A 1 355 ? -8.297 -6.913 17.378 1.00 98.12 355 CYS A N 1
ATOM 2771 C CA . CYS A 1 355 ? -7.924 -6.852 18.790 1.00 98.12 355 CYS A CA 1
ATOM 2772 C C . CYS A 1 355 ? -6.623 -6.079 19.017 1.00 98.12 355 CYS A C 1
ATOM 2774 O O . CYS A 1 355 ? -6.553 -5.277 19.941 1.00 98.12 355 CYS A O 1
ATOM 2776 N N . VAL A 1 356 ? -5.603 -6.272 18.175 1.00 96.81 356 VAL A N 1
ATOM 2777 C CA . VAL A 1 356 ? -4.363 -5.486 18.260 1.00 96.81 356 VAL A CA 1
ATOM 2778 C C . VAL A 1 356 ? -4.641 -4.002 18.035 1.00 96.81 356 VAL A C 1
ATOM 2780 O O . VAL A 1 356 ? -4.101 -3.175 18.764 1.00 96.81 356 VAL A O 1
ATOM 2783 N N . ASN A 1 357 ? -5.481 -3.648 17.062 1.00 96.62 357 ASN A N 1
ATOM 2784 C CA . ASN A 1 357 ? -5.809 -2.252 16.789 1.00 96.62 357 ASN A CA 1
ATOM 2785 C C . ASN A 1 357 ? -6.585 -1.611 17.958 1.00 96.62 357 ASN A C 1
ATOM 2787 O O . ASN A 1 357 ? -6.263 -0.503 18.379 1.00 96.62 357 ASN A O 1
ATOM 2791 N N . ALA A 1 358 ? -7.519 -2.346 18.568 1.00 98.12 358 ALA A N 1
ATOM 2792 C CA . ALA A 1 358 ? -8.204 -1.917 19.787 1.00 98.12 358 ALA A CA 1
ATOM 2793 C C . ALA A 1 358 ? -7.267 -1.771 20.986 1.00 98.12 358 ALA A C 1
ATOM 2795 O O . ALA A 1 358 ? -7.331 -0.771 21.696 1.00 98.12 358 ALA A O 1
ATOM 2796 N N . LEU A 1 359 ? -6.339 -2.710 21.179 1.00 97.62 359 LEU A N 1
ATOM 2797 C CA . LEU A 1 359 ? -5.287 -2.564 22.180 1.00 97.62 359 LEU A CA 1
ATOM 2798 C C . LEU A 1 359 ? -4.452 -1.311 21.912 1.00 97.62 359 LEU A C 1
ATOM 2800 O O . LEU A 1 359 ? -4.138 -0.601 22.861 1.00 97.62 359 LEU A O 1
ATOM 2804 N N . CYS A 1 360 ? -4.140 -0.989 20.649 1.00 95.56 360 CYS A N 1
ATOM 2805 C CA . CYS A 1 360 ? -3.429 0.250 20.333 1.00 95.56 360 CYS A CA 1
ATOM 2806 C C . CYS A 1 360 ? -4.200 1.472 20.838 1.00 95.56 360 CYS A C 1
ATOM 2808 O O . CYS A 1 360 ? -3.628 2.318 21.518 1.00 95.56 360 CYS A O 1
ATOM 2810 N N . PHE A 1 361 ? -5.502 1.535 20.554 1.00 97.56 361 PHE A N 1
ATOM 2811 C CA . PHE A 1 361 ? -6.362 2.626 21.000 1.00 97.56 361 PHE A CA 1
ATOM 2812 C C . PHE A 1 361 ? -6.435 2.723 22.533 1.00 97.56 361 PHE A C 1
ATOM 2814 O O . PHE A 1 361 ? -6.257 3.805 23.086 1.00 97.56 361 PHE A O 1
ATOM 2821 N N . PHE A 1 362 ? -6.601 1.607 23.245 1.00 97.75 362 PHE A N 1
ATOM 2822 C CA . PHE A 1 362 ? -6.648 1.612 24.711 1.00 97.75 362 PHE A CA 1
ATOM 2823 C C . PHE A 1 362 ? -5.303 1.998 25.343 1.00 97.75 362 PHE A C 1
ATOM 2825 O O . PHE A 1 362 ? -5.270 2.835 26.244 1.00 97.75 362 PHE A O 1
ATOM 2832 N N . TYR A 1 363 ? -4.183 1.441 24.865 1.00 95.56 363 TYR A N 1
ATOM 2833 C CA . TYR A 1 363 ? -2.849 1.793 25.367 1.00 95.56 363 TYR A CA 1
ATOM 2834 C C . TYR A 1 363 ? -2.493 3.253 25.082 1.00 95.56 363 TYR A C 1
ATOM 2836 O O . TYR A 1 363 ? -1.925 3.913 25.950 1.00 95.56 363 TYR A O 1
ATOM 2844 N N . PHE A 1 364 ? -2.879 3.780 23.917 1.00 93.88 364 PHE A N 1
ATOM 2845 C CA . PHE A 1 364 ? -2.662 5.182 23.563 1.00 93.88 364 PHE A CA 1
ATOM 2846 C C . PHE A 1 364 ? -3.331 6.144 24.556 1.00 93.88 364 PHE A C 1
ATOM 2848 O O . PHE A 1 364 ? -2.777 7.196 24.855 1.00 93.88 364 PHE A O 1
ATOM 2855 N N . ASN A 1 365 ? -4.481 5.758 25.114 1.00 95.50 365 ASN A N 1
ATOM 2856 C CA . ASN A 1 365 ? -5.223 6.552 26.097 1.00 95.50 365 ASN A CA 1
ATOM 2857 C C . ASN A 1 365 ? -4.972 6.107 27.555 1.00 95.50 365 ASN A C 1
ATOM 2859 O O . ASN A 1 365 ? -5.759 6.429 28.442 1.00 95.50 365 ASN A O 1
ATOM 2863 N N . GLY A 1 366 ? -3.915 5.330 27.826 1.00 94.12 366 GLY A N 1
ATOM 2864 C CA . GLY A 1 366 ? -3.551 4.910 29.188 1.00 94.12 366 GLY A CA 1
ATOM 2865 C C . GLY A 1 366 ? -4.506 3.903 29.845 1.00 94.12 366 GLY A C 1
ATOM 2866 O O . GLY A 1 366 ? -4.438 3.701 31.053 1.00 94.12 366 GLY A O 1
ATOM 2867 N N . ARG A 1 367 ? -5.380 3.256 29.066 1.00 96.50 367 ARG A N 1
ATOM 2868 C CA . ARG A 1 367 ? -6.410 2.302 29.527 1.00 96.50 367 ARG A CA 1
ATOM 2869 C C . ARG A 1 367 ? -6.139 0.855 29.101 1.00 96.50 367 ARG A C 1
ATOM 2871 O O . ARG A 1 367 ? -7.019 0.003 29.159 1.00 96.50 367 ARG A O 1
ATOM 2878 N N . GLY A 1 368 ? -4.917 0.557 28.657 1.00 93.06 368 GLY A N 1
ATOM 2879 C CA . GLY A 1 368 ? -4.537 -0.748 28.096 1.00 93.06 368 GLY A CA 1
ATOM 2880 C C . GLY A 1 368 ? -4.855 -1.957 28.987 1.00 93.06 368 GLY A C 1
ATOM 2881 O O . GLY A 1 368 ? -5.233 -3.009 28.473 1.00 93.06 368 GLY A O 1
ATOM 2882 N N . ASP A 1 369 ? -4.760 -1.804 30.311 1.00 94.06 369 ASP A N 1
ATOM 2883 C CA . ASP A 1 369 ? -4.974 -2.897 31.271 1.00 94.06 369 ASP A CA 1
ATOM 2884 C C . ASP A 1 369 ? -6.433 -3.388 31.336 1.00 94.06 369 ASP A C 1
ATOM 2886 O O . ASP A 1 369 ? -6.688 -4.522 31.740 1.00 94.06 369 ASP A O 1
ATOM 2890 N N . GLU A 1 370 ? -7.397 -2.590 30.867 1.00 97.62 370 GLU A N 1
ATOM 2891 C CA . GLU A 1 370 ? -8.819 -2.969 30.829 1.00 97.62 370 GLU A CA 1
ATOM 2892 C C . GLU A 1 370 ? -9.135 -4.039 29.766 1.00 97.62 370 GLU A C 1
ATOM 2894 O O . GLU A 1 370 ? -10.224 -4.619 29.766 1.00 97.62 370 GLU A O 1
ATOM 2899 N N . LEU A 1 371 ? -8.172 -4.329 28.883 1.00 97.12 371 LEU A N 1
ATOM 2900 C CA . LEU A 1 371 ? -8.228 -5.371 27.855 1.00 97.12 371 LEU A CA 1
ATOM 2901 C C . LEU A 1 371 ? -7.154 -6.455 28.069 1.00 97.12 371 LEU A C 1
ATOM 2903 O O . LEU A 1 371 ? -6.629 -7.013 27.100 1.00 97.12 371 LEU A O 1
ATOM 2907 N N . SER A 1 372 ? -6.819 -6.767 29.325 1.00 95.56 372 SER A N 1
ATOM 2908 C CA . SER A 1 372 ? -5.740 -7.711 29.657 1.00 95.56 372 SER A CA 1
ATOM 2909 C C . SER A 1 372 ? -5.923 -9.108 29.041 1.00 95.56 372 SER A C 1
ATOM 2911 O O . SER A 1 372 ? -4.990 -9.624 28.429 1.00 95.56 372 SER A O 1
ATOM 2913 N N . GLU A 1 373 ? -7.131 -9.678 29.054 1.00 97.94 373 GLU A N 1
ATOM 2914 C CA . GLU A 1 373 ? -7.411 -10.986 28.443 1.00 97.94 373 GLU A CA 1
ATOM 2915 C C . GLU A 1 373 ? -7.275 -10.956 26.911 1.00 97.94 373 GLU A C 1
ATOM 2917 O O . GLU A 1 373 ? -6.824 -11.916 26.279 1.00 97.94 373 GLU A O 1
ATOM 2922 N N . THR A 1 374 ? -7.625 -9.824 26.294 1.00 97.94 374 THR A N 1
ATOM 2923 C CA . THR A 1 374 ? -7.441 -9.617 24.851 1.00 97.94 374 THR A CA 1
ATOM 2924 C C . THR A 1 374 ? -5.952 -9.542 24.501 1.00 97.94 374 THR A C 1
ATOM 2926 O O . THR A 1 374 ? -5.530 -10.120 23.496 1.00 97.94 374 THR A O 1
ATOM 2929 N N . LEU A 1 375 ? -5.142 -8.879 25.334 1.00 95.69 375 LEU A N 1
ATOM 2930 C CA . LEU A 1 375 ? -3.689 -8.834 25.171 1.00 95.69 375 LEU A CA 1
ATOM 2931 C C . LEU A 1 375 ? -3.064 -10.226 25.301 1.00 95.69 375 LEU A C 1
ATOM 2933 O O . LEU A 1 375 ? -2.292 -10.621 24.427 1.00 95.69 375 LEU A O 1
ATOM 2937 N N . ASP A 1 376 ? -3.442 -10.994 26.323 1.00 95.75 376 ASP A N 1
ATOM 2938 C CA . ASP A 1 376 ? -2.950 -12.360 26.528 1.00 95.75 376 ASP A CA 1
ATOM 2939 C C . ASP A 1 376 ? -3.266 -13.261 25.322 1.00 95.75 376 ASP A C 1
ATOM 2941 O O . ASP A 1 376 ? -2.429 -14.058 24.874 1.00 95.75 376 ASP A O 1
ATOM 2945 N N . TRP A 1 377 ? -4.454 -13.099 24.731 1.00 97.44 377 TRP A N 1
ATOM 2946 C CA . TRP A 1 377 ? -4.832 -13.811 23.514 1.00 97.44 377 TRP A CA 1
ATOM 2947 C C . TRP A 1 377 ? -3.996 -13.389 22.296 1.00 97.44 377 TRP A C 1
ATOM 2949 O O . TRP A 1 377 ? -3.520 -14.247 21.547 1.00 97.44 377 TRP A O 1
ATOM 2959 N N . VAL A 1 378 ? -3.750 -12.090 22.109 1.00 95.81 378 VAL A N 1
ATOM 2960 C CA . VAL A 1 378 ? -2.866 -11.572 21.048 1.00 95.81 378 VAL A CA 1
ATOM 2961 C C . VAL A 1 378 ? -1.435 -12.098 21.209 1.00 95.81 378 VAL A C 1
ATOM 2963 O O . VAL A 1 378 ? -0.811 -12.520 20.226 1.00 95.81 378 VAL A O 1
ATOM 2966 N N . GLU A 1 379 ? -0.914 -12.152 22.436 1.00 92.88 379 GLU A N 1
ATOM 2967 C CA . GLU A 1 379 ? 0.386 -12.758 22.724 1.00 92.88 379 GLU A CA 1
ATOM 2968 C C . GLU A 1 379 ? 0.409 -14.250 22.383 1.00 92.88 379 GLU A C 1
ATOM 2970 O O . GLU A 1 379 ? 1.386 -14.739 21.806 1.00 92.88 379 GLU A O 1
ATOM 2975 N N . ALA A 1 380 ? -0.664 -14.985 22.688 1.00 94.56 380 ALA A N 1
ATOM 2976 C CA . ALA A 1 380 ? -0.794 -16.386 22.308 1.00 94.56 380 ALA A CA 1
ATOM 2977 C C . ALA A 1 380 ? -0.806 -16.558 20.777 1.00 94.56 380 ALA A C 1
ATOM 2979 O O . ALA A 1 380 ? -0.095 -17.419 20.251 1.00 94.56 380 ALA A O 1
ATOM 2980 N N . VAL A 1 381 ? -1.529 -15.707 20.041 1.00 95.50 381 VAL A N 1
ATOM 2981 C CA . VAL A 1 381 ? -1.550 -15.700 18.565 1.00 95.50 381 VAL A CA 1
ATOM 2982 C C . VAL A 1 381 ? -0.150 -15.496 17.993 1.00 95.50 381 VAL A C 1
ATOM 2984 O O . VAL A 1 381 ? 0.256 -16.214 17.073 1.00 95.50 381 VAL A O 1
ATOM 2987 N N . LEU A 1 382 ? 0.621 -14.568 18.559 1.00 91.44 382 LEU A N 1
AT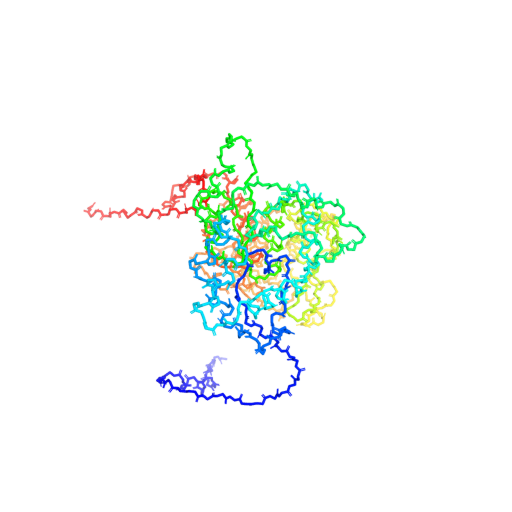OM 2988 C CA . LEU A 1 382 ? 2.006 -14.326 18.167 1.00 91.44 382 LEU A CA 1
ATOM 2989 C C . LEU A 1 382 ? 2.915 -15.518 18.505 1.00 91.44 382 LEU A C 1
ATOM 2991 O O . LEU A 1 382 ? 3.655 -15.993 17.638 1.00 91.44 382 LEU A O 1
ATOM 2995 N N . ARG A 1 383 ? 2.831 -16.031 19.740 1.00 89.75 383 ARG A N 1
ATOM 2996 C CA . ARG A 1 383 ? 3.631 -17.153 20.261 1.00 89.75 383 ARG A CA 1
ATOM 2997 C C . ARG A 1 383 ? 3.434 -18.422 19.437 1.00 89.75 383 ARG A C 1
ATOM 2999 O O . ARG A 1 383 ? 4.407 -19.091 19.092 1.00 89.75 383 ARG A O 1
ATOM 3006 N N . HIS A 1 384 ? 2.190 -18.722 19.082 1.00 93.00 384 HIS A N 1
ATOM 3007 C CA . HIS A 1 384 ? 1.821 -19.897 18.294 1.00 93.00 384 HIS A CA 1
ATOM 3008 C C . HIS A 1 384 ? 1.815 -19.640 16.785 1.00 93.00 384 HIS A C 1
ATOM 3010 O O . HIS A 1 384 ? 1.557 -20.559 16.012 1.00 93.00 384 HIS A O 1
ATOM 3016 N N . ARG A 1 385 ? 2.143 -18.414 16.354 1.00 92.19 385 ARG A N 1
ATOM 3017 C CA . ARG A 1 385 ? 2.176 -18.001 14.945 1.00 92.19 385 ARG A CA 1
ATOM 3018 C C . ARG A 1 385 ? 0.853 -18.260 14.214 1.00 92.19 385 ARG A C 1
ATOM 3020 O O . ARG A 1 385 ? 0.848 -18.592 13.030 1.00 92.19 385 ARG A O 1
ATOM 3027 N N . ALA A 1 386 ? -0.270 -18.089 14.907 1.00 95.06 386 ALA A N 1
ATOM 3028 C CA . ALA A 1 386 ? -1.596 -18.342 14.344 1.00 95.06 386 ALA A CA 1
ATOM 3029 C C . ALA A 1 386 ? -1.956 -17.362 13.206 1.00 95.06 386 ALA A C 1
ATOM 3031 O O . ALA A 1 386 ? -2.795 -17.675 12.371 1.00 95.06 386 ALA A O 1
ATOM 3032 N N . TYR A 1 387 ? -1.261 -16.224 13.116 1.00 93.50 387 TYR A N 1
ATOM 3033 C CA . TYR A 1 387 ? -1.438 -15.205 12.076 1.00 93.50 387 TYR A CA 1
ATOM 3034 C C . TYR A 1 387 ? -0.826 -15.563 10.703 1.00 93.50 387 TYR A C 1
ATOM 3036 O O . TYR A 1 387 ? -0.983 -14.808 9.748 1.00 93.50 387 TYR A O 1
ATOM 3044 N N . LEU A 1 388 ? -0.083 -16.674 10.572 1.00 92.19 388 LEU A N 1
ATOM 3045 C CA . LEU A 1 388 ? 0.726 -16.961 9.370 1.00 92.19 388 LEU A CA 1
ATOM 3046 C C . LEU A 1 388 ? -0.068 -17.107 8.065 1.00 92.19 388 LEU A C 1
ATOM 3048 O O . LEU A 1 388 ? 0.527 -16.948 6.997 1.00 92.19 388 LEU A O 1
ATOM 3052 N N . HIS A 1 389 ? -1.357 -17.427 8.158 1.00 91.19 389 HIS A N 1
ATOM 3053 C CA . HIS A 1 389 ? -2.264 -17.619 7.024 1.00 91.19 389 HIS A CA 1
ATOM 3054 C C . HIS A 1 389 ? -3.321 -16.512 6.927 1.00 91.19 389 HIS A C 1
ATOM 3056 O O . HIS A 1 389 ? -4.378 -16.731 6.342 1.00 91.19 389 HIS A O 1
ATOM 3062 N N . GLY A 1 390 ? -3.043 -15.359 7.542 1.00 92.19 390 GLY A N 1
ATOM 3063 C CA . GLY A 1 390 ? -4.009 -14.280 7.664 1.00 92.19 390 GLY A CA 1
ATOM 3064 C C . GLY A 1 390 ? -5.111 -14.594 8.669 1.00 92.19 390 GLY A C 1
ATOM 3065 O O . GLY A 1 390 ? -5.014 -15.506 9.497 1.00 92.19 390 GLY A O 1
ATOM 3066 N N . THR A 1 391 ? -6.165 -13.801 8.593 1.00 94.69 391 THR A N 1
ATOM 3067 C CA . THR A 1 391 ? -7.376 -13.903 9.395 1.00 94.69 391 THR A CA 1
ATOM 3068 C C . THR A 1 391 ? -8.605 -13.842 8.490 1.00 94.69 391 THR A C 1
ATOM 3070 O O . THR A 1 391 ? -8.511 -13.891 7.265 1.00 94.69 391 THR A O 1
ATOM 3073 N N . ARG A 1 392 ? -9.800 -13.751 9.082 1.00 91.88 392 ARG A N 1
ATOM 3074 C CA . ARG A 1 392 ? -11.041 -13.637 8.309 1.00 91.88 392 ARG A CA 1
ATOM 3075 C C . ARG A 1 392 ? -11.094 -12.350 7.480 1.00 91.88 392 ARG A C 1
ATOM 3077 O O . ARG A 1 392 ? -11.686 -12.369 6.404 1.00 91.88 392 ARG A O 1
ATOM 3084 N N . TYR A 1 393 ? -10.544 -11.258 8.006 1.00 92.62 393 TYR A N 1
ATOM 3085 C CA . TYR A 1 393 ? -10.659 -9.924 7.408 1.00 92.62 393 TYR A CA 1
ATOM 3086 C C . TYR A 1 393 ? -9.378 -9.473 6.703 1.00 92.62 393 TYR A C 1
ATOM 3088 O O . TYR A 1 393 ? -9.446 -8.637 5.808 1.00 92.62 393 TYR A O 1
ATOM 3096 N N . TYR A 1 394 ? -8.233 -10.067 7.044 1.00 93.75 394 TYR A N 1
ATOM 3097 C CA . TYR A 1 394 ? -6.939 -9.724 6.463 1.00 93.75 394 TYR A CA 1
ATOM 3098 C C . TYR A 1 394 ? -6.265 -10.960 5.886 1.00 93.75 394 TYR A C 1
ATOM 3100 O O . TYR A 1 394 ? -5.934 -11.890 6.613 1.00 93.75 394 TYR A O 1
ATOM 3108 N N . GLU A 1 395 ? -6.019 -10.958 4.580 1.00 90.19 395 GLU A N 1
ATOM 3109 C CA . GLU A 1 395 ? -5.334 -12.065 3.907 1.00 90.19 395 GLU A CA 1
ATOM 3110 C C . GLU A 1 395 ? -3.849 -12.197 4.311 1.00 90.19 395 GLU A C 1
ATOM 3112 O O . GLU A 1 395 ? -3.437 -13.308 4.658 1.00 90.19 395 GLU A O 1
ATOM 3117 N N . PRO A 1 396 ? -3.038 -11.116 4.362 1.00 89.62 396 PRO A N 1
ATOM 3118 C CA . PRO A 1 396 ? -1.613 -11.267 4.620 1.00 89.62 396 PRO A CA 1
ATOM 3119 C C . PRO A 1 396 ? -1.289 -11.345 6.117 1.00 89.62 396 PRO A C 1
ATOM 3121 O O . PRO A 1 396 ? -1.787 -10.576 6.942 1.00 89.62 396 PRO A O 1
ATOM 3124 N N . ALA A 1 397 ? -0.330 -12.208 6.459 1.00 91.19 397 ALA A N 1
ATOM 3125 C CA . ALA A 1 397 ? 0.264 -12.285 7.798 1.00 91.19 397 ALA A CA 1
ATOM 3126 C C . ALA A 1 397 ? 0.934 -10.962 8.223 1.00 91.19 397 ALA A C 1
ATOM 3128 O O . ALA A 1 397 ? 1.067 -10.664 9.412 1.00 91.19 397 ALA A O 1
ATOM 3129 N N . GLU A 1 398 ? 1.381 -10.177 7.243 1.00 91.88 398 GLU A N 1
ATOM 3130 C CA . GLU A 1 398 ? 2.003 -8.870 7.400 1.00 91.88 398 GLU A CA 1
ATOM 3131 C C . GLU A 1 398 ? 1.077 -7.852 8.066 1.00 91.88 398 GLU A C 1
ATOM 3133 O O . GLU A 1 398 ? 1.587 -7.002 8.789 1.00 91.88 398 GLU A O 1
ATOM 3138 N N . ALA A 1 399 ? -0.246 -7.961 7.899 1.00 94.00 399 ALA A N 1
ATOM 3139 C CA . ALA A 1 399 ? -1.193 -7.062 8.556 1.00 94.00 399 ALA A CA 1
ATOM 3140 C C . ALA A 1 399 ? -1.109 -7.194 10.081 1.00 94.00 399 ALA A C 1
ATOM 3142 O O . ALA A 1 399 ? -0.880 -6.206 10.774 1.00 94.00 399 ALA A O 1
ATOM 3143 N N . PHE A 1 400 ? -1.170 -8.422 10.609 1.00 94.69 400 PHE A N 1
ATOM 3144 C CA . PHE A 1 400 ? -1.016 -8.667 12.048 1.00 94.69 400 PHE A CA 1
ATOM 3145 C C . PHE A 1 400 ? 0.290 -8.105 12.593 1.00 94.69 400 PHE A C 1
ATOM 3147 O O . PHE A 1 400 ? 0.307 -7.415 13.608 1.00 94.69 400 PHE A O 1
ATOM 3154 N N . LEU A 1 401 ? 1.385 -8.369 11.886 1.00 92.06 401 LEU A N 1
ATOM 3155 C CA . LEU A 1 401 ? 2.696 -7.869 12.257 1.00 92.06 401 LEU A CA 1
ATOM 3156 C C . LEU A 1 401 ? 2.749 -6.332 12.212 1.00 92.06 401 LEU A C 1
ATOM 3158 O O . LEU A 1 401 ? 3.272 -5.717 13.135 1.00 92.06 401 LEU A O 1
ATOM 3162 N N . TYR A 1 402 ? 2.162 -5.694 11.203 1.00 92.75 402 TYR A N 1
ATOM 3163 C CA . TYR A 1 402 ? 2.095 -4.239 11.096 1.00 92.75 402 TYR A CA 1
ATOM 3164 C C . TYR A 1 402 ? 1.347 -3.588 12.261 1.00 92.75 402 TYR A C 1
ATOM 3166 O O . TYR A 1 402 ? 1.914 -2.725 12.933 1.00 92.75 402 TYR A O 1
ATOM 3174 N N . PHE A 1 403 ? 0.128 -4.043 12.559 1.00 93.88 403 PHE A N 1
ATOM 3175 C CA . PHE A 1 403 ? -0.647 -3.520 13.686 1.00 93.88 403 PHE A CA 1
ATOM 3176 C C . PHE A 1 403 ? 0.031 -3.820 15.025 1.00 93.88 403 PHE A C 1
ATOM 3178 O O . PHE A 1 403 ? 0.057 -2.967 15.908 1.00 93.88 403 PHE A O 1
ATOM 3185 N N . LEU A 1 404 ? 0.674 -4.983 15.167 1.00 92.19 404 LEU A N 1
ATOM 3186 C CA . LEU A 1 404 ? 1.438 -5.293 16.373 1.00 92.19 404 LEU A CA 1
ATOM 3187 C C . LEU A 1 404 ? 2.619 -4.332 16.537 1.00 92.19 404 LEU A C 1
ATOM 3189 O O . LEU A 1 404 ? 2.927 -3.921 17.647 1.00 92.19 404 LEU A O 1
ATOM 3193 N N . CYS A 1 405 ? 3.254 -3.923 15.439 1.00 89.94 405 CYS A N 1
ATOM 3194 C CA . CYS A 1 405 ? 4.288 -2.892 15.448 1.00 89.94 405 CYS A CA 1
ATOM 3195 C C . CYS A 1 405 ? 3.771 -1.544 15.967 1.00 89.94 405 CYS A C 1
ATOM 3197 O O . CYS A 1 405 ? 4.502 -0.865 16.686 1.00 89.94 405 CYS A O 1
ATOM 3199 N N . ARG A 1 406 ? 2.528 -1.177 15.628 1.00 90.88 406 ARG A N 1
ATOM 3200 C CA . ARG A 1 406 ? 1.867 0.023 16.165 1.00 90.88 406 ARG A CA 1
ATOM 3201 C C . ARG A 1 406 ? 1.672 -0.098 17.677 1.00 90.88 406 ARG A C 1
ATOM 3203 O O . ARG A 1 406 ? 2.049 0.816 18.398 1.00 90.88 406 ARG A O 1
ATOM 3210 N N . LEU A 1 407 ? 1.218 -1.256 18.165 1.00 91.00 407 LEU A N 1
ATOM 3211 C CA . LEU A 1 407 ? 1.076 -1.515 19.604 1.00 91.00 407 LEU A CA 1
ATOM 3212 C C . LEU A 1 407 ? 2.423 -1.448 20.337 1.00 91.00 407 LEU A C 1
ATOM 3214 O O . LEU A 1 407 ? 2.534 -0.828 21.388 1.00 91.00 407 LEU A O 1
ATOM 3218 N N . LEU A 1 408 ? 3.464 -2.051 19.764 1.00 87.12 408 LEU A N 1
ATOM 3219 C CA . LEU A 1 408 ? 4.819 -2.043 20.324 1.00 87.12 408 LEU A CA 1
ATOM 3220 C C . LEU A 1 408 ? 5.408 -0.636 20.440 1.00 87.12 408 LEU A C 1
ATOM 3222 O O . LEU A 1 408 ? 6.235 -0.393 21.311 1.00 87.12 408 LEU A O 1
ATOM 3226 N N . ALA A 1 409 ? 5.014 0.286 19.559 1.00 84.88 409 ALA A N 1
ATOM 3227 C CA . ALA A 1 409 ? 5.482 1.670 19.596 1.00 84.88 409 ALA A CA 1
ATOM 3228 C C . ALA A 1 409 ? 4.999 2.438 20.833 1.00 84.88 409 ALA A C 1
ATOM 3230 O O . ALA A 1 409 ? 5.610 3.442 21.190 1.00 84.88 409 ALA A O 1
ATOM 3231 N N . ILE A 1 410 ? 3.940 1.956 21.483 1.00 85.25 410 ILE A N 1
ATOM 3232 C CA . ILE A 1 410 ? 3.300 2.601 22.636 1.00 85.25 410 ILE A CA 1
ATOM 3233 C C . ILE A 1 410 ? 3.239 1.699 23.879 1.00 85.25 410 ILE A C 1
ATOM 3235 O O . ILE A 1 410 ? 2.831 2.156 24.941 1.00 85.25 410 ILE A O 1
ATOM 3239 N N . SER A 1 411 ? 3.637 0.428 23.770 1.00 76.69 411 SER A N 1
ATOM 3240 C CA . SER A 1 411 ? 3.596 -0.553 24.859 1.00 76.69 411 SER A CA 1
ATOM 3241 C C . SER A 1 411 ? 4.893 -1.357 24.939 1.00 76.69 411 SER A C 1
ATOM 3243 O O . SER A 1 411 ? 5.314 -1.988 23.970 1.00 76.69 411 SER A O 1
ATOM 3245 N N . GLU A 1 412 ? 5.495 -1.402 26.130 1.00 65.62 412 GLU A N 1
ATOM 3246 C CA . GLU A 1 412 ? 6.723 -2.165 26.407 1.00 65.62 412 GLU A CA 1
ATOM 3247 C C . GLU A 1 412 ? 6.490 -3.688 26.520 1.00 65.62 412 GLU A C 1
ATOM 3249 O O . GLU A 1 412 ? 7.446 -4.465 26.591 1.00 65.62 412 GLU A O 1
ATOM 3254 N N . ARG A 1 413 ? 5.227 -4.146 26.558 1.00 56.66 413 ARG A N 1
ATOM 3255 C CA . ARG A 1 413 ? 4.886 -5.530 26.943 1.00 56.66 413 ARG A CA 1
ATOM 3256 C C . ARG A 1 413 ? 5.026 -6.567 25.829 1.00 56.66 413 ARG A C 1
ATOM 3258 O O . ARG A 1 413 ? 5.240 -7.738 26.130 1.00 56.66 413 ARG A O 1
ATOM 3265 N N . ALA A 1 414 ? 4.953 -6.183 24.557 1.00 51.28 414 ALA A N 1
ATOM 3266 C CA . ALA A 1 414 ? 4.968 -7.151 23.459 1.00 51.28 414 ALA A CA 1
ATOM 3267 C C . ALA A 1 414 ? 6.375 -7.323 22.831 1.00 51.28 414 ALA A C 1
ATOM 3269 O O . ALA A 1 414 ? 7.237 -6.450 22.905 1.00 51.28 414 ALA A O 1
ATOM 3270 N N . ARG A 1 415 ? 6.642 -8.467 22.179 1.00 53.12 415 ARG A N 1
ATOM 3271 C CA . ARG A 1 415 ? 7.883 -8.719 21.408 1.00 53.12 415 ARG A CA 1
ATOM 3272 C C . ARG A 1 415 ? 7.596 -9.520 20.148 1.00 53.12 415 ARG A C 1
ATOM 3274 O O . ARG A 1 415 ? 7.032 -10.602 20.247 1.00 53.12 415 ARG A O 1
ATOM 3281 N N . ALA A 1 416 ? 8.063 -9.065 18.985 1.00 55.44 416 ALA A N 1
ATOM 3282 C CA . ALA A 1 416 ? 7.790 -9.714 17.698 1.00 55.44 416 ALA A CA 1
ATOM 3283 C C . ALA A 1 416 ? 9.058 -10.129 16.928 1.00 55.44 416 ALA A C 1
ATOM 3285 O O . ALA A 1 416 ? 10.099 -9.476 16.999 1.00 55.44 416 ALA A O 1
ATOM 3286 N N . ALA A 1 417 ? 8.944 -11.214 16.153 1.00 51.19 417 ALA A N 1
ATOM 3287 C CA . ALA A 1 417 ? 9.948 -11.677 15.194 1.00 51.19 417 ALA A CA 1
ATOM 3288 C C . ALA A 1 417 ? 9.393 -11.572 13.764 1.00 51.19 417 ALA A C 1
ATOM 3290 O O . ALA A 1 417 ? 8.256 -11.968 13.510 1.00 51.19 417 ALA A O 1
ATOM 3291 N N . TRP A 1 418 ? 10.199 -11.054 12.833 1.00 63.53 418 TRP A N 1
ATOM 3292 C CA . TRP A 1 418 ? 9.708 -10.526 11.552 1.00 63.53 418 TRP A CA 1
ATOM 3293 C C . TRP A 1 418 ? 10.066 -11.388 10.345 1.00 63.53 418 TRP A C 1
ATOM 3295 O O . TRP A 1 418 ? 11.072 -12.100 10.329 1.00 63.53 418 TRP A O 1
ATOM 3305 N N . ARG A 1 419 ? 9.238 -11.282 9.300 1.00 62.34 419 ARG A N 1
ATOM 3306 C CA . ARG A 1 419 ? 9.360 -12.036 8.046 1.00 62.34 419 ARG A CA 1
ATOM 3307 C C . ARG A 1 419 ? 9.961 -11.165 6.938 1.00 62.34 419 ARG A C 1
ATOM 3309 O O . ARG A 1 419 ? 9.250 -10.490 6.198 1.00 62.34 419 ARG A O 1
ATOM 3316 N N . VAL A 1 420 ? 11.285 -11.196 6.799 1.00 69.19 420 VAL A N 1
ATOM 3317 C CA . VAL A 1 420 ? 11.998 -10.551 5.678 1.00 69.19 420 VAL A CA 1
ATOM 3318 C C . VAL A 1 420 ? 12.084 -11.529 4.497 1.00 69.19 420 VAL A C 1
ATOM 3320 O O . VAL A 1 420 ? 12.233 -12.730 4.708 1.00 69.19 420 VAL A O 1
ATOM 3323 N N . ASN A 1 421 ? 11.999 -11.028 3.258 1.00 72.12 421 ASN A N 1
ATOM 3324 C CA . ASN A 1 421 ? 12.099 -11.805 2.005 1.00 72.12 421 ASN A CA 1
ATOM 3325 C C . ASN A 1 421 ? 10.960 -12.805 1.711 1.00 72.12 421 ASN A C 1
ATOM 3327 O O . ASN A 1 421 ? 11.156 -13.751 0.951 1.00 72.12 421 ASN A O 1
ATOM 3331 N N . MET A 1 422 ? 9.759 -12.594 2.256 1.00 78.94 422 MET A N 1
ATOM 3332 C CA . MET A 1 422 ? 8.568 -13.339 1.816 1.00 78.94 422 MET A CA 1
ATOM 3333 C C . MET A 1 422 ? 7.956 -12.730 0.539 1.00 78.94 422 MET A C 1
ATOM 3335 O O . MET A 1 422 ? 8.007 -11.505 0.373 1.00 78.94 422 MET A O 1
ATOM 3339 N N . PRO A 1 423 ? 7.356 -13.535 -0.356 1.00 79.62 423 PRO A N 1
ATOM 3340 C CA . PRO A 1 423 ? 6.514 -12.999 -1.419 1.00 79.62 423 PRO A CA 1
ATOM 3341 C C . PRO A 1 423 ? 5.315 -12.268 -0.801 1.00 79.62 423 PRO A C 1
ATOM 3343 O O . PRO A 1 423 ? 4.831 -12.655 0.257 1.00 79.62 423 PRO A O 1
ATOM 3346 N N . GLY A 1 424 ? 4.868 -11.199 -1.446 1.00 82.06 424 GLY A N 1
ATOM 3347 C CA . GLY A 1 424 ? 3.714 -10.411 -1.026 1.00 82.06 424 GLY A CA 1
ATOM 3348 C C . GLY A 1 424 ? 3.448 -9.307 -2.041 1.00 82.06 424 GLY A C 1
ATOM 3349 O O . GLY A 1 424 ? 4.328 -8.985 -2.846 1.00 82.06 424 GLY A O 1
ATOM 3350 N N . ASP A 1 425 ? 2.241 -8.759 -2.017 1.00 87.25 425 ASP A N 1
ATOM 3351 C CA . ASP A 1 425 ? 1.871 -7.622 -2.852 1.00 87.25 425 ASP A CA 1
ATOM 3352 C C . ASP A 1 425 ? 2.508 -6.307 -2.351 1.00 87.25 425 ASP A C 1
ATOM 3354 O O . ASP A 1 425 ? 3.346 -6.284 -1.440 1.00 87.25 425 ASP A O 1
ATOM 3358 N N . ALA A 1 426 ? 2.134 -5.191 -2.982 1.00 87.81 426 ALA A N 1
ATOM 3359 C CA . ALA A 1 426 ? 2.641 -3.874 -2.613 1.00 87.81 426 ALA A CA 1
ATOM 3360 C C . ALA A 1 426 ? 2.263 -3.476 -1.174 1.00 87.81 426 ALA A C 1
ATOM 3362 O O . ALA A 1 426 ? 3.080 -2.850 -0.498 1.00 87.81 426 ALA A O 1
ATOM 3363 N N . LEU A 1 427 ? 1.080 -3.871 -0.688 1.00 88.94 427 LEU A N 1
ATOM 3364 C CA . LEU A 1 427 ? 0.613 -3.563 0.663 1.00 88.94 427 LEU A CA 1
ATOM 3365 C C . LEU A 1 427 ? 1.415 -4.343 1.711 1.00 88.94 427 LEU A C 1
ATOM 3367 O O . LEU A 1 427 ? 1.964 -3.747 2.637 1.00 88.94 427 LEU A O 1
ATOM 3371 N N . ALA A 1 428 ? 1.581 -5.653 1.520 1.00 90.81 428 ALA A N 1
ATOM 3372 C CA . ALA A 1 428 ? 2.404 -6.496 2.382 1.00 90.81 428 ALA A CA 1
ATOM 3373 C C . ALA A 1 428 ? 3.872 -6.038 2.396 1.00 90.81 428 ALA A C 1
ATOM 3375 O O . ALA A 1 428 ? 4.556 -6.117 3.420 1.00 90.81 428 ALA A O 1
ATOM 3376 N N . LEU A 1 429 ? 4.399 -5.560 1.262 1.00 90.00 429 LEU A N 1
ATOM 3377 C CA . LEU A 1 429 ? 5.732 -4.959 1.211 1.00 90.00 429 LEU A CA 1
ATOM 3378 C C . LEU A 1 429 ? 5.794 -3.642 2.001 1.00 90.00 429 LEU A C 1
ATOM 3380 O O . LEU A 1 429 ? 6.721 -3.469 2.791 1.00 90.00 429 LEU A O 1
ATOM 3384 N N . ALA A 1 430 ? 4.824 -2.742 1.820 1.00 89.56 430 ALA A N 1
ATOM 3385 C CA . ALA A 1 430 ? 4.766 -1.464 2.529 1.00 89.56 430 ALA A CA 1
ATOM 3386 C C . ALA A 1 430 ? 4.679 -1.663 4.049 1.00 89.56 430 ALA A C 1
ATOM 3388 O O . ALA A 1 430 ? 5.505 -1.120 4.783 1.00 89.56 430 ALA A O 1
ATOM 3389 N N . MET A 1 431 ? 3.766 -2.525 4.506 1.00 91.38 431 MET A N 1
ATOM 3390 C CA . MET A 1 431 ? 3.622 -2.920 5.909 1.00 91.38 431 MET A CA 1
ATOM 3391 C C . MET A 1 431 ? 4.950 -3.404 6.497 1.00 91.38 431 MET A C 1
ATOM 3393 O O . MET A 1 431 ? 5.384 -2.912 7.536 1.00 91.38 431 MET A O 1
ATOM 3397 N N . ARG A 1 432 ? 5.668 -4.290 5.791 1.00 88.88 432 ARG A N 1
ATOM 3398 C CA . ARG A 1 432 ? 6.988 -4.770 6.231 1.00 88.88 432 ARG A CA 1
ATOM 3399 C C . ARG A 1 432 ? 8.023 -3.658 6.332 1.00 88.88 432 ARG A C 1
ATOM 3401 O O . ARG A 1 432 ? 8.756 -3.609 7.316 1.00 88.88 432 ARG A O 1
ATOM 3408 N N . VAL A 1 433 ? 8.102 -2.777 5.334 1.00 86.94 433 VAL A N 1
ATOM 3409 C CA . VAL A 1 433 ? 9.061 -1.661 5.335 1.00 86.94 433 VAL A CA 1
ATOM 3410 C C . VAL A 1 433 ? 8.793 -0.717 6.509 1.00 86.94 433 VAL A C 1
ATOM 3412 O O . VAL A 1 433 ? 9.736 -0.351 7.214 1.00 86.94 433 VAL A O 1
ATOM 3415 N N . ILE A 1 434 ? 7.526 -0.370 6.754 1.00 86.44 434 ILE A N 1
ATOM 3416 C CA . ILE A 1 434 ? 7.126 0.516 7.854 1.00 86.44 434 ILE A CA 1
ATOM 3417 C C . ILE A 1 434 ? 7.442 -0.131 9.207 1.00 86.44 434 ILE A C 1
ATOM 3419 O O . ILE A 1 434 ? 8.116 0.484 10.035 1.00 86.44 434 ILE A O 1
ATOM 3423 N N . SER A 1 435 ? 7.056 -1.393 9.408 1.00 85.44 435 SER A N 1
ATOM 3424 C CA . SER A 1 435 ? 7.354 -2.128 10.641 1.00 85.44 435 SER A CA 1
ATOM 3425 C C . SER A 1 435 ? 8.855 -2.233 10.909 1.00 85.44 435 SER A C 1
ATOM 3427 O O . SER A 1 435 ? 9.315 -1.955 12.015 1.00 85.44 435 SER A O 1
ATOM 3429 N N . CYS A 1 436 ? 9.655 -2.572 9.892 1.00 81.56 436 CYS A N 1
ATOM 3430 C CA . CYS A 1 436 ? 11.108 -2.639 10.038 1.00 81.56 436 CYS A CA 1
ATOM 3431 C C . CYS A 1 436 ? 11.719 -1.284 10.418 1.00 81.56 436 CYS A C 1
ATOM 3433 O O . CYS A 1 436 ? 12.653 -1.255 11.219 1.00 81.56 436 CYS A O 1
ATOM 3435 N N . ARG A 1 437 ? 11.205 -0.172 9.876 1.00 80.62 437 ARG A N 1
ATOM 3436 C CA . ARG A 1 437 ? 11.666 1.176 10.234 1.00 80.62 437 ARG A CA 1
ATOM 3437 C C . ARG A 1 437 ? 11.372 1.497 11.700 1.00 80.62 437 ARG A C 1
ATOM 3439 O O . ARG A 1 437 ? 12.278 1.957 12.387 1.00 80.62 437 ARG A O 1
ATOM 3446 N N . ALA A 1 438 ? 10.154 1.231 12.171 1.00 73.94 438 ALA A N 1
ATOM 3447 C CA . ALA A 1 438 ? 9.741 1.538 13.542 1.00 73.94 438 ALA A CA 1
ATOM 3448 C C . ALA A 1 438 ? 10.646 0.867 14.593 1.00 73.94 438 ALA A C 1
ATOM 3450 O O . ALA A 1 438 ? 11.029 1.487 15.579 1.00 73.94 438 ALA A O 1
ATOM 3451 N N . LEU A 1 439 ? 11.073 -0.371 14.339 1.00 65.94 439 LEU A N 1
ATOM 3452 C CA . LEU A 1 439 ? 11.893 -1.153 15.273 1.00 65.94 439 LEU A CA 1
ATOM 3453 C C . LEU A 1 439 ? 13.354 -0.709 15.340 1.00 65.94 439 LEU A C 1
ATOM 3455 O O . LEU A 1 439 ? 13.986 -0.847 16.381 1.00 65.94 439 LEU A O 1
ATOM 3459 N N . VAL A 1 440 ? 13.912 -0.201 14.237 1.00 62.34 440 VAL A N 1
ATOM 3460 C CA . VAL A 1 440 ? 15.283 0.342 14.239 1.00 62.34 440 VAL A CA 1
ATOM 3461 C C . VAL A 1 440 ? 15.364 1.598 15.111 1.00 62.34 440 VAL A C 1
ATOM 3463 O O . VAL A 1 440 ? 16.420 1.895 15.663 1.00 62.34 440 VAL A O 1
ATOM 3466 N N . SER A 1 441 ? 14.250 2.313 15.254 1.00 53.66 441 SER A N 1
ATOM 3467 C CA . SER A 1 441 ? 14.139 3.517 16.073 1.00 53.66 441 SER A CA 1
ATOM 3468 C C . SER A 1 441 ? 13.829 3.242 17.550 1.00 53.66 441 SER A C 1
ATOM 3470 O O . SER A 1 441 ? 13.881 4.178 18.344 1.00 53.66 441 SER A O 1
ATOM 3472 N N . MET A 1 442 ? 13.538 1.996 17.944 1.00 55.72 442 MET A N 1
ATOM 3473 C CA . MET A 1 442 ? 13.271 1.645 19.342 1.00 55.72 442 MET A CA 1
ATOM 3474 C C . MET A 1 442 ? 14.572 1.455 20.137 1.00 55.72 442 MET A C 1
ATOM 3476 O O . MET A 1 442 ? 15.486 0.771 19.661 1.00 55.72 442 MET A O 1
ATOM 3480 N N . PRO A 1 443 ? 14.683 2.004 21.362 1.00 41.41 443 PRO A N 1
ATOM 3481 C CA . PRO A 1 443 ? 15.826 1.739 22.223 1.00 41.41 443 PRO A CA 1
ATOM 3482 C C . PRO A 1 443 ? 15.909 0.241 22.557 1.00 41.41 443 PRO A C 1
ATOM 3484 O O . PRO A 1 443 ? 14.952 -0.384 23.008 1.00 41.41 443 PRO A O 1
ATOM 3487 N N . LEU A 1 444 ? 17.084 -0.348 22.323 1.00 34.91 444 LEU A N 1
ATOM 3488 C CA . LEU A 1 444 ? 17.416 -1.731 22.674 1.00 34.91 444 LEU A CA 1
ATOM 3489 C C . LEU A 1 444 ? 17.414 -1.889 24.204 1.00 34.91 444 LEU A C 1
ATOM 3491 O O . LEU A 1 444 ? 18.448 -1.729 24.851 1.00 34.91 444 LEU A O 1
ATOM 3495 N N . GLN A 1 445 ? 16.273 -2.229 24.798 1.00 34.47 445 GLN A N 1
ATOM 3496 C CA . GLN A 1 445 ? 16.230 -2.644 26.198 1.00 34.47 445 GLN A CA 1
ATOM 3497 C C . GLN A 1 445 ? 16.632 -4.119 26.302 1.00 34.47 445 GLN A C 1
ATOM 3499 O O . GLN A 1 445 ? 15.919 -5.043 25.904 1.00 34.47 445 GLN A O 1
ATOM 3504 N N . ILE A 1 446 ? 17.845 -4.341 26.809 1.00 27.52 446 ILE A N 1
ATOM 3505 C CA . ILE A 1 446 ? 18.381 -5.667 27.112 1.00 27.52 446 ILE A CA 1
ATOM 3506 C C . ILE A 1 446 ? 17.682 -6.172 28.378 1.00 27.52 446 ILE A C 1
ATOM 3508 O O . ILE A 1 446 ? 18.157 -5.951 29.486 1.00 27.52 446 ILE A O 1
ATOM 3512 N N . CYS A 1 447 ? 16.566 -6.883 28.234 1.00 25.88 447 CYS A N 1
ATOM 3513 C CA . CYS A 1 447 ? 16.047 -7.693 29.333 1.00 25.88 447 CYS A CA 1
ATOM 3514 C C . CYS A 1 447 ? 16.812 -9.021 29.388 1.00 25.88 447 CYS A C 1
ATOM 3516 O O . CYS A 1 447 ? 16.917 -9.746 28.392 1.00 25.88 447 CYS A O 1
ATOM 3518 N N . SER A 1 448 ? 17.336 -9.347 30.565 1.00 28.42 448 SER A N 1
ATOM 3519 C CA . SER A 1 448 ? 17.989 -10.607 30.922 1.00 28.42 448 SER A CA 1
ATOM 3520 C C . SER A 1 448 ? 17.035 -11.801 30.767 1.00 28.42 448 SER A C 1
ATOM 3522 O O . SER A 1 448 ? 16.416 -12.257 31.718 1.00 28.42 448 SER A O 1
ATOM 3524 N N . GLY A 1 449 ? 16.910 -12.316 29.542 1.00 28.09 449 GLY A N 1
ATOM 3525 C CA . GLY A 1 449 ? 16.074 -13.476 29.221 1.00 28.09 449 GLY A CA 1
ATOM 3526 C C . GLY A 1 449 ? 16.283 -13.955 27.784 1.00 28.09 449 GLY A C 1
ATOM 3527 O O . GLY A 1 449 ? 15.553 -13.557 26.883 1.00 28.09 449 GLY A O 1
ATOM 3528 N N . SER A 1 450 ? 17.349 -14.738 27.589 1.00 28.48 450 SER A N 1
ATOM 3529 C CA . SER A 1 450 ? 17.681 -15.698 26.506 1.00 28.48 450 SER A CA 1
ATOM 3530 C C . SER A 1 450 ? 17.345 -15.462 25.014 1.00 28.48 450 SER A C 1
ATOM 3532 O O . SER A 1 450 ? 17.672 -16.334 24.211 1.00 28.48 450 SER A O 1
ATOM 3534 N N . TRP A 1 451 ? 16.869 -14.298 24.567 1.00 30.30 451 TRP A N 1
ATOM 3535 C CA . TRP A 1 451 ? 16.773 -13.969 23.133 1.00 30.30 451 TRP A CA 1
ATOM 3536 C C . TRP A 1 451 ? 17.448 -12.626 22.842 1.00 30.30 451 TRP A C 1
ATOM 3538 O O . TRP A 1 451 ? 16.886 -11.564 23.090 1.00 30.30 451 TRP A O 1
ATOM 3548 N N . ARG A 1 452 ? 18.687 -12.662 22.326 1.00 27.41 452 ARG A N 1
ATOM 3549 C CA . ARG A 1 452 ? 19.409 -11.461 21.868 1.00 27.41 452 ARG A CA 1
ATOM 3550 C C . ARG A 1 452 ? 19.200 -11.259 20.369 1.00 27.41 452 ARG A C 1
ATOM 3552 O O . ARG A 1 452 ? 19.628 -12.095 19.575 1.00 27.41 452 ARG A O 1
ATOM 3559 N N . CYS A 1 453 ? 18.622 -10.124 19.986 1.00 31.28 453 CYS A N 1
ATOM 3560 C CA . CYS A 1 453 ? 18.734 -9.594 18.630 1.00 31.28 453 CYS A CA 1
ATOM 3561 C C . CYS A 1 453 ? 20.018 -8.752 18.565 1.00 31.28 453 CYS A C 1
ATOM 3563 O O . CYS A 1 453 ? 20.067 -7.650 19.107 1.00 31.28 453 CYS A O 1
ATOM 3565 N N . ASN A 1 454 ? 21.093 -9.285 17.980 1.00 28.92 454 ASN A N 1
ATOM 3566 C CA . ASN A 1 454 ? 22.337 -8.531 17.827 1.00 28.92 454 ASN A CA 1
ATOM 3567 C C . ASN A 1 454 ? 22.328 -7.761 16.498 1.00 28.92 454 ASN A C 1
ATOM 3569 O O . ASN A 1 454 ? 22.308 -8.378 15.440 1.00 28.92 454 ASN A O 1
ATOM 3573 N N . ARG A 1 455 ? 22.414 -6.429 16.608 1.00 32.19 455 ARG A N 1
ATOM 3574 C CA . ARG A 1 455 ? 22.984 -5.448 15.661 1.00 32.19 455 ARG A CA 1
ATOM 3575 C C . ARG A 1 455 ? 22.618 -5.613 14.172 1.00 32.19 455 ARG A C 1
ATOM 3577 O O . ARG A 1 455 ? 23.170 -6.448 13.463 1.00 32.19 455 ARG A O 1
ATOM 3584 N N . LEU A 1 456 ? 21.786 -4.701 13.662 1.00 32.19 456 LEU A N 1
ATOM 3585 C CA . LEU A 1 456 ? 21.615 -4.481 12.224 1.00 32.19 456 LEU A CA 1
ATOM 3586 C C . LEU A 1 456 ? 22.837 -3.705 11.692 1.00 32.19 456 LEU A C 1
ATOM 3588 O O . LEU A 1 456 ? 22.933 -2.494 11.874 1.00 32.19 456 LEU A O 1
ATOM 3592 N N . THR A 1 457 ? 23.805 -4.376 11.064 1.00 25.78 457 THR A N 1
ATOM 3593 C CA . THR A 1 457 ? 24.850 -3.684 10.283 1.00 25.78 457 THR A CA 1
ATOM 3594 C C . THR A 1 457 ? 24.387 -3.523 8.842 1.00 25.78 457 THR A C 1
ATOM 3596 O O . THR A 1 457 ? 24.249 -4.506 8.116 1.00 25.78 457 THR A O 1
ATOM 3599 N N . VAL A 1 458 ? 24.160 -2.277 8.417 1.00 27.11 458 VAL A N 1
ATOM 3600 C CA . VAL A 1 458 ? 23.944 -1.933 7.007 1.00 27.11 458 VAL A CA 1
ATOM 3601 C C . VAL A 1 458 ? 25.302 -1.933 6.310 1.00 27.11 458 VAL A C 1
ATOM 3603 O O . VAL A 1 458 ? 26.083 -0.998 6.455 1.00 27.11 458 VAL A O 1
ATOM 3606 N N . ALA A 1 459 ? 25.583 -2.984 5.546 1.00 23.09 459 ALA A N 1
ATOM 3607 C CA . ALA A 1 459 ? 26.680 -3.012 4.588 1.00 23.09 459 ALA A CA 1
ATOM 3608 C C . ALA A 1 459 ? 26.128 -3.497 3.241 1.00 23.09 459 ALA A C 1
ATOM 3610 O O . ALA A 1 459 ? 25.667 -4.627 3.147 1.00 23.09 459 ALA A O 1
ATOM 3611 N N . GLY A 1 460 ? 26.136 -2.616 2.234 1.00 26.97 460 GLY A N 1
ATOM 3612 C CA . GLY A 1 460 ? 25.997 -2.919 0.800 1.00 26.97 460 GLY A CA 1
ATOM 3613 C C . GLY A 1 460 ? 24.933 -3.946 0.378 1.00 26.97 460 GLY A C 1
ATOM 3614 O O . GLY A 1 460 ? 25.170 -5.146 0.423 1.00 26.97 460 GLY A O 1
ATOM 3615 N N . THR A 1 461 ? 23.792 -3.458 -0.127 1.00 27.11 461 THR A N 1
ATOM 3616 C CA . THR A 1 461 ? 22.833 -4.155 -1.028 1.00 27.11 461 THR A CA 1
ATOM 3617 C C . THR A 1 461 ? 22.308 -5.556 -0.657 1.00 27.11 461 THR A C 1
ATOM 3619 O O . THR A 1 461 ? 21.531 -6.123 -1.425 1.00 27.11 461 THR A O 1
ATOM 3622 N N . ARG A 1 462 ? 22.616 -6.108 0.521 1.00 23.94 462 ARG A N 1
ATOM 3623 C CA . ARG A 1 462 ? 22.032 -7.356 1.036 1.00 23.94 462 ARG A CA 1
ATOM 3624 C C . ARG A 1 462 ? 21.662 -7.223 2.509 1.00 23.94 462 ARG A C 1
ATOM 3626 O O . ARG A 1 462 ? 22.515 -7.041 3.368 1.00 23.94 462 ARG A O 1
ATOM 3633 N N . MET A 1 463 ? 20.373 -7.382 2.798 1.00 29.22 463 MET A N 1
ATOM 3634 C CA . MET A 1 463 ? 19.846 -7.493 4.156 1.00 29.22 463 MET A CA 1
ATOM 3635 C C . MET A 1 463 ? 19.906 -8.976 4.565 1.00 29.22 463 MET A C 1
ATOM 3637 O O . MET A 1 463 ? 19.084 -9.777 4.121 1.00 29.22 463 MET A O 1
ATOM 3641 N N . VAL A 1 464 ? 20.919 -9.372 5.345 1.00 23.78 464 VAL A N 1
ATOM 3642 C CA . VAL A 1 464 ? 21.053 -10.741 5.880 1.00 23.78 464 VAL A CA 1
ATOM 3643 C C . VAL A 1 464 ? 20.799 -10.708 7.384 1.00 23.78 464 VAL A C 1
ATOM 3645 O O . VAL A 1 464 ? 21.622 -10.214 8.149 1.00 23.78 464 VAL A O 1
ATOM 3648 N N . LEU A 1 465 ? 19.660 -11.254 7.812 1.00 32.56 465 LEU A N 1
ATOM 3649 C CA . LEU A 1 465 ? 19.354 -11.489 9.222 1.00 32.56 465 LEU A CA 1
ATOM 3650 C C . LEU A 1 465 ? 20.015 -12.814 9.651 1.00 32.56 465 LEU A C 1
ATOM 3652 O O . LEU A 1 465 ? 19.466 -13.888 9.413 1.00 32.56 465 LEU A O 1
ATOM 3656 N N . GLN A 1 466 ? 21.214 -12.767 10.241 1.00 23.83 466 GLN A N 1
ATOM 3657 C CA . GLN A 1 466 ? 21.837 -13.956 10.840 1.00 23.83 466 GLN A CA 1
ATOM 3658 C C . GLN A 1 466 ? 21.322 -14.169 12.269 1.00 23.83 466 GLN A C 1
ATOM 3660 O O . GLN A 1 466 ? 21.716 -13.465 13.195 1.00 23.83 466 GLN A O 1
ATOM 3665 N N . ILE A 1 467 ? 20.488 -15.192 12.466 1.00 30.56 467 ILE A N 1
ATOM 3666 C CA . ILE A 1 467 ? 20.111 -15.690 13.795 1.00 30.56 467 ILE A CA 1
ATOM 3667 C C . ILE A 1 467 ? 21.017 -16.887 14.118 1.00 30.56 467 ILE A C 1
ATOM 3669 O O . ILE A 1 467 ? 20.836 -17.974 13.572 1.00 30.56 467 ILE A O 1
ATOM 3673 N N . ARG A 1 468 ? 22.016 -16.708 14.995 1.00 23.89 468 ARG A N 1
ATOM 3674 C CA . ARG A 1 468 ? 22.793 -17.826 15.567 1.00 23.89 468 ARG A CA 1
ATOM 3675 C C . ARG A 1 468 ? 22.111 -18.325 16.842 1.00 23.89 468 ARG A C 1
ATOM 3677 O O . ARG A 1 468 ? 22.124 -17.639 17.859 1.00 23.89 468 ARG A O 1
ATOM 3684 N N . LEU A 1 469 ? 21.583 -19.547 16.807 1.00 24.86 469 LEU A N 1
ATOM 3685 C CA . LEU A 1 469 ? 21.216 -20.306 18.005 1.00 24.86 469 LEU A CA 1
ATOM 3686 C C . LEU A 1 469 ? 22.498 -20.732 18.739 1.00 24.86 469 LEU A C 1
ATOM 3688 O O . LEU A 1 469 ? 23.237 -21.581 18.243 1.00 24.86 469 LEU A O 1
ATOM 3692 N N . LYS A 1 470 ? 22.774 -20.179 19.926 1.00 25.83 470 LYS A N 1
ATOM 3693 C CA . LYS A 1 470 ? 23.719 -20.812 20.860 1.00 25.83 470 LYS A CA 1
ATOM 3694 C C . LYS A 1 470 ? 22.975 -21.935 21.583 1.00 25.83 470 LYS A C 1
ATOM 3696 O O . LYS A 1 470 ? 22.164 -21.667 22.462 1.00 25.83 470 LYS A O 1
ATOM 3701 N N . ARG A 1 471 ? 23.253 -23.191 21.219 1.00 28.64 471 ARG A N 1
ATOM 3702 C CA . ARG A 1 471 ? 22.937 -24.344 22.073 1.00 28.64 471 ARG A CA 1
ATOM 3703 C C . ARG A 1 471 ? 23.823 -24.254 23.317 1.00 28.64 471 ARG A C 1
ATOM 3705 O O . ARG A 1 471 ? 25.033 -24.431 23.214 1.00 28.64 471 ARG A O 1
ATOM 3712 N N . GLY A 1 472 ? 23.234 -23.934 24.465 1.00 27.59 472 GLY A N 1
ATOM 3713 C CA . GLY A 1 472 ? 23.869 -24.161 25.759 1.00 27.59 472 GLY A CA 1
ATOM 3714 C C . GLY A 1 472 ? 23.774 -25.646 26.087 1.00 27.59 472 GLY A C 1
ATOM 3715 O O . GLY A 1 472 ? 22.672 -26.175 26.204 1.00 27.59 472 GLY A O 1
ATOM 3716 N N . LEU A 1 473 ? 24.921 -26.318 26.175 1.00 28.31 473 LEU A N 1
ATOM 3717 C CA . LEU A 1 473 ? 25.035 -27.627 26.807 1.00 28.31 473 LEU A CA 1
ATOM 3718 C C . LEU A 1 473 ? 24.654 -27.474 28.283 1.00 28.31 473 LEU A C 1
ATOM 3720 O O . LEU A 1 473 ? 25.331 -26.762 29.021 1.00 28.31 473 LEU A O 1
ATOM 3724 N N . ILE A 1 474 ? 23.579 -28.140 28.699 1.00 28.38 474 ILE A N 1
ATOM 3725 C CA . ILE A 1 474 ? 23.350 -28.459 30.107 1.00 28.38 474 ILE A CA 1
ATOM 3726 C C . ILE A 1 474 ? 24.338 -29.581 30.428 1.00 28.38 474 ILE A C 1
ATOM 3728 O O . ILE A 1 474 ? 24.175 -30.708 29.963 1.00 28.38 474 ILE A O 1
ATOM 3732 N N . ALA A 1 475 ? 25.405 -29.254 31.153 1.00 28.55 475 ALA A N 1
ATOM 3733 C CA . ALA A 1 475 ? 26.225 -30.253 31.817 1.00 28.55 475 ALA A CA 1
ATOM 3734 C C . ALA A 1 475 ? 25.517 -30.642 33.121 1.00 28.55 475 ALA A C 1
ATOM 3736 O O . ALA A 1 475 ? 25.225 -29.783 33.948 1.00 28.55 475 ALA A O 1
ATOM 3737 N N . ASN A 1 476 ? 25.223 -31.933 33.272 1.00 28.14 476 ASN A N 1
ATOM 3738 C CA . ASN A 1 476 ? 24.795 -32.532 34.532 1.00 28.14 476 ASN A CA 1
ATOM 3739 C C . ASN A 1 476 ? 25.890 -32.356 35.597 1.00 28.14 476 ASN A C 1
ATOM 3741 O O . ASN A 1 476 ? 26.952 -32.971 35.468 1.00 28.14 476 ASN A O 1
ATOM 3745 N N . ARG A 1 477 ? 25.603 -31.590 36.652 1.00 28.77 477 ARG A N 1
ATOM 3746 C CA . ARG A 1 477 ? 25.667 -32.009 38.063 1.00 28.77 477 ARG A CA 1
ATOM 3747 C C . ARG A 1 477 ? 25.115 -30.922 38.969 1.00 28.77 477 ARG A C 1
ATOM 3749 O O . ARG A 1 477 ? 25.476 -29.748 38.744 1.00 28.77 477 ARG A O 1
#